Protein 2K10 (pdb70)

Nearest PDB structures (foldseek):
  2k10-assembly1_A  TM=1.014E+00  e=2.700E-03  Rana cascadae
  2k10-assembly1_A  TM=1.017E+00  e=3.756E-03  Rana cascadae
  2k10-assembly1_A  TM=1.018E+00  e=9.183E-04  Rana cascadae
  2k10-assembly1_A  TM=1.008E+00  e=1.165E-03  Rana cascadae
  2k10-assembly1_A  TM=9.808E-01  e=2.700E-03  Rana cascadae

Foldseek 3Di:
DVVCVCCVPVVPCVVVVCCPVVVVPPCVVVVD

GO terms:
  GO:0005576 extracellular region (C, EXP)

Structure (mmCIF, N/CA/C/O backbone):
data_2K10
#
_entry.id   2K10
#
loop_
_atom_site.group_PDB
_atom_site.id
_atom_site.type_symbol
_atom_site.label_atom_id
_atom_site.label_alt_id
_atom_site.label_comp_id
_atom_site.label_asym_id
_atom_site.label_entity_id
_atom_site.label_seq_id
_atom_site.pdbx_PDB_ins_code
_atom_site.Cartn_x
_atom_site.Cartn_y
_atom_site.Cartn_z
_atom_site.occupancy
_atom_site.B_iso_or_equiv
_atom_site.auth_seq_id
_atom_site.auth_comp_id
_atom_site.auth_asym_id
_atom_site.auth_atom_id
_atom_site.pdbx_PDB_model_num
ATOM 1 N N . GLY A 1 1 ? 12.854 -10.527 11.358 1.00 0.00 1 GLY A N 1
ATOM 2 C CA . GLY A 1 1 ? 13.664 -10.574 10.152 1.00 0.00 1 GLY A CA 1
ATOM 3 C C . GLY A 1 1 ? 13.340 -9.395 9.269 1.00 0.00 1 GLY A C 1
ATOM 4 O O . GLY A 1 1 ? 12.291 -8.796 9.448 1.00 0.00 1 GLY A O 1
ATOM 8 N N . ILE A 1 2 ? 14.223 -9.057 8.301 1.00 0.00 2 ILE A N 1
ATOM 9 C CA . ILE A 1 2 ? 13.907 -7.980 7.365 1.00 0.00 2 ILE A CA 1
ATOM 10 C C . ILE A 1 2 ? 12.994 -8.599 6.334 1.00 0.00 2 ILE A C 1
ATOM 11 O O . ILE A 1 2 ? 11.891 -8.107 6.162 1.00 0.00 2 ILE A O 1
ATOM 27 N N . LEU A 1 3 ? 13.426 -9.683 5.648 1.00 0.00 3 LEU A N 1
ATOM 28 C CA . LEU A 1 3 ? 12.548 -10.331 4.676 1.00 0.00 3 LEU A CA 1
ATOM 29 C C . LEU A 1 3 ? 11.157 -10.563 5.224 1.00 0.00 3 LEU A C 1
ATOM 30 O O . LEU A 1 3 ? 10.214 -10.436 4.460 1.00 0.00 3 LEU A O 1
ATOM 46 N N . SER A 1 4 ? 10.992 -10.897 6.526 1.00 0.00 4 SER A N 1
ATOM 47 C CA . SER A 1 4 ? 9.649 -11.116 7.055 1.00 0.00 4 SER A CA 1
ATOM 48 C C . SER A 1 4 ? 8.890 -9.812 6.992 1.00 0.00 4 SER A C 1
ATOM 49 O O . SER A 1 4 ? 7.771 -9.792 6.505 1.00 0.00 4 SER A O 1
ATOM 57 N N . SER A 1 5 ? 9.498 -8.708 7.484 1.00 0.00 5 SER A N 1
ATOM 58 C CA . SER A 1 5 ? 8.820 -7.416 7.433 1.00 0.00 5 SER A C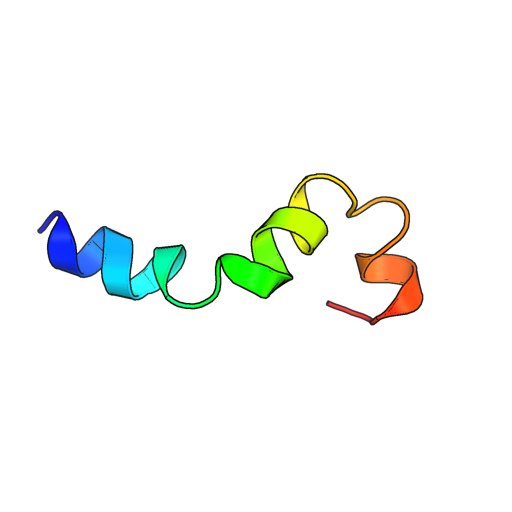A 1
ATOM 59 C C . SER A 1 5 ? 8.485 -7.039 6.008 1.00 0.00 5 SER A C 1
ATOM 60 O O . SER A 1 5 ? 7.384 -6.570 5.768 1.00 0.00 5 SER A O 1
ATOM 68 N N . PHE A 1 6 ? 9.423 -7.230 5.050 1.00 0.00 6 PHE A N 1
ATOM 69 C CA . PHE A 1 6 ? 9.152 -6.822 3.674 1.00 0.00 6 PHE A CA 1
ATOM 70 C C . PHE A 1 6 ? 8.061 -7.703 3.115 1.00 0.00 6 PHE A C 1
ATOM 71 O O . PHE A 1 6 ? 7.009 -7.181 2.785 1.00 0.00 6 PHE A O 1
ATOM 88 N N . LYS A 1 7 ? 8.261 -9.033 2.986 1.00 0.00 7 LYS A N 1
ATOM 89 C CA . LYS A 1 7 ? 7.208 -9.848 2.379 1.00 0.00 7 LYS A CA 1
ATOM 90 C C . LYS A 1 7 ? 5.896 -9.598 3.087 1.00 0.00 7 LYS A C 1
ATOM 91 O O . LYS A 1 7 ? 4.869 -9.622 2.431 1.00 0.00 7 LYS A O 1
ATOM 110 N N . GLY A 1 8 ? 5.882 -9.339 4.414 1.00 0.00 8 GLY A N 1
ATOM 111 C CA . GLY A 1 8 ? 4.613 -9.067 5.081 1.00 0.00 8 GLY A CA 1
ATOM 112 C C . GLY A 1 8 ? 3.990 -7.793 4.557 1.00 0.00 8 GLY A C 1
ATOM 113 O O . GLY A 1 8 ? 2.810 -7.799 4.245 1.00 0.00 8 GLY A O 1
ATOM 117 N N . VAL A 1 9 ? 4.771 -6.690 4.478 1.00 0.00 9 VAL A N 1
ATOM 118 C CA . VAL A 1 9 ? 4.214 -5.392 4.087 1.00 0.00 9 VAL A CA 1
ATOM 119 C C . VAL A 1 9 ? 4.443 -5.142 2.611 1.00 0.00 9 VAL A C 1
ATOM 120 O O . VAL A 1 9 ? 3.486 -4.938 1.880 1.00 0.00 9 VAL A O 1
ATOM 133 N N . ALA A 1 10 ? 5.717 -5.136 2.159 1.00 0.00 10 ALA A N 1
ATOM 134 C CA . ALA A 1 10 ? 6.027 -4.780 0.777 1.00 0.00 10 ALA A CA 1
ATOM 135 C C . ALA A 1 10 ? 5.266 -5.592 -0.249 1.00 0.00 10 ALA A C 1
ATOM 136 O O . ALA A 1 10 ? 5.004 -5.052 -1.311 1.00 0.00 10 ALA A O 1
ATOM 143 N N . LYS A 1 11 ? 4.920 -6.875 0.008 1.00 0.00 11 LYS A N 1
ATOM 144 C CA . LYS A 1 11 ? 4.315 -7.692 -1.048 1.00 0.00 11 LYS A CA 1
ATOM 145 C C . LYS A 1 11 ? 3.185 -6.998 -1.781 1.00 0.00 11 LYS A C 1
ATOM 146 O O . LYS A 1 11 ? 3.123 -7.140 -2.993 1.00 0.00 11 LYS A O 1
ATOM 165 N N . GLY A 1 12 ? 2.290 -6.252 -1.087 1.00 0.00 12 GLY A N 1
ATOM 166 C CA . GLY A 1 12 ? 1.162 -5.607 -1.766 1.00 0.00 12 GLY A CA 1
ATOM 167 C C . GLY A 1 12 ? 1.382 -4.120 -1.908 1.00 0.00 12 GLY A C 1
ATOM 168 O O . GLY A 1 12 ? 0.414 -3.376 -1.880 1.00 0.00 12 GLY A O 1
ATOM 172 N N . VAL A 1 13 ? 2.646 -3.666 -2.070 1.00 0.00 13 VAL A N 1
ATOM 173 C CA . VAL A 1 13 ? 2.908 -2.230 -2.153 1.00 0.00 13 VAL A CA 1
ATOM 174 C C . VAL A 1 13 ? 2.433 -1.674 -3.474 1.00 0.00 13 VAL A C 1
ATOM 175 O O . VAL A 1 13 ? 1.965 -0.548 -3.483 1.00 0.00 13 VAL A O 1
ATOM 188 N N . ALA A 1 14 ? 2.541 -2.421 -4.598 1.00 0.00 14 ALA A N 1
ATOM 189 C CA . ALA A 1 14 ? 2.181 -1.854 -5.899 1.00 0.00 14 ALA A CA 1
ATOM 190 C C . ALA A 1 14 ? 0.890 -1.068 -5.829 1.00 0.00 14 ALA A C 1
ATOM 191 O O . ALA A 1 14 ? 0.867 0.072 -6.267 1.00 0.00 14 ALA A O 1
ATOM 198 N N . LYS A 1 15 ? -0.191 -1.665 -5.276 1.00 0.00 15 LYS A N 1
ATOM 199 C CA . LYS A 1 15 ? -1.466 -0.954 -5.186 1.00 0.00 15 LYS A CA 1
ATOM 200 C C . LYS A 1 15 ? -1.527 -0.141 -3.911 1.00 0.00 15 LYS A C 1
ATOM 201 O O . LYS A 1 15 ? -1.935 1.009 -3.956 1.00 0.00 15 LYS A O 1
ATOM 220 N N . ASP A 1 16 ? -1.151 -0.732 -2.753 1.00 0.00 16 ASP A N 1
ATOM 221 C CA . ASP A 1 16 ? -1.403 -0.065 -1.475 1.00 0.00 16 ASP A CA 1
ATOM 222 C C . ASP A 1 16 ? -0.604 1.214 -1.330 1.00 0.00 16 ASP A C 1
ATOM 223 O O . ASP A 1 16 ? -1.071 2.096 -0.627 1.00 0.00 16 ASP A O 1
ATOM 232 N N . LEU A 1 17 ? 0.579 1.358 -1.975 1.00 0.00 17 LEU A N 1
ATOM 233 C CA . LEU A 1 17 ? 1.340 2.609 -1.858 1.00 0.00 17 LEU A CA 1
ATOM 234 C C . LEU A 1 17 ? 0.405 3.749 -2.194 1.00 0.00 17 LEU A C 1
ATOM 235 O O . LEU A 1 17 ? 0.277 4.687 -1.424 1.00 0.00 17 LEU A O 1
ATOM 251 N N . ALA A 1 18 ? -0.263 3.651 -3.367 1.00 0.00 18 ALA A N 1
ATOM 252 C CA . ALA A 1 18 ? -1.202 4.695 -3.761 1.00 0.00 18 ALA A CA 1
ATOM 253 C C . ALA A 1 18 ? -2.280 4.787 -2.708 1.00 0.00 18 ALA A C 1
ATOM 254 O O . ALA A 1 18 ? -2.665 5.887 -2.350 1.00 0.00 18 ALA A O 1
ATOM 261 N N . GLY A 1 19 ? -2.772 3.645 -2.178 1.00 0.00 19 GLY A N 1
ATOM 262 C CA . GLY A 1 19 ? -3.742 3.706 -1.088 1.00 0.00 19 GLY A CA 1
ATOM 263 C C . GLY A 1 19 ? -3.292 4.618 0.032 1.00 0.00 19 GLY A C 1
ATOM 264 O O . GLY A 1 19 ? -4.133 5.329 0.558 1.00 0.00 19 GLY A O 1
ATOM 268 N N . LYS A 1 20 ? -1.996 4.623 0.432 1.00 0.00 20 LYS A N 1
ATOM 269 C CA . LYS A 1 20 ? -1.575 5.498 1.529 1.00 0.00 20 LYS A CA 1
ATOM 270 C C . LYS A 1 20 ? -1.500 6.927 1.038 1.00 0.00 20 LYS A C 1
ATOM 271 O O . LYS A 1 20 ? -2.191 7.778 1.576 1.00 0.00 20 LYS A O 1
ATOM 290 N N . LEU A 1 21 ? -0.641 7.215 0.034 1.00 0.00 21 LEU A N 1
ATOM 291 C CA . LEU A 1 21 ? -0.405 8.609 -0.344 1.00 0.00 21 LEU A CA 1
ATOM 292 C C . LEU A 1 21 ? -1.697 9.226 -0.825 1.00 0.00 21 LEU A C 1
ATOM 293 O O . LEU A 1 21 ? -1.983 10.358 -0.468 1.00 0.00 21 LEU A O 1
ATOM 309 N N . LEU A 1 22 ? -2.480 8.478 -1.633 1.00 0.00 22 LEU A N 1
ATOM 310 C CA . LEU A 1 22 ? -3.742 8.990 -2.155 1.00 0.00 22 LEU A CA 1
ATOM 311 C C . LEU A 1 22 ? -4.891 8.404 -1.365 1.00 0.00 22 LEU A C 1
ATOM 312 O O . LEU A 1 22 ? -5.887 8.027 -1.960 1.00 0.00 22 LEU A O 1
ATOM 328 N N . GLU A 1 23 ? -4.796 8.326 -0.017 1.00 0.00 23 GLU A N 1
ATOM 329 C CA . GLU A 1 23 ? -5.935 7.838 0.762 1.00 0.00 23 GLU A CA 1
ATOM 330 C C . GLU A 1 23 ? -7.097 8.774 0.518 1.00 0.00 23 GLU A C 1
ATOM 331 O O . GLU A 1 23 ? -8.198 8.309 0.270 1.00 0.00 23 GLU A O 1
ATOM 343 N N . THR A 1 24 ? -6.852 10.104 0.570 1.00 0.00 24 THR A N 1
ATOM 344 C CA . THR A 1 24 ? -7.921 11.078 0.345 1.00 0.00 24 THR A CA 1
ATOM 345 C C . THR A 1 24 ? -8.803 10.771 -0.849 1.00 0.00 24 THR A C 1
ATOM 346 O O . THR A 1 24 ? -9.963 11.148 -0.790 1.00 0.00 24 THR A O 1
ATOM 357 N N . LEU A 1 25 ? -8.289 10.119 -1.923 1.00 0.00 25 LEU A N 1
ATOM 358 C CA . LEU A 1 25 ? -9.099 9.875 -3.126 1.00 0.00 25 LEU A CA 1
ATOM 359 C C . LEU A 1 25 ? -9.084 8.426 -3.577 1.00 0.00 25 LEU A C 1
ATOM 360 O O . LEU A 1 25 ? -10.155 7.923 -3.881 1.00 0.00 25 LEU A O 1
ATOM 376 N N . LYS A 1 26 ? -7.943 7.697 -3.643 1.00 0.00 26 LYS A N 1
ATOM 377 C CA . LYS A 1 26 ? -8.010 6.297 -4.064 1.00 0.00 26 LYS A CA 1
ATOM 378 C C . LYS A 1 26 ? -8.876 5.536 -3.090 1.00 0.00 26 LYS A C 1
ATOM 379 O O . LYS A 1 26 ? -9.876 4.984 -3.517 1.00 0.00 26 LYS A O 1
ATOM 398 N N . CYS A 1 27 ? -8.526 5.485 -1.786 1.00 0.00 27 CYS A N 1
ATOM 399 C CA . CYS A 1 27 ? -9.321 4.679 -0.861 1.00 0.00 27 CYS A CA 1
ATOM 400 C C . CYS A 1 27 ? -10.787 5.031 -0.947 1.00 0.00 27 CYS A C 1
ATOM 401 O O . CYS A 1 27 ? -11.606 4.131 -0.863 1.00 0.00 27 CYS A O 1
ATOM 408 N N . LYS A 1 28 ? -11.152 6.319 -1.123 1.00 0.00 28 LYS A N 1
ATOM 409 C CA . LYS A 1 28 ? -12.570 6.645 -1.282 1.00 0.00 28 LYS A CA 1
ATOM 410 C C . LYS A 1 28 ? -13.075 5.997 -2.554 1.00 0.00 28 LYS A C 1
ATOM 411 O O . LYS A 1 28 ? -14.146 5.411 -2.533 1.00 0.00 28 LYS A O 1
ATOM 430 N N . ILE A 1 29 ? -12.321 6.090 -3.672 1.00 0.00 29 ILE A N 1
ATOM 431 C CA . ILE A 1 29 ? -12.791 5.515 -4.932 1.00 0.00 29 ILE A CA 1
ATOM 432 C C . ILE A 1 29 ? -12.762 4.002 -4.837 1.00 0.00 29 ILE A C 1
ATOM 433 O O . ILE A 1 29 ? -13.822 3.396 -4.824 1.00 0.00 29 ILE A O 1
ATOM 449 N N . THR A 1 30 ? -11.571 3.359 -4.787 1.00 0.00 30 THR A N 1
ATOM 450 C CA . THR A 1 30 ? -11.522 1.897 -4.831 1.00 0.00 30 THR A CA 1
ATOM 451 C C . THR A 1 30 ? -12.152 1.253 -3.617 1.00 0.00 30 THR A C 1
ATOM 452 O O . THR A 1 30 ? -12.665 0.153 -3.755 1.00 0.00 30 THR A O 1
ATOM 463 N N . GLY A 1 31 ? -12.112 1.889 -2.424 1.00 0.00 31 GLY A N 1
ATOM 464 C CA . GLY A 1 31 ? -12.559 1.200 -1.215 1.00 0.00 31 GLY A CA 1
ATOM 465 C C . GLY A 1 31 ? -11.405 0.321 -0.798 1.00 0.00 31 GLY A C 1
ATOM 466 O O . GLY A 1 31 ? -11.462 -0.877 -1.029 1.00 0.00 31 GLY A O 1
ATOM 470 N N . CYS A 1 32 ? -10.335 0.913 -0.216 1.00 0.00 32 CYS A N 1
ATOM 471 C CA . CYS A 1 32 ? -9.132 0.138 0.087 1.00 0.00 32 CYS A CA 1
ATOM 472 C C . CYS A 1 32 ? -9.352 -0.619 1.370 1.00 0.00 32 CYS A C 1
ATOM 473 O O . CYS A 1 32 ? -8.452 -0.788 2.178 1.00 0.00 32 CYS A O 1
ATOM 480 N N . GLY A 1 1 ? 12.333 -10.196 11.553 1.00 0.00 1 GLY A N 2
ATOM 481 C CA . GLY A 1 1 ? 13.187 -10.366 10.388 1.00 0.00 1 GLY A CA 2
ATOM 482 C C . GLY A 1 1 ? 12.965 -9.230 9.422 1.00 0.00 1 GLY A C 2
ATOM 483 O O . GLY A 1 1 ? 11.922 -8.598 9.487 1.00 0.00 1 GLY A O 2
ATOM 487 N N . ILE A 1 2 ? 13.929 -8.966 8.510 1.00 0.00 2 ILE A N 2
ATOM 488 C CA . ILE A 1 2 ? 13.731 -7.913 7.515 1.00 0.00 2 ILE A CA 2
ATOM 489 C C . ILE A 1 2 ? 12.874 -8.514 6.427 1.00 0.00 2 ILE A C 2
ATOM 490 O O . ILE A 1 2 ? 11.816 -7.973 6.149 1.00 0.00 2 ILE A O 2
ATOM 506 N N . LEU A 1 3 ? 13.300 -9.636 5.801 1.00 0.00 3 LEU A N 2
ATOM 507 C CA . LEU A 1 3 ? 12.487 -10.226 4.739 1.00 0.00 3 LEU A CA 2
ATOM 508 C C . LEU A 1 3 ? 11.080 -10.469 5.230 1.00 0.00 3 LEU A C 2
ATOM 509 O O . LEU A 1 3 ? 10.160 -10.333 4.439 1.00 0.00 3 LEU A O 2
ATOM 525 N N . SER A 1 4 ? 10.878 -10.817 6.524 1.00 0.00 4 SER A N 2
ATOM 526 C CA . SER A 1 4 ? 9.517 -11.024 7.008 1.00 0.00 4 SER A CA 2
ATOM 527 C C . SER A 1 4 ? 8.766 -9.718 6.925 1.00 0.00 4 SER A C 2
ATOM 528 O O . SER A 1 4 ? 7.679 -9.690 6.370 1.00 0.00 4 SER A O 2
ATOM 536 N N . SER A 1 5 ? 9.342 -8.624 7.471 1.00 0.00 5 SER A N 2
ATOM 537 C CA . SER A 1 5 ? 8.665 -7.332 7.407 1.00 0.00 5 SER A CA 2
ATOM 538 C C . SER A 1 5 ? 8.352 -6.958 5.976 1.00 0.00 5 SER A C 2
ATOM 539 O O . SER A 1 5 ? 7.259 -6.481 5.716 1.00 0.00 5 SER A O 2
ATOM 547 N N . PHE A 1 6 ? 9.303 -7.163 5.035 1.00 0.00 6 PHE A N 2
ATOM 548 C CA . PHE A 1 6 ? 9.057 -6.763 3.652 1.00 0.00 6 PHE A CA 2
ATOM 549 C C . PHE A 1 6 ? 7.973 -7.642 3.077 1.00 0.00 6 PHE A C 2
ATOM 550 O O . PHE A 1 6 ? 6.925 -7.116 2.741 1.00 0.00 6 PHE A O 2
ATOM 567 N N . LYS A 1 7 ? 8.171 -8.972 2.936 1.00 0.00 7 LYS A N 2
ATOM 568 C CA . LYS A 1 7 ? 7.131 -9.772 2.286 1.00 0.00 7 LYS A CA 2
ATOM 569 C C . LYS A 1 7 ? 5.805 -9.562 2.979 1.00 0.00 7 LYS A C 2
ATOM 570 O O . LYS A 1 7 ? 4.784 -9.621 2.315 1.00 0.00 7 LYS A O 2
ATOM 589 N N . GLY A 1 8 ? 5.779 -9.297 4.305 1.00 0.00 8 GLY A N 2
ATOM 590 C CA . GLY A 1 8 ? 4.504 -9.029 4.964 1.00 0.00 8 GLY A CA 2
ATOM 591 C C . GLY A 1 8 ? 3.862 -7.780 4.408 1.00 0.00 8 GLY A C 2
ATOM 592 O O . GLY A 1 8 ? 2.694 -7.827 4.054 1.00 0.00 8 GLY A O 2
ATOM 596 N N . VAL A 1 9 ? 4.609 -6.652 4.345 1.00 0.00 9 VAL A N 2
ATOM 597 C CA . VAL A 1 9 ? 4.021 -5.379 3.917 1.00 0.00 9 VAL A CA 2
ATOM 598 C C . VAL A 1 9 ? 4.315 -5.124 2.453 1.00 0.00 9 VAL A C 2
ATOM 599 O O . VAL A 1 9 ? 3.386 -4.949 1.679 1.00 0.00 9 VAL A O 2
ATOM 612 N N . ALA A 1 10 ? 5.607 -5.084 2.060 1.00 0.00 10 ALA A N 2
ATOM 613 C CA . ALA A 1 10 ? 5.969 -4.726 0.691 1.00 0.00 10 ALA A CA 2
ATOM 614 C C . ALA A 1 10 ? 5.236 -5.529 -0.361 1.00 0.00 10 ALA A C 2
ATOM 615 O O . ALA A 1 10 ? 5.021 -4.987 -1.433 1.00 0.00 10 ALA A O 2
ATOM 622 N N . LYS A 1 11 ? 4.860 -6.806 -0.110 1.00 0.00 11 LYS A N 2
ATOM 623 C CA . LYS A 1 11 ? 4.239 -7.603 -1.171 1.00 0.00 11 LYS A CA 2
ATOM 624 C C . LYS A 1 11 ? 3.133 -6.867 -1.899 1.00 0.00 11 LYS A C 2
ATOM 625 O O . LYS A 1 11 ? 3.052 -7.016 -3.109 1.00 0.00 11 LYS A O 2
ATOM 644 N N . GLY A 1 12 ? 2.280 -6.076 -1.202 1.00 0.00 12 GLY A N 2
ATOM 645 C CA . GLY A 1 12 ? 1.184 -5.374 -1.876 1.00 0.00 12 GLY A CA 2
ATOM 646 C C . GLY A 1 12 ? 1.480 -3.900 -2.024 1.00 0.00 12 GLY A C 2
ATOM 647 O O . GLY A 1 12 ? 0.550 -3.109 -1.977 1.00 0.00 12 GLY A O 2
ATOM 651 N N . VAL A 1 13 ? 2.760 -3.505 -2.213 1.00 0.00 13 VAL A N 2
ATOM 652 C CA . VAL A 1 13 ? 3.084 -2.082 -2.298 1.00 0.00 13 VAL A CA 2
ATOM 653 C C . VAL A 1 13 ? 2.513 -1.475 -3.557 1.00 0.00 13 VAL A C 2
ATOM 654 O O . VAL A 1 13 ? 1.995 -0.374 -3.473 1.00 0.00 13 VAL A O 2
ATOM 667 N N . ALA A 1 14 ? 2.597 -2.144 -4.729 1.00 0.00 14 ALA A N 2
ATOM 668 C CA . ALA A 1 14 ? 2.227 -1.479 -5.979 1.00 0.00 14 ALA A CA 2
ATOM 669 C C . ALA A 1 14 ? 0.907 -0.748 -5.865 1.00 0.00 14 ALA A C 2
ATOM 670 O O . ALA A 1 14 ? 0.864 0.444 -6.129 1.00 0.00 14 ALA A O 2
ATOM 677 N N . LYS A 1 15 ? -0.182 -1.444 -5.468 1.00 0.00 15 LYS A N 2
ATOM 678 C CA . LYS A 1 15 ? -1.482 -0.781 -5.361 1.00 0.00 15 LYS A CA 2
ATOM 679 C C . LYS A 1 15 ? -1.558 0.021 -4.082 1.00 0.00 15 LYS A C 2
ATOM 680 O O . LYS A 1 15 ? -1.952 1.176 -4.124 1.00 0.00 15 LYS A O 2
ATOM 699 N N . ASP A 1 16 ? -1.211 -0.589 -2.925 1.00 0.00 16 ASP A N 2
ATOM 700 C CA . ASP A 1 16 ? -1.483 0.068 -1.647 1.00 0.00 16 ASP A CA 2
ATOM 701 C C . ASP A 1 16 ? -0.667 1.329 -1.454 1.00 0.00 16 ASP A C 2
ATOM 702 O O . ASP A 1 16 ? -1.085 2.152 -0.656 1.00 0.00 16 ASP A O 2
ATOM 711 N N . LEU A 1 17 ? 0.478 1.529 -2.150 1.00 0.00 17 LEU A N 2
ATOM 712 C CA . LEU A 1 17 ? 1.267 2.747 -1.932 1.00 0.00 17 LEU A CA 2
ATOM 713 C C . LEU A 1 17 ? 0.348 3.931 -2.145 1.00 0.00 17 LEU A C 2
ATOM 714 O O . LEU A 1 17 ? 0.235 4.780 -1.275 1.00 0.00 17 LEU A O 2
ATOM 730 N N . ALA A 1 18 ? -0.342 3.983 -3.308 1.00 0.00 18 ALA A N 2
ATOM 731 C CA . ALA A 1 18 ? -1.301 5.060 -3.543 1.00 0.00 18 ALA A CA 2
ATOM 732 C C . ALA A 1 18 ? -2.348 5.036 -2.452 1.00 0.00 18 ALA A C 2
ATOM 733 O O . ALA A 1 18 ? -2.734 6.092 -1.979 1.00 0.00 18 ALA A O 2
ATOM 740 N N . GLY A 1 19 ? -2.810 3.843 -2.017 1.00 0.00 19 GLY A N 2
ATOM 741 C CA . GLY A 1 19 ? -3.736 3.785 -0.889 1.00 0.00 19 GLY A CA 2
ATOM 742 C C . GLY A 1 19 ? -3.274 4.618 0.289 1.00 0.00 19 GLY A C 2
ATOM 743 O O . GLY A 1 19 ? -4.133 5.163 0.964 1.00 0.00 19 GLY A O 2
ATOM 747 N N . LYS A 1 20 ? -1.952 4.732 0.572 1.00 0.00 20 LYS A N 2
ATOM 748 C CA . LYS A 1 20 ? -1.502 5.581 1.678 1.00 0.00 20 LYS A CA 2
ATOM 749 C C . LYS A 1 20 ? -1.413 7.022 1.219 1.00 0.00 20 LYS A C 2
ATOM 750 O O . LYS A 1 20 ? -2.073 7.869 1.801 1.00 0.00 20 LYS A O 2
ATOM 769 N N . LEU A 1 21 ? -0.580 7.337 0.200 1.00 0.00 21 LEU A N 2
ATOM 770 C CA . LEU A 1 21 ? -0.339 8.741 -0.135 1.00 0.00 21 LEU A CA 2
ATOM 771 C C . LEU A 1 21 ? -1.617 9.362 -0.643 1.00 0.00 21 LEU A C 2
ATOM 772 O O . LEU A 1 21 ? -1.983 10.434 -0.188 1.00 0.00 21 LEU A O 2
ATOM 788 N N . LEU A 1 22 ? -2.305 8.682 -1.586 1.00 0.00 22 LEU A N 2
ATOM 789 C CA . LEU A 1 22 ? -3.562 9.193 -2.122 1.00 0.00 22 LEU A CA 2
ATOM 790 C C . LEU A 1 22 ? -4.703 8.519 -1.397 1.00 0.00 22 LEU A C 2
ATOM 791 O O . LEU A 1 22 ? -5.622 8.041 -2.042 1.00 0.00 22 LEU A O 2
ATOM 807 N N . GLU A 1 23 ? -4.679 8.473 -0.045 1.00 0.00 23 GLU A N 2
ATOM 808 C CA . GLU A 1 23 ? -5.798 7.868 0.674 1.00 0.00 23 GLU A CA 2
ATOM 809 C C . GLU A 1 23 ? -7.027 8.703 0.394 1.00 0.00 23 GLU A C 2
ATOM 810 O O . GLU A 1 23 ? -8.064 8.147 0.072 1.00 0.00 23 GLU A O 2
ATOM 822 N N . THR A 1 24 ? -6.902 10.047 0.504 1.00 0.00 24 THR A N 2
ATOM 823 C CA . THR A 1 24 ? -8.035 10.941 0.259 1.00 0.00 24 THR A CA 2
ATOM 824 C C . THR A 1 24 ? -8.864 10.577 -0.954 1.00 0.00 24 THR A C 2
ATOM 825 O O . THR A 1 24 ? -10.061 10.814 -0.903 1.00 0.00 24 THR A O 2
ATOM 836 N N . LEU A 1 25 ? -8.264 10.024 -2.038 1.00 0.00 25 LEU A N 2
ATOM 837 C CA . LEU A 1 25 ? -9.022 9.727 -3.261 1.00 0.00 25 LEU A CA 2
ATOM 838 C C . LEU A 1 25 ? -8.824 8.306 -3.749 1.00 0.00 25 LEU A C 2
ATOM 839 O O . LEU A 1 25 ? -9.819 7.675 -4.069 1.00 0.00 25 LEU A O 2
ATOM 855 N N . LYS A 1 26 ? -7.597 7.740 -3.829 1.00 0.00 26 LYS A N 2
ATOM 856 C CA . LYS A 1 26 ? -7.468 6.377 -4.341 1.00 0.00 26 LYS A CA 2
ATOM 857 C C . LYS A 1 26 ? -8.231 5.452 -3.425 1.00 0.00 26 LYS A C 2
ATOM 858 O O . LYS A 1 26 ? -9.060 4.699 -3.909 1.00 0.00 26 LYS A O 2
ATOM 877 N N . CYS A 1 27 ? -7.958 5.495 -2.100 1.00 0.00 27 CYS A N 2
ATOM 878 C CA . CYS A 1 27 ? -8.593 4.535 -1.204 1.00 0.00 27 CYS A CA 2
ATOM 879 C C . CYS A 1 27 ? -10.095 4.665 -1.274 1.00 0.00 27 CYS A C 2
ATOM 880 O O . CYS A 1 27 ? -10.768 3.647 -1.270 1.00 0.00 27 CYS A O 2
ATOM 887 N N . LYS A 1 28 ? -10.645 5.897 -1.340 1.00 0.00 28 LYS A N 2
ATOM 888 C CA . LYS A 1 28 ? -12.098 6.037 -1.448 1.00 0.00 28 LYS A CA 2
ATOM 889 C C . LYS A 1 28 ? -12.559 5.423 -2.752 1.00 0.00 28 LYS A C 2
ATOM 890 O O . LYS A 1 28 ? -13.538 4.692 -2.748 1.00 0.00 28 LYS A O 2
ATOM 909 N N . ILE A 1 29 ? -11.874 5.716 -3.880 1.00 0.00 29 ILE A N 2
ATOM 910 C CA . ILE A 1 29 ? -12.345 5.227 -5.176 1.00 0.00 29 ILE A CA 2
ATOM 911 C C . ILE A 1 29 ? -12.321 3.714 -5.171 1.00 0.00 29 ILE A C 2
ATOM 912 O O . ILE A 1 29 ? -13.374 3.107 -5.289 1.00 0.00 29 ILE A O 2
ATOM 928 N N . THR A 1 30 ? -11.134 3.078 -5.041 1.00 0.00 30 THR A N 2
ATOM 929 C CA . THR A 1 30 ? -11.081 1.615 -5.085 1.00 0.00 30 THR A CA 2
ATOM 930 C C . THR A 1 30 ? -11.748 0.986 -3.883 1.00 0.00 30 THR A C 2
ATOM 931 O O . THR A 1 30 ? -12.149 -0.164 -3.982 1.00 0.00 30 THR A O 2
ATOM 942 N N . GLY A 1 31 ? -11.864 1.701 -2.740 1.00 0.00 31 GLY A N 2
ATOM 943 C CA . GLY A 1 31 ? -12.396 1.079 -1.530 1.00 0.00 31 GLY A CA 2
ATOM 944 C C . GLY A 1 31 ? -11.303 0.245 -0.907 1.00 0.00 31 GLY A C 2
ATOM 945 O O . GLY A 1 31 ? -11.509 -0.940 -0.695 1.00 0.00 31 GLY A O 2
ATOM 949 N N . CYS A 1 32 ? -10.127 0.850 -0.612 1.00 0.00 32 CYS A N 2
ATOM 950 C CA . CYS A 1 32 ? -9.023 0.075 -0.047 1.00 0.00 32 CYS A CA 2
ATOM 951 C C . CYS A 1 32 ? -9.361 -0.388 1.344 1.00 0.00 32 CYS A C 2
ATOM 952 O O . CYS A 1 32 ? -10.244 0.157 1.984 1.00 0.00 32 CYS A O 2
ATOM 959 N N . GLY A 1 1 ? 12.515 -10.234 11.693 1.00 0.00 1 GLY A N 3
ATOM 960 C CA . GLY A 1 1 ? 13.291 -10.395 10.475 1.00 0.00 1 GLY A CA 3
ATOM 961 C C . GLY A 1 1 ? 13.000 -9.275 9.507 1.00 0.00 1 GLY A C 3
ATOM 962 O O . GLY A 1 1 ? 11.964 -8.642 9.636 1.00 0.00 1 GLY A O 3
ATOM 966 N N . ILE A 1 2 ? 13.899 -9.026 8.526 1.00 0.00 2 ILE A N 3
ATOM 967 C CA . ILE A 1 2 ? 13.641 -7.980 7.537 1.00 0.00 2 ILE A CA 3
ATOM 968 C C . ILE A 1 2 ? 12.749 -8.591 6.483 1.00 0.00 2 ILE A C 3
ATOM 969 O O . ILE A 1 2 ? 11.688 -8.043 6.230 1.00 0.00 2 ILE A O 3
ATOM 985 N N . LEU A 1 3 ? 13.143 -9.726 5.861 1.00 0.00 3 LEU A N 3
ATOM 986 C CA . LEU A 1 3 ? 12.271 -10.346 4.865 1.00 0.00 3 LEU A CA 3
ATOM 987 C C . LEU A 1 3 ? 10.905 -10.573 5.467 1.00 0.00 3 LEU A C 3
ATOM 988 O O . LEU A 1 3 ? 9.926 -10.301 4.791 1.00 0.00 3 LEU A O 3
ATOM 1004 N N . SER A 1 4 ? 10.808 -11.061 6.725 1.00 0.00 4 SER A N 3
ATOM 1005 C CA . SER A 1 4 ? 9.486 -11.279 7.307 1.00 0.00 4 SER A CA 3
ATOM 1006 C C . SER A 1 4 ? 8.687 -9.997 7.231 1.00 0.00 4 SER A C 3
ATOM 1007 O O . SER A 1 4 ? 7.543 -10.029 6.807 1.00 0.00 4 SER A O 3
ATOM 1015 N N . SER A 1 5 ? 9.285 -8.854 7.639 1.00 0.00 5 SER A N 3
ATOM 1016 C CA . SER A 1 5 ? 8.559 -7.588 7.583 1.00 0.00 5 SER A CA 3
ATOM 1017 C C . SER A 1 5 ? 8.223 -7.206 6.159 1.00 0.00 5 SER A C 3
ATOM 1018 O O . SER A 1 5 ? 7.110 -6.763 5.922 1.00 0.00 5 SER A O 3
ATOM 1026 N N . PHE A 1 6 ? 9.164 -7.355 5.198 1.00 0.00 6 PHE A N 3
ATOM 1027 C CA . PHE A 1 6 ? 8.889 -6.918 3.830 1.00 0.00 6 PHE A CA 3
ATOM 1028 C C . PHE A 1 6 ? 7.813 -7.800 3.244 1.00 0.00 6 PHE A C 3
ATOM 1029 O O . PHE A 1 6 ? 6.782 -7.276 2.856 1.00 0.00 6 PHE A O 3
ATOM 1046 N N . LYS A 1 7 ? 8.000 -9.135 3.158 1.00 0.00 7 LYS A N 3
ATOM 1047 C CA . LYS A 1 7 ? 6.938 -9.961 2.585 1.00 0.00 7 LYS A CA 3
ATOM 1048 C C . LYS A 1 7 ? 5.654 -9.703 3.340 1.00 0.00 7 LYS A C 3
ATOM 1049 O O . LYS A 1 7 ? 4.602 -9.689 2.722 1.00 0.00 7 LYS A O 3
ATOM 1068 N N . GLY A 1 8 ? 5.703 -9.473 4.673 1.00 0.00 8 GLY A N 3
ATOM 1069 C CA . GLY A 1 8 ? 4.475 -9.193 5.409 1.00 0.00 8 GLY A CA 3
ATOM 1070 C C . GLY A 1 8 ? 3.792 -7.952 4.882 1.00 0.00 8 GLY A C 3
ATOM 1071 O O . GLY A 1 8 ? 2.592 -7.989 4.659 1.00 0.00 8 GLY A O 3
ATOM 1075 N N . VAL A 1 9 ? 4.553 -6.847 4.703 1.00 0.00 9 VAL A N 3
ATOM 1076 C CA . VAL A 1 9 ? 3.957 -5.561 4.335 1.00 0.00 9 VAL A CA 3
ATOM 1077 C C . VAL A 1 9 ? 4.134 -5.288 2.856 1.00 0.00 9 VAL A C 3
ATOM 1078 O O . VAL A 1 9 ? 3.149 -5.097 2.159 1.00 0.00 9 VAL A O 3
ATOM 1091 N N . ALA A 1 10 ? 5.390 -5.242 2.362 1.00 0.00 10 ALA A N 3
ATOM 1092 C CA . ALA A 1 10 ? 5.639 -4.819 0.987 1.00 0.00 10 ALA A CA 3
ATOM 1093 C C . ALA A 1 10 ? 5.121 -5.764 -0.076 1.00 0.00 10 ALA A C 3
ATOM 1094 O O . ALA A 1 10 ? 5.147 -5.351 -1.225 1.00 0.00 10 ALA A O 3
ATOM 1101 N N . LYS A 1 11 ? 4.666 -7.007 0.220 1.00 0.00 11 LYS A N 3
ATOM 1102 C CA . LYS A 1 11 ? 4.261 -7.896 -0.872 1.00 0.00 11 LYS A CA 3
ATOM 1103 C C . LYS A 1 11 ? 3.305 -7.221 -1.833 1.00 0.00 11 LYS A C 3
ATOM 1104 O O . LYS A 1 11 ? 3.429 -7.457 -3.025 1.00 0.00 11 LYS A O 3
ATOM 1123 N N . GLY A 1 12 ? 2.357 -6.386 -1.340 1.00 0.00 12 GLY A N 3
ATOM 1124 C CA . GLY A 1 12 ? 1.395 -5.728 -2.226 1.00 0.00 12 GLY A CA 3
ATOM 1125 C C . GLY A 1 12 ? 1.641 -4.240 -2.242 1.00 0.00 12 GLY A C 3
ATOM 1126 O O . GLY A 1 12 ? 0.686 -3.479 -2.241 1.00 0.00 12 GLY A O 3
ATOM 1130 N N . VAL A 1 13 ? 2.924 -3.808 -2.268 1.00 0.00 13 VAL A N 3
ATOM 1131 C CA . VAL A 1 13 ? 3.209 -2.376 -2.260 1.00 0.00 13 VAL A CA 3
ATOM 1132 C C . VAL A 1 13 ? 2.692 -1.746 -3.533 1.00 0.00 13 VAL A C 3
ATOM 1133 O O . VAL A 1 13 ? 2.228 -0.621 -3.468 1.00 0.00 13 VAL A O 3
ATOM 1146 N N . ALA A 1 14 ? 2.762 -2.432 -4.698 1.00 0.00 14 ALA A N 3
ATOM 1147 C CA . ALA A 1 14 ? 2.388 -1.788 -5.958 1.00 0.00 14 ALA A CA 3
ATOM 1148 C C . ALA A 1 14 ? 1.088 -1.021 -5.839 1.00 0.00 14 ALA A C 3
ATOM 1149 O O . ALA A 1 14 ? 1.084 0.172 -6.102 1.00 0.00 14 ALA A O 3
ATOM 1156 N N . LYS A 1 15 ? -0.025 -1.678 -5.443 1.00 0.00 15 LYS A N 3
ATOM 1157 C CA . LYS A 1 15 ? -1.297 -0.964 -5.336 1.00 0.00 15 LYS A CA 3
ATOM 1158 C C . LYS A 1 15 ? -1.326 -0.170 -4.049 1.00 0.00 15 LYS A C 3
ATOM 1159 O O . LYS A 1 15 ? -1.677 0.999 -4.069 1.00 0.00 15 LYS A O 3
ATOM 1178 N N . ASP A 1 16 ? -0.977 -0.812 -2.911 1.00 0.00 16 ASP A N 3
ATOM 1179 C CA . ASP A 1 16 ? -1.174 -0.171 -1.612 1.00 0.00 16 ASP A CA 3
ATOM 1180 C C . ASP A 1 16 ? -0.449 1.151 -1.496 1.00 0.00 16 ASP A C 3
ATOM 1181 O O . ASP A 1 16 ? -0.979 2.039 -0.846 1.00 0.00 16 ASP A O 3
ATOM 1190 N N . LEU A 1 17 ? 0.750 1.310 -2.104 1.00 0.00 17 LEU A N 3
ATOM 1191 C CA . LEU A 1 17 ? 1.480 2.575 -1.980 1.00 0.00 17 LEU A CA 3
ATOM 1192 C C . LEU A 1 17 ? 0.545 3.693 -2.384 1.00 0.00 17 LEU A C 3
ATOM 1193 O O . LEU A 1 17 ? 0.393 4.659 -1.653 1.00 0.00 17 LEU A O 3
ATOM 1209 N N . ALA A 1 18 ? -0.094 3.550 -3.569 1.00 0.00 18 ALA A N 3
ATOM 1210 C CA . ALA A 1 18 ? -1.019 4.582 -4.026 1.00 0.00 18 ALA A CA 3
ATOM 1211 C C . ALA A 1 18 ? -2.091 4.768 -2.979 1.00 0.00 18 ALA A C 3
ATOM 1212 O O . ALA A 1 18 ? -2.419 5.902 -2.675 1.00 0.00 18 ALA A O 3
ATOM 1219 N N . GLY A 1 19 ? -2.639 3.676 -2.399 1.00 0.00 19 GLY A N 3
ATOM 1220 C CA . GLY A 1 19 ? -3.625 3.838 -1.333 1.00 0.00 19 GLY A CA 3
ATOM 1221 C C . GLY A 1 19 ? -3.111 4.742 -0.235 1.00 0.00 19 GLY A C 3
ATOM 1222 O O . GLY A 1 19 ? -3.830 5.642 0.167 1.00 0.00 19 GLY A O 3
ATOM 1226 N N . LYS A 1 20 ? -1.877 4.522 0.274 1.00 0.00 20 LYS A N 3
ATOM 1227 C CA . LYS A 1 20 ? -1.376 5.356 1.370 1.00 0.00 20 LYS A CA 3
ATOM 1228 C C . LYS A 1 20 ? -1.296 6.804 0.934 1.00 0.00 20 LYS A C 3
ATOM 1229 O O . LYS A 1 20 ? -1.973 7.639 1.515 1.00 0.00 20 LYS A O 3
ATOM 1248 N N . LEU A 1 21 ? -0.454 7.126 -0.072 1.00 0.00 21 LEU A N 3
ATOM 1249 C CA . LEU A 1 21 ? -0.243 8.532 -0.418 1.00 0.00 21 LEU A CA 3
ATOM 1250 C C . LEU A 1 21 ? -1.541 9.159 -0.872 1.00 0.00 21 LEU A C 3
ATOM 1251 O O . LEU A 1 21 ? -1.796 10.300 -0.520 1.00 0.00 21 LEU A O 3
ATOM 1267 N N . LEU A 1 22 ? -2.363 8.422 -1.652 1.00 0.00 22 LEU A N 3
ATOM 1268 C CA . LEU A 1 22 ? -3.612 8.970 -2.172 1.00 0.00 22 LEU A CA 3
ATOM 1269 C C . LEU A 1 22 ? -4.771 8.397 -1.389 1.00 0.00 22 LEU A C 3
ATOM 1270 O O . LEU A 1 22 ? -5.762 8.013 -1.989 1.00 0.00 22 LEU A O 3
ATOM 1286 N N . GLU A 1 23 ? -4.682 8.336 -0.040 1.00 0.00 23 GLU A N 3
ATOM 1287 C CA . GLU A 1 23 ? -5.817 7.839 0.736 1.00 0.00 23 GLU A CA 3
ATOM 1288 C C . GLU A 1 23 ? -6.995 8.750 0.486 1.00 0.00 23 GLU A C 3
ATOM 1289 O O . GLU A 1 23 ? -8.085 8.257 0.246 1.00 0.00 23 GLU A O 3
ATOM 1301 N N . THR A 1 24 ? -6.778 10.084 0.526 1.00 0.00 24 THR A N 3
ATOM 1302 C CA . THR A 1 24 ? -7.873 11.029 0.303 1.00 0.00 24 THR A CA 3
ATOM 1303 C C . THR A 1 24 ? -8.724 10.720 -0.913 1.00 0.00 24 THR A C 3
ATOM 1304 O O . THR A 1 24 ? -9.874 11.132 -0.890 1.00 0.00 24 THR A O 3
ATOM 1315 N N . LEU A 1 25 ? -8.206 10.035 -1.964 1.00 0.00 25 LEU A N 3
ATOM 1316 C CA . LEU A 1 25 ? -9.004 9.782 -3.172 1.00 0.00 25 LEU A CA 3
ATOM 1317 C C . LEU A 1 25 ? -8.949 8.340 -3.646 1.00 0.00 25 LEU A C 3
ATOM 1318 O O . LEU A 1 25 ? -10.006 7.810 -3.949 1.00 0.00 25 LEU A O 3
ATOM 1334 N N . LYS A 1 26 ? -7.789 7.643 -3.732 1.00 0.00 26 LYS A N 3
ATOM 1335 C CA . LYS A 1 26 ? -7.821 6.249 -4.177 1.00 0.00 26 LYS A CA 3
ATOM 1336 C C . LYS A 1 26 ? -8.651 5.444 -3.204 1.00 0.00 26 LYS A C 3
ATOM 1337 O O . LYS A 1 26 ? -9.642 4.867 -3.623 1.00 0.00 26 LYS A O 3
ATOM 1356 N N . CYS A 1 27 ? -8.269 5.390 -1.908 1.00 0.00 27 CYS A N 3
ATOM 1357 C CA . CYS A 1 27 ? -8.998 4.540 -0.968 1.00 0.00 27 CYS A CA 3
ATOM 1358 C C . CYS A 1 27 ? -10.483 4.812 -1.016 1.00 0.00 27 CYS A C 3
ATOM 1359 O O . CYS A 1 27 ? -11.247 3.875 -0.850 1.00 0.00 27 CYS A O 3
ATOM 1366 N N . LYS A 1 28 ? -10.921 6.070 -1.246 1.00 0.00 28 LYS A N 3
ATOM 1367 C CA . LYS A 1 28 ? -12.357 6.329 -1.352 1.00 0.00 28 LYS A CA 3
ATOM 1368 C C . LYS A 1 28 ? -12.859 5.724 -2.645 1.00 0.00 28 LYS A C 3
ATOM 1369 O O . LYS A 1 28 ? -13.881 5.055 -2.629 1.00 0.00 28 LYS A O 3
ATOM 1388 N N . ILE A 1 29 ? -12.158 5.953 -3.780 1.00 0.00 29 ILE A N 3
ATOM 1389 C CA . ILE A 1 29 ? -12.645 5.448 -5.063 1.00 0.00 29 ILE A CA 3
ATOM 1390 C C . ILE A 1 29 ? -12.636 3.935 -5.029 1.00 0.00 29 ILE A C 3
ATOM 1391 O O . ILE A 1 29 ? -13.703 3.343 -5.088 1.00 0.00 29 ILE A O 3
ATOM 1407 N N . THR A 1 30 ? -11.456 3.278 -4.942 1.00 0.00 30 THR A N 3
ATOM 1408 C CA . THR A 1 30 ? -11.439 1.816 -4.970 1.00 0.00 30 THR A CA 3
ATOM 1409 C C . THR A 1 30 ? -12.193 1.238 -3.794 1.00 0.00 30 THR A C 3
ATOM 1410 O O . THR A 1 30 ? -12.753 0.163 -3.943 1.00 0.00 30 THR A O 3
ATOM 1421 N N . GLY A 1 31 ? -12.214 1.909 -2.619 1.00 0.00 31 GLY A N 3
ATOM 1422 C CA . GLY A 1 31 ? -12.835 1.296 -1.449 1.00 0.00 31 GLY A CA 3
ATOM 1423 C C . GLY A 1 31 ? -11.865 0.254 -0.950 1.00 0.00 31 GLY A C 3
ATOM 1424 O O . GLY A 1 31 ? -12.147 -0.928 -1.070 1.00 0.00 31 GLY A O 3
ATOM 1428 N N . CYS A 1 32 ? -10.700 0.683 -0.410 1.00 0.00 32 CYS A N 3
ATOM 1429 C CA . CYS A 1 32 ? -9.687 -0.288 0.002 1.00 0.00 32 CYS A CA 3
ATOM 1430 C C . CYS A 1 32 ? -10.249 -1.157 1.099 1.00 0.00 32 CYS A C 3
ATOM 1431 O O . CYS A 1 32 ? -9.573 -1.516 2.049 1.00 0.00 32 CYS A O 3
ATOM 1438 N N . GLY A 1 1 ? 12.934 -10.074 11.262 1.00 0.00 1 GLY A N 4
ATOM 1439 C CA . GLY A 1 1 ? 13.797 -10.213 10.101 1.00 0.00 1 GLY A CA 4
ATOM 1440 C C . GLY A 1 1 ? 13.506 -9.116 9.108 1.00 0.00 1 GLY A C 4
ATOM 1441 O O . GLY A 1 1 ? 12.463 -8.488 9.205 1.00 0.00 1 GLY A O 4
ATOM 1445 N N . ILE A 1 2 ? 14.416 -8.882 8.133 1.00 0.00 2 ILE A N 4
ATOM 1446 C CA . ILE A 1 2 ? 14.147 -7.875 7.110 1.00 0.00 2 ILE A CA 4
ATOM 1447 C C . ILE A 1 2 ? 13.158 -8.502 6.159 1.00 0.00 2 ILE A C 4
ATOM 1448 O O . ILE A 1 2 ? 12.106 -7.923 5.941 1.00 0.00 2 ILE A O 4
ATOM 1464 N N . LEU A 1 3 ? 13.463 -9.690 5.586 1.00 0.00 3 LEU A N 4
ATOM 1465 C CA . LEU A 1 3 ? 12.514 -10.304 4.661 1.00 0.00 3 LEU A CA 4
ATOM 1466 C C . LEU A 1 3 ? 11.177 -10.477 5.341 1.00 0.00 3 LEU A C 4
ATOM 1467 O O . LEU A 1 3 ? 10.174 -10.306 4.669 1.00 0.00 3 LEU A O 4
ATOM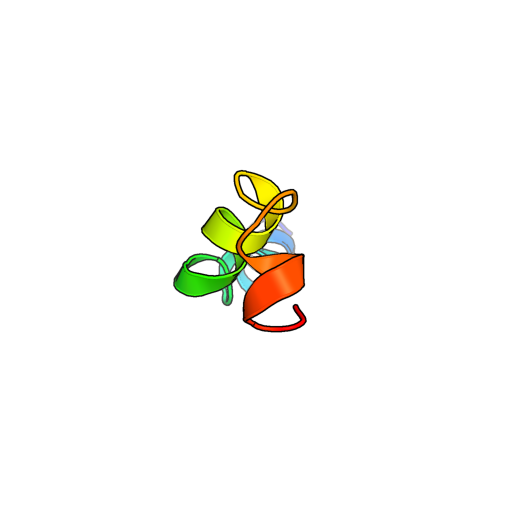 1483 N N . SER A 1 4 ? 11.124 -10.799 6.656 1.00 0.00 4 SER A N 4
ATOM 1484 C CA . SER A 1 4 ? 9.828 -10.948 7.316 1.00 0.00 4 SER A CA 4
ATOM 1485 C C . SER A 1 4 ? 9.078 -9.634 7.283 1.00 0.00 4 SER A C 4
ATOM 1486 O O . SER A 1 4 ? 7.872 -9.644 7.094 1.00 0.00 4 SER A O 4
ATOM 1494 N N . SER A 1 5 ? 9.775 -8.488 7.460 1.00 0.00 5 SER A N 4
ATOM 1495 C CA . SER A 1 5 ? 9.088 -7.198 7.420 1.00 0.00 5 SER A CA 4
ATOM 1496 C C . SER A 1 5 ? 8.653 -6.884 6.006 1.00 0.00 5 SER A C 4
ATOM 1497 O O . SER A 1 5 ? 7.537 -6.424 5.821 1.00 0.00 5 SER A O 4
ATOM 1505 N N . PHE A 1 6 ? 9.524 -7.114 4.996 1.00 0.00 6 PHE A N 4
ATOM 1506 C CA . PHE A 1 6 ? 9.167 -6.749 3.627 1.00 0.00 6 PHE A CA 4
ATOM 1507 C C . PHE A 1 6 ? 8.056 -7.665 3.172 1.00 0.00 6 PHE A C 4
ATOM 1508 O O . PHE A 1 6 ? 6.997 -7.166 2.828 1.00 0.00 6 PHE A O 4
ATOM 1525 N N . LYS A 1 7 ? 8.248 -9.002 3.161 1.00 0.00 7 LYS A N 4
ATOM 1526 C CA . LYS A 1 7 ? 7.166 -9.878 2.710 1.00 0.00 7 LYS A CA 4
ATOM 1527 C C . LYS A 1 7 ? 5.885 -9.549 3.444 1.00 0.00 7 LYS A C 4
ATOM 1528 O O . LYS A 1 7 ? 4.829 -9.687 2.851 1.00 0.00 7 LYS A O 4
ATOM 1547 N N . GLY A 1 8 ? 5.930 -9.105 4.722 1.00 0.00 8 GLY A N 4
ATOM 1548 C CA . GLY A 1 8 ? 4.688 -8.754 5.406 1.00 0.00 8 GLY A CA 4
ATOM 1549 C C . GLY A 1 8 ? 4.057 -7.528 4.789 1.00 0.00 8 GLY A C 4
ATOM 1550 O O . GLY A 1 8 ? 2.853 -7.532 4.584 1.00 0.00 8 GLY A O 4
ATOM 1554 N N . VAL A 1 9 ? 4.853 -6.466 4.512 1.00 0.00 9 VAL A N 4
ATOM 1555 C CA . VAL A 1 9 ? 4.297 -5.202 4.020 1.00 0.00 9 VAL A CA 4
ATOM 1556 C C . VAL A 1 9 ? 4.449 -5.101 2.515 1.00 0.00 9 VAL A C 4
ATOM 1557 O O . VAL A 1 9 ? 3.452 -4.950 1.827 1.00 0.00 9 VAL A O 4
ATOM 1570 N N . ALA A 1 10 ? 5.693 -5.168 1.987 1.00 0.00 10 ALA A N 4
ATOM 1571 C CA . ALA A 1 10 ? 5.921 -4.993 0.554 1.00 0.00 10 ALA A CA 4
ATOM 1572 C C . ALA A 1 10 ? 4.986 -5.823 -0.299 1.00 0.00 10 ALA A C 4
ATOM 1573 O O . ALA A 1 10 ? 4.572 -5.336 -1.339 1.00 0.00 10 ALA A O 4
ATOM 1580 N N . LYS A 1 11 ? 4.661 -7.071 0.116 1.00 0.00 11 LYS A N 4
ATOM 1581 C CA . LYS A 1 11 ? 3.850 -7.964 -0.716 1.00 0.00 11 LYS A CA 4
ATOM 1582 C C . LYS A 1 11 ? 2.753 -7.301 -1.526 1.00 0.00 11 LYS A C 4
ATOM 1583 O O . LYS A 1 11 ? 2.564 -7.719 -2.659 1.00 0.00 11 LYS A O 4
ATOM 1602 N N . GLY A 1 12 ? 2.014 -6.299 -0.990 1.00 0.00 12 GLY A N 4
ATOM 1603 C CA . GLY A 1 12 ? 0.886 -5.721 -1.723 1.00 0.00 12 GLY A CA 4
ATOM 1604 C C . GLY A 1 12 ? 1.023 -4.221 -1.786 1.00 0.00 12 GLY A C 4
ATOM 1605 O O . GLY A 1 12 ? 0.030 -3.521 -1.658 1.00 0.00 12 GLY A O 4
ATOM 1609 N N . VAL A 1 13 ? 2.262 -3.721 -1.992 1.00 0.00 13 VAL A N 4
ATOM 1610 C CA . VAL A 1 13 ? 2.483 -2.277 -2.012 1.00 0.00 13 VAL A CA 4
ATOM 1611 C C . VAL A 1 13 ? 2.002 -1.678 -3.313 1.00 0.00 13 VAL A C 4
ATOM 1612 O O . VAL A 1 13 ? 1.573 -0.538 -3.285 1.00 0.00 13 VAL A O 4
ATOM 1625 N N . ALA A 1 14 ? 2.057 -2.399 -4.458 1.00 0.00 14 ALA A N 4
ATOM 1626 C CA . ALA A 1 14 ? 1.667 -1.793 -5.735 1.00 0.00 14 ALA A CA 4
ATOM 1627 C C . ALA A 1 14 ? 0.402 -0.969 -5.616 1.00 0.00 14 ALA A C 4
ATOM 1628 O O . ALA A 1 14 ? 0.418 0.194 -5.991 1.00 0.00 14 ALA A O 4
ATOM 1635 N N . LYS A 1 15 ? -0.702 -1.549 -5.093 1.00 0.00 15 LYS A N 4
ATOM 1636 C CA . LYS A 1 15 ? -1.942 -0.783 -4.948 1.00 0.00 15 LYS A CA 4
ATOM 1637 C C . LYS A 1 15 ? -1.871 0.035 -3.677 1.00 0.00 15 LYS A C 4
ATOM 1638 O O . LYS A 1 15 ? -2.145 1.225 -3.711 1.00 0.00 15 LYS A O 4
ATOM 1657 N N . ASP A 1 16 ? -1.532 -0.606 -2.536 1.00 0.00 16 ASP A N 4
ATOM 1658 C CA . ASP A 1 16 ? -1.663 0.068 -1.246 1.00 0.00 16 ASP A CA 4
ATOM 1659 C C . ASP A 1 16 ? -0.849 1.341 -1.153 1.00 0.00 16 ASP A C 4
ATOM 1660 O O . ASP A 1 16 ? -1.253 2.220 -0.409 1.00 0.00 16 ASP A O 4
ATOM 1669 N N . LEU A 1 17 ? 0.285 1.477 -1.882 1.00 0.00 17 LEU A N 4
ATOM 1670 C CA . LEU A 1 17 ? 1.085 2.702 -1.782 1.00 0.00 17 LEU A CA 4
ATOM 1671 C C . LEU A 1 17 ? 0.172 3.877 -2.057 1.00 0.00 17 LEU A C 4
ATOM 1672 O O . LEU A 1 17 ? 0.100 4.796 -1.257 1.00 0.00 17 LEU A O 4
ATOM 1688 N N . ALA A 1 18 ? -0.546 3.838 -3.202 1.00 0.00 18 ALA A N 4
ATOM 1689 C CA . ALA A 1 18 ? -1.490 4.908 -3.513 1.00 0.00 18 ALA A CA 4
ATOM 1690 C C . ALA A 1 18 ? -2.558 4.944 -2.443 1.00 0.00 18 ALA A C 4
ATOM 1691 O O . ALA A 1 18 ? -2.931 6.025 -2.017 1.00 0.00 18 ALA A O 4
ATOM 1698 N N . GLY A 1 19 ? -3.057 3.778 -1.974 1.00 0.00 19 GLY A N 4
ATOM 1699 C CA . GLY A 1 19 ? -4.015 3.789 -0.870 1.00 0.00 19 GLY A CA 4
ATOM 1700 C C . GLY A 1 19 ? -3.531 4.622 0.298 1.00 0.00 19 GLY A C 4
ATOM 1701 O O . GLY A 1 19 ? -4.360 5.245 0.941 1.00 0.00 19 GLY A O 4
ATOM 1705 N N . LYS A 1 20 ? -2.211 4.647 0.604 1.00 0.00 20 LYS A N 4
ATOM 1706 C CA . LYS A 1 20 ? -1.710 5.487 1.697 1.00 0.00 20 LYS A CA 4
ATOM 1707 C C . LYS A 1 20 ? -1.541 6.915 1.223 1.00 0.00 20 LYS A C 4
ATOM 1708 O O . LYS A 1 20 ? -2.231 7.789 1.724 1.00 0.00 20 LYS A O 4
ATOM 1727 N N . LEU A 1 21 ? -0.608 7.187 0.281 1.00 0.00 21 LEU A N 4
ATOM 1728 C CA . LEU A 1 21 ? -0.309 8.578 -0.061 1.00 0.00 21 LEU A CA 4
ATOM 1729 C C . LEU A 1 21 ? -1.553 9.257 -0.580 1.00 0.00 21 LEU A C 4
ATOM 1730 O O . LEU A 1 21 ? -1.833 10.373 -0.172 1.00 0.00 21 LEU A O 4
ATOM 1746 N N . LEU A 1 22 ? -2.307 8.585 -1.478 1.00 0.00 22 LEU A N 4
ATOM 1747 C CA . LEU A 1 22 ? -3.523 9.173 -2.033 1.00 0.00 22 LEU A CA 4
ATOM 1748 C C . LEU A 1 22 ? -4.719 8.602 -1.305 1.00 0.00 22 LEU A C 4
ATOM 1749 O O . LEU A 1 22 ? -5.680 8.219 -1.950 1.00 0.00 22 LEU A O 4
ATOM 1765 N N . GLU A 1 23 ? -4.696 8.541 0.048 1.00 0.00 23 GLU A N 4
ATOM 1766 C CA . GLU A 1 23 ? -5.859 8.020 0.764 1.00 0.00 23 GLU A CA 4
ATOM 1767 C C . GLU A 1 23 ? -7.038 8.915 0.464 1.00 0.00 23 GLU A C 4
ATOM 1768 O O . GLU A 1 23 ? -8.095 8.408 0.124 1.00 0.00 23 GLU A O 4
ATOM 1780 N N . THR A 1 24 ? -6.854 10.250 0.578 1.00 0.00 24 THR A N 4
ATOM 1781 C CA . THR A 1 24 ? -7.951 11.188 0.335 1.00 0.00 24 THR A CA 4
ATOM 1782 C C . THR A 1 24 ? -8.764 10.899 -0.910 1.00 0.00 24 THR A C 4
ATOM 1783 O O . THR A 1 24 ? -9.930 11.261 -0.904 1.00 0.00 24 THR A O 4
ATOM 1794 N N . LEU A 1 25 ? -8.188 10.274 -1.969 1.00 0.00 25 LEU A N 4
ATOM 1795 C CA . LEU A 1 25 ? -8.940 10.027 -3.207 1.00 0.00 25 LEU A CA 4
ATOM 1796 C C . LEU A 1 25 ? -8.815 8.598 -3.700 1.00 0.00 25 LEU A C 4
ATOM 1797 O O . LEU A 1 25 ? -9.841 8.023 -4.032 1.00 0.00 25 LEU A O 4
ATOM 1813 N N . LYS A 1 26 ? -7.619 7.966 -3.774 1.00 0.00 26 LYS A N 4
ATOM 1814 C CA . LYS A 1 26 ? -7.562 6.595 -4.277 1.00 0.00 26 LYS A CA 4
ATOM 1815 C C . LYS A 1 26 ? -8.366 5.710 -3.359 1.00 0.00 26 LYS A C 4
ATOM 1816 O O . LYS A 1 26 ? -9.255 5.023 -3.837 1.00 0.00 26 LYS A O 4
ATOM 1835 N N . CYS A 1 27 ? -8.060 5.709 -2.042 1.00 0.00 27 CYS A N 4
ATOM 1836 C CA . CYS A 1 27 ? -8.736 4.776 -1.147 1.00 0.00 27 CYS A CA 4
ATOM 1837 C C . CYS A 1 27 ? -10.233 4.949 -1.231 1.00 0.00 27 CYS A C 4
ATOM 1838 O O . CYS A 1 27 ? -10.938 3.956 -1.161 1.00 0.00 27 CYS A O 4
ATOM 1845 N N . LYS A 1 28 ? -10.744 6.191 -1.382 1.00 0.00 28 LYS A N 4
ATOM 1846 C CA . LYS A 1 28 ? -12.192 6.368 -1.496 1.00 0.00 28 LYS A CA 4
ATOM 1847 C C . LYS A 1 28 ? -12.649 5.743 -2.796 1.00 0.00 28 LYS A C 4
ATOM 1848 O O . LYS A 1 28 ? -13.645 5.036 -2.795 1.00 0.00 28 LYS A O 4
ATOM 1867 N N . ILE A 1 29 ? -11.939 5.999 -3.919 1.00 0.00 29 ILE A N 4
ATOM 1868 C CA . ILE A 1 29 ? -12.395 5.485 -5.210 1.00 0.00 29 ILE A CA 4
ATOM 1869 C C . ILE A 1 29 ? -12.355 3.972 -5.180 1.00 0.00 29 ILE A C 4
ATOM 1870 O O . ILE A 1 29 ? -13.406 3.356 -5.268 1.00 0.00 29 ILE A O 4
ATOM 1886 N N . THR A 1 30 ? -11.163 3.344 -5.062 1.00 0.00 30 THR A N 4
ATOM 1887 C CA . THR A 1 30 ? -11.108 1.881 -5.084 1.00 0.00 30 THR A CA 4
ATOM 1888 C C . THR A 1 30 ? -11.811 1.275 -3.889 1.00 0.00 30 THR A C 4
ATOM 1889 O O . THR A 1 30 ? -12.238 0.135 -3.989 1.00 0.00 30 THR A O 4
ATOM 1900 N N . GLY A 1 31 ? -11.933 1.999 -2.752 1.00 0.00 31 GLY A N 4
ATOM 1901 C CA . GLY A 1 31 ? -12.527 1.402 -1.558 1.00 0.00 31 GLY A CA 4
ATOM 1902 C C . GLY A 1 31 ? -11.480 0.552 -0.880 1.00 0.00 31 GLY A C 4
ATOM 1903 O O . GLY A 1 31 ? -11.717 -0.626 -0.665 1.00 0.00 31 GLY A O 4
ATOM 1907 N N . CYS A 1 32 ? -10.307 1.140 -0.543 1.00 0.00 32 CYS A N 4
ATOM 1908 C CA . CYS A 1 32 ? -9.240 0.353 0.074 1.00 0.00 32 CYS A CA 4
ATOM 1909 C C . CYS A 1 32 ? -9.641 -0.088 1.456 1.00 0.00 32 CYS A C 4
ATOM 1910 O O . CYS A 1 32 ? -10.540 0.479 2.054 1.00 0.00 32 CYS A O 4
ATOM 1917 N N . GLY A 1 1 ? 12.564 -10.412 11.481 1.00 0.00 1 GLY A N 5
ATOM 1918 C CA . GLY A 1 1 ? 13.508 -10.404 10.376 1.00 0.00 1 GLY A CA 5
ATOM 1919 C C . GLY A 1 1 ? 13.170 -9.316 9.387 1.00 0.00 1 GLY A C 5
ATOM 1920 O O . GLY A 1 1 ? 12.136 -8.683 9.533 1.00 0.00 1 GLY A O 5
ATOM 1924 N N . ILE A 1 2 ? 14.035 -9.098 8.370 1.00 0.00 2 ILE A N 5
ATOM 1925 C CA . ILE A 1 2 ? 13.764 -8.057 7.380 1.00 0.00 2 ILE A CA 5
ATOM 1926 C C . ILE A 1 2 ? 12.785 -8.609 6.370 1.00 0.00 2 ILE A C 5
ATOM 1927 O O . ILE A 1 2 ? 11.809 -7.935 6.085 1.00 0.00 2 ILE A O 5
ATOM 1943 N N . LEU A 1 3 ? 13.009 -9.819 5.806 1.00 0.00 3 LEU A N 5
ATOM 1944 C CA . LEU A 1 3 ? 12.086 -10.312 4.785 1.00 0.00 3 LEU A CA 5
ATOM 1945 C C . LEU A 1 3 ? 10.716 -10.434 5.412 1.00 0.00 3 LEU A C 5
ATOM 1946 O O . LEU A 1 3 ? 9.770 -9.929 4.831 1.00 0.00 3 LEU A O 5
ATOM 1962 N N . SER A 1 4 ? 10.586 -11.089 6.589 1.00 0.00 4 SER A N 5
ATOM 1963 C CA . SER A 1 4 ? 9.266 -11.214 7.208 1.00 0.00 4 SER A CA 5
ATOM 1964 C C . SER A 1 4 ? 8.552 -9.880 7.219 1.00 0.00 4 SER A C 5
ATOM 1965 O O . SER A 1 4 ? 7.365 -9.840 6.935 1.00 0.00 4 SER A O 5
ATOM 1973 N N . SER A 1 5 ? 9.269 -8.776 7.537 1.00 0.00 5 SER A N 5
ATOM 1974 C CA . SER A 1 5 ? 8.627 -7.464 7.548 1.00 0.00 5 SER A CA 5
ATOM 1975 C C . SER A 1 5 ? 8.285 -7.049 6.135 1.00 0.00 5 SER A C 5
ATOM 1976 O O . SER A 1 5 ? 7.164 -6.623 5.905 1.00 0.00 5 SER A O 5
ATOM 1984 N N . PHE A 1 6 ? 9.234 -7.156 5.175 1.00 0.00 6 PHE A N 5
ATOM 1985 C CA . PHE A 1 6 ? 8.947 -6.713 3.812 1.00 0.00 6 PHE A CA 5
ATOM 1986 C C . PHE A 1 6 ? 7.852 -7.580 3.240 1.00 0.00 6 PHE A C 5
ATOM 1987 O O . PHE A 1 6 ? 6.793 -7.046 2.959 1.00 0.00 6 PHE A O 5
ATOM 2004 N N . LYS A 1 7 ? 8.047 -8.903 3.046 1.00 0.00 7 LYS A N 5
ATOM 2005 C CA . LYS A 1 7 ? 6.969 -9.691 2.449 1.00 0.00 7 LYS A CA 5
ATOM 2006 C C . LYS A 1 7 ? 5.692 -9.438 3.217 1.00 0.00 7 LYS A C 5
ATOM 2007 O O . LYS A 1 7 ? 4.652 -9.319 2.592 1.00 0.00 7 LYS A O 5
ATOM 2026 N N . GLY A 1 8 ? 5.729 -9.321 4.564 1.00 0.00 8 GLY A N 5
ATOM 2027 C CA . GLY A 1 8 ? 4.493 -9.076 5.303 1.00 0.00 8 GLY A CA 5
ATOM 2028 C C . GLY A 1 8 ? 3.803 -7.826 4.809 1.00 0.00 8 GLY A C 5
ATOM 2029 O O . GLY A 1 8 ? 2.612 -7.872 4.545 1.00 0.00 8 GLY A O 5
ATOM 2033 N N . VAL A 1 9 ? 4.547 -6.701 4.699 1.00 0.00 9 VAL A N 5
ATOM 2034 C CA . VAL A 1 9 ? 3.940 -5.422 4.327 1.00 0.00 9 VAL A CA 5
ATOM 2035 C C . VAL A 1 9 ? 4.073 -5.193 2.836 1.00 0.00 9 VAL A C 5
ATOM 2036 O O . VAL A 1 9 ? 3.070 -5.031 2.159 1.00 0.00 9 VAL A O 5
ATOM 2049 N N . ALA A 1 10 ? 5.317 -5.154 2.311 1.00 0.00 10 ALA A N 5
ATOM 2050 C CA . ALA A 1 10 ? 5.534 -4.791 0.914 1.00 0.00 10 ALA A CA 5
ATOM 2051 C C . ALA A 1 10 ? 4.864 -5.701 -0.094 1.00 0.00 10 ALA A C 5
ATOM 2052 O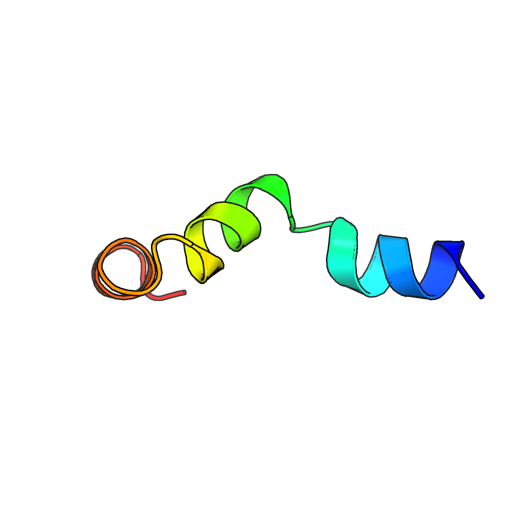 O . ALA A 1 10 ? 4.722 -5.256 -1.222 1.00 0.00 10 ALA A O 5
ATOM 2059 N N . LYS A 1 11 ? 4.465 -6.955 0.233 1.00 0.00 11 LYS A N 5
ATOM 2060 C CA . LYS A 1 11 ? 3.923 -7.836 -0.807 1.00 0.00 11 LYS A CA 5
ATOM 2061 C C . LYS A 1 11 ? 2.885 -7.160 -1.681 1.00 0.00 11 LYS A C 5
ATOM 2062 O O . LYS A 1 11 ? 2.892 -7.421 -2.874 1.00 0.00 11 LYS A O 5
ATOM 2081 N N . GLY A 1 12 ? 1.998 -6.299 -1.124 1.00 0.00 12 GLY A N 5
ATOM 2082 C CA . GLY A 1 12 ? 0.969 -5.645 -1.937 1.00 0.00 12 GLY A CA 5
ATOM 2083 C C . GLY A 1 12 ? 1.231 -4.161 -2.031 1.00 0.00 12 GLY A C 5
ATOM 2084 O O . GLY A 1 12 ? 0.288 -3.386 -1.991 1.00 0.00 12 GLY A O 5
ATOM 2088 N N . VAL A 1 13 ? 2.512 -3.747 -2.166 1.00 0.00 13 VAL A N 5
ATOM 2089 C CA . VAL A 1 13 ? 2.818 -2.318 -2.219 1.00 0.00 13 VAL A CA 5
ATOM 2090 C C . VAL A 1 13 ? 2.295 -1.713 -3.500 1.00 0.00 13 VAL A C 5
ATOM 2091 O O . VAL A 1 13 ? 1.854 -0.577 -3.457 1.00 0.00 13 VAL A O 5
ATOM 2104 N N . ALA A 1 14 ? 2.334 -2.430 -4.647 1.00 0.00 14 ALA A N 5
ATOM 2105 C CA 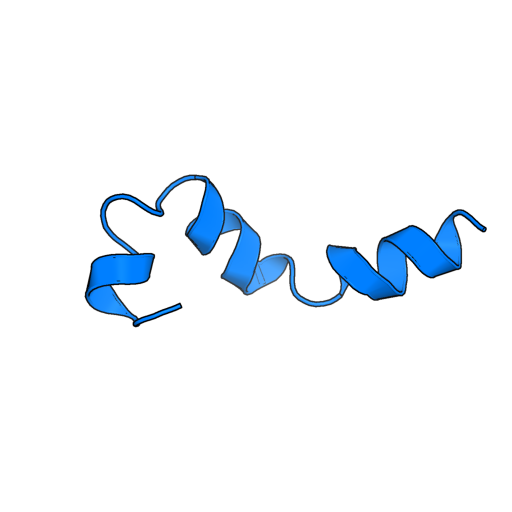. ALA A 1 14 ? 1.937 -1.819 -5.917 1.00 0.00 14 ALA A CA 5
ATOM 2106 C C . ALA A 1 14 ? 0.665 -1.012 -5.775 1.00 0.00 14 ALA A C 5
ATOM 2107 O O . ALA A 1 14 ? 0.654 0.148 -6.159 1.00 0.00 14 ALA A O 5
ATOM 2114 N N . LYS A 1 15 ? -0.414 -1.609 -5.221 1.00 0.00 15 LYS A N 5
ATOM 2115 C CA . LYS A 1 15 ? -1.664 -0.868 -5.055 1.00 0.00 15 LYS A CA 5
ATOM 2116 C C . LYS A 1 15 ? -1.628 -0.053 -3.782 1.00 0.00 15 LYS A C 5
ATOM 2117 O O . LYS A 1 15 ? -2.001 1.109 -3.802 1.00 0.00 15 LYS A O 5
ATOM 2136 N N . ASP A 1 16 ? -1.212 -0.667 -2.651 1.00 0.00 16 ASP A N 5
ATOM 2137 C CA . ASP A 1 16 ? -1.402 -0.020 -1.353 1.00 0.00 16 ASP A CA 5
ATOM 2138 C C . ASP A 1 16 ? -0.585 1.248 -1.223 1.00 0.00 16 ASP A C 5
ATOM 2139 O O . ASP A 1 16 ? -1.015 2.131 -0.498 1.00 0.00 16 ASP A O 5
ATOM 2148 N N . LEU A 1 17 ? 0.576 1.376 -1.910 1.00 0.00 17 LEU A N 5
ATOM 2149 C CA . LEU A 1 17 ? 1.364 2.611 -1.811 1.00 0.00 17 LEU A CA 5
ATOM 2150 C C . LEU A 1 17 ? 0.443 3.774 -2.100 1.00 0.00 17 LEU A C 5
ATOM 2151 O O . LEU A 1 17 ? 0.360 4.701 -1.308 1.00 0.00 17 LEU A O 5
ATOM 2167 N N . ALA A 1 18 ? -0.266 3.715 -3.251 1.00 0.00 18 ALA A N 5
ATOM 2168 C CA . ALA A 1 18 ? -1.197 4.786 -3.590 1.00 0.00 18 ALA A CA 5
ATOM 2169 C C . ALA A 1 18 ? -2.282 4.840 -2.539 1.00 0.00 18 ALA A C 5
ATOM 2170 O O . ALA A 1 18 ? -2.680 5.927 -2.157 1.00 0.00 18 ALA A O 5
ATOM 2177 N N . GLY A 1 19 ? -2.765 3.678 -2.044 1.00 0.00 19 GLY A N 5
ATOM 2178 C CA . GLY A 1 19 ? -3.735 3.701 -0.952 1.00 0.00 19 GLY A CA 5
ATOM 2179 C C . GLY A 1 19 ? -3.299 4.606 0.179 1.00 0.00 19 GLY A C 5
ATOM 2180 O O . GLY A 1 19 ? -4.165 5.234 0.768 1.00 0.00 19 GLY A O 5
ATOM 2184 N N . LYS A 1 20 ? -1.988 4.692 0.514 1.00 0.00 20 LYS A N 5
ATOM 2185 C CA . LYS A 1 20 ? -1.558 5.597 1.584 1.00 0.00 20 LYS A CA 5
ATOM 2186 C C . LYS A 1 20 ? -1.428 7.006 1.045 1.00 0.00 20 LYS A C 5
ATOM 2187 O O . LYS A 1 20 ? -2.089 7.899 1.553 1.00 0.00 20 LYS A O 5
ATOM 2206 N N . LEU A 1 21 ? -0.555 7.240 0.038 1.00 0.00 21 LEU A N 5
ATOM 2207 C CA . LEU A 1 21 ? -0.273 8.616 -0.371 1.00 0.00 21 LEU A CA 5
ATOM 2208 C C . LEU A 1 21 ? -1.542 9.256 -0.880 1.00 0.00 21 LEU A C 5
ATOM 2209 O O . LEU A 1 21 ? -1.836 10.379 -0.502 1.00 0.00 21 LEU A O 5
ATOM 2225 N N . LEU A 1 22 ? -2.304 8.536 -1.732 1.00 0.00 22 LEU A N 5
ATOM 2226 C CA . LEU A 1 22 ? -3.562 9.059 -2.254 1.00 0.00 22 LEU A CA 5
ATOM 2227 C C . LEU A 1 22 ? -4.706 8.471 -1.459 1.00 0.00 22 LEU A C 5
ATOM 2228 O O . LEU A 1 22 ? -5.674 8.020 -2.050 1.00 0.00 22 LEU A O 5
ATOM 2244 N N . GLU A 1 23 ? -4.630 8.474 -0.107 1.00 0.00 23 GLU A N 5
ATOM 2245 C CA . GLU A 1 23 ? -5.750 7.965 0.681 1.00 0.00 23 GLU A CA 5
ATOM 2246 C C . GLU A 1 23 ? -6.941 8.857 0.426 1.00 0.00 23 GLU A C 5
ATOM 2247 O O . GLU A 1 23 ? -8.017 8.351 0.154 1.00 0.00 23 GLU A O 5
ATOM 2259 N N . THR A 1 24 ? -6.745 10.193 0.503 1.00 0.00 24 THR A N 5
ATOM 2260 C CA . THR A 1 24 ? -7.850 11.131 0.300 1.00 0.00 24 THR A CA 5
ATOM 2261 C C . THR A 1 24 ? -8.715 10.833 -0.906 1.00 0.00 24 THR A C 5
ATOM 2262 O O . THR A 1 24 ? -9.874 11.216 -0.859 1.00 0.00 24 THR A O 5
ATOM 2273 N N . LEU A 1 25 ? -8.194 10.184 -1.980 1.00 0.00 25 LEU A N 5
ATOM 2274 C CA . LEU A 1 25 ? -9.001 9.941 -3.184 1.00 0.00 25 LEU A CA 5
ATOM 2275 C C . LEU A 1 25 ? -8.956 8.496 -3.648 1.00 0.00 25 LEU A C 5
ATOM 2276 O O . LEU A 1 25 ? -10.020 7.955 -3.906 1.00 0.00 25 LEU A O 5
ATOM 2292 N N . LYS A 1 26 ? -7.793 7.812 -3.775 1.00 0.00 26 LYS A N 5
ATOM 2293 C CA . LYS A 1 26 ? -7.833 6.423 -4.232 1.00 0.00 26 LYS A CA 5
ATOM 2294 C C . LYS A 1 26 ? -8.551 5.592 -3.198 1.00 0.00 26 LYS A C 5
ATOM 2295 O O . LYS A 1 26 ? -9.504 4.920 -3.557 1.00 0.00 26 LYS A O 5
ATOM 2314 N N . CYS A 1 27 ? -8.114 5.610 -1.919 1.00 0.00 27 CYS A N 5
ATOM 2315 C CA . CYS A 1 27 ? -8.739 4.722 -0.942 1.00 0.00 27 CYS A CA 5
ATOM 2316 C C . CYS A 1 27 ? -10.239 4.906 -0.938 1.00 0.00 27 CYS A C 5
ATOM 2317 O O . CYS A 1 27 ? -10.945 3.925 -0.776 1.00 0.00 27 CYS A O 5
ATOM 2324 N N . LYS A 1 28 ? -10.749 6.144 -1.124 1.00 0.00 28 LYS A N 5
ATOM 2325 C CA . LYS A 1 28 ? -12.198 6.327 -1.194 1.00 0.00 28 LYS A CA 5
ATOM 2326 C C . LYS A 1 28 ? -12.708 5.638 -2.442 1.00 0.00 28 LYS A C 5
ATOM 2327 O O . LYS A 1 28 ? -13.685 4.910 -2.358 1.00 0.00 28 LYS A O 5
ATOM 2346 N N . ILE A 1 29 ? -12.064 5.860 -3.610 1.00 0.00 29 ILE A N 5
ATOM 2347 C CA . ILE A 1 29 ? -12.572 5.280 -4.853 1.00 0.00 29 ILE A CA 5
ATOM 2348 C C . ILE A 1 29 ? -12.490 3.770 -4.768 1.00 0.00 29 ILE A C 5
ATOM 2349 O O . ILE A 1 29 ? -13.528 3.126 -4.765 1.00 0.00 29 ILE A O 5
ATOM 2365 N N . THR A 1 30 ? -11.276 3.174 -4.708 1.00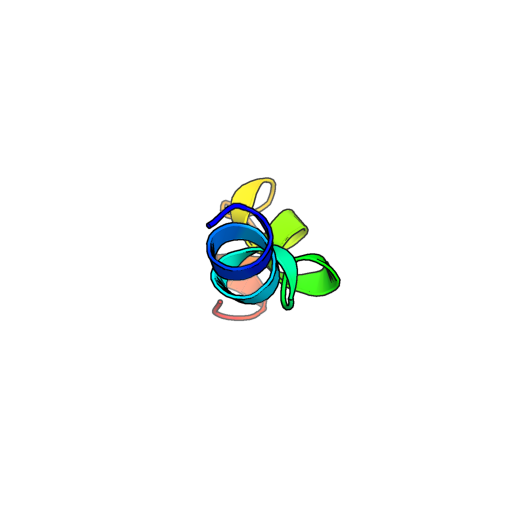 0.00 30 THR A N 5
ATOM 2366 C CA . THR A 1 30 ? -11.182 1.713 -4.689 1.00 0.00 30 THR A CA 5
ATOM 2367 C C . THR A 1 30 ? -11.808 1.124 -3.445 1.00 0.00 30 THR A C 5
ATOM 2368 O O . THR A 1 30 ? -12.204 -0.030 -3.496 1.00 0.00 30 THR A O 5
ATOM 2379 N N . GLY A 1 31 ? -11.901 1.872 -2.321 1.00 0.00 31 GLY A N 5
ATOM 2380 C CA . GLY A 1 31 ? -12.431 1.286 -1.092 1.00 0.00 31 GLY A CA 5
ATOM 2381 C C . GLY A 1 31 ? -11.340 0.463 -0.452 1.00 0.00 31 GLY A C 5
ATOM 2382 O O . GLY A 1 31 ? -11.538 -0.721 -0.227 1.00 0.00 31 GLY A O 5
ATOM 2386 N N . CYS A 1 32 ? -10.172 1.083 -0.159 1.00 0.00 32 CYS A N 5
ATOM 2387 C CA . CYS A 1 32 ? -9.061 0.330 0.420 1.00 0.00 32 CYS A CA 5
ATOM 2388 C C . CYS A 1 32 ? -9.394 -0.114 1.817 1.00 0.00 32 CYS A C 5
ATOM 2389 O O . CYS A 1 32 ? -10.288 0.429 2.447 1.00 0.00 32 CYS A O 5
ATOM 2396 N N . GLY A 1 1 ? 12.348 -10.357 11.694 1.00 0.00 1 GLY A N 6
ATOM 2397 C CA . GLY A 1 1 ? 13.308 -10.358 10.602 1.00 0.00 1 GLY A CA 6
ATOM 2398 C C . GLY A 1 1 ? 12.999 -9.263 9.611 1.00 0.00 1 GLY A C 6
ATOM 2399 O O . GLY A 1 1 ? 11.964 -8.627 9.734 1.00 0.00 1 GLY A O 6
ATOM 2403 N N . ILE A 1 2 ? 13.889 -9.044 8.615 1.00 0.00 2 ILE A N 6
ATOM 2404 C CA . ILE A 1 2 ? 13.639 -8.007 7.614 1.00 0.00 2 ILE A CA 6
ATOM 2405 C C . ILE A 1 2 ? 12.692 -8.577 6.584 1.00 0.00 2 ILE A C 6
ATOM 2406 O O . ILE A 1 2 ? 11.699 -7.934 6.284 1.00 0.00 2 ILE A O 6
ATOM 2422 N N . LEU A 1 3 ? 12.972 -9.776 6.024 1.00 0.00 3 LEU A N 6
ATOM 2423 C CA . LEU A 1 3 ? 12.079 -10.324 5.005 1.00 0.00 3 LEU A CA 6
ATOM 2424 C C . LEU A 1 3 ? 10.692 -10.451 5.589 1.00 0.00 3 LEU A C 6
ATOM 2425 O O . LEU A 1 3 ? 9.758 -10.014 4.937 1.00 0.00 3 LEU A O 6
ATOM 2441 N N . SER A 1 4 ? 10.528 -11.030 6.801 1.00 0.00 4 SER A N 6
ATOM 2442 C CA . SER A 1 4 ? 9.184 -11.157 7.362 1.00 0.00 4 SER A CA 6
ATOM 2443 C C . SER A 1 4 ? 8.452 -9.836 7.269 1.00 0.00 4 SER A C 6
ATOM 2444 O O . SER A 1 4 ? 7.286 -9.829 6.905 1.00 0.00 4 SER A O 6
ATOM 2452 N N . SER A 1 5 ? 9.128 -8.706 7.583 1.00 0.00 5 SER A N 6
ATOM 2453 C CA . SER A 1 5 ? 8.467 -7.407 7.490 1.00 0.00 5 SER A CA 6
ATOM 2454 C C . SER A 1 5 ? 8.172 -7.062 6.048 1.00 0.00 5 SER A C 6
ATOM 2455 O O . SER A 1 5 ? 7.058 -6.652 5.765 1.00 0.00 5 SER A O 6
ATOM 2463 N N . PHE A 1 6 ? 9.150 -7.211 5.123 1.00 0.00 6 PHE A N 6
ATOM 2464 C CA . PHE A 1 6 ? 8.902 -6.833 3.732 1.00 0.00 6 PHE A CA 6
ATOM 2465 C C . PHE A 1 6 ? 7.811 -7.712 3.167 1.00 0.00 6 PHE A C 6
ATOM 2466 O O . PHE A 1 6 ? 6.776 -7.187 2.792 1.00 0.00 6 PHE A O 6
ATOM 2483 N N . LYS A 1 7 ? 8.000 -9.048 3.085 1.00 0.00 7 LYS A N 6
ATOM 2484 C CA . LYS A 1 7 ? 6.945 -9.879 2.507 1.00 0.00 7 LYS A CA 6
ATOM 2485 C C . LYS A 1 7 ? 5.637 -9.609 3.216 1.00 0.00 7 LYS A C 6
ATOM 2486 O O . LYS A 1 7 ? 4.604 -9.647 2.569 1.00 0.00 7 LYS A O 6
ATOM 2505 N N . GLY A 1 8 ? 5.633 -9.318 4.537 1.00 0.00 8 GLY A N 6
ATOM 2506 C CA . GLY A 1 8 ? 4.368 -9.024 5.205 1.00 0.00 8 GLY A CA 6
ATOM 2507 C C . GLY A 1 8 ? 3.745 -7.756 4.668 1.00 0.00 8 GLY A C 6
ATOM 2508 O O . GLY A 1 8 ? 2.543 -7.741 4.452 1.00 0.00 8 GLY A O 6
ATOM 2512 N N . VAL A 1 9 ? 4.547 -6.681 4.477 1.00 0.00 9 VAL A N 6
ATOM 2513 C CA . VAL A 1 9 ? 4.001 -5.377 4.091 1.00 0.00 9 VAL A CA 6
ATOM 2514 C C . VAL A 1 9 ? 4.240 -5.109 2.619 1.00 0.00 9 VAL A C 6
ATOM 2515 O O . VAL A 1 9 ? 3.285 -4.907 1.884 1.00 0.00 9 VAL A O 6
ATOM 2528 N N . ALA A 1 10 ? 5.515 -5.084 2.171 1.00 0.00 10 ALA A N 6
ATOM 2529 C CA . ALA A 1 10 ? 5.821 -4.706 0.793 1.00 0.00 10 ALA A CA 6
ATOM 2530 C C . ALA A 1 10 ? 5.138 -5.570 -0.245 1.00 0.00 10 ALA A C 6
ATOM 2531 O O . ALA A 1 10 ? 4.942 -5.074 -1.343 1.00 0.00 10 ALA A O 6
ATOM 2538 N N . LYS A 1 11 ? 4.787 -6.846 0.045 1.00 0.00 11 LYS A N 6
ATOM 2539 C CA . LYS A 1 11 ? 4.227 -7.709 -1.000 1.00 0.00 11 LYS A CA 6
ATOM 2540 C C . LYS A 1 11 ? 3.176 -7.030 -1.855 1.00 0.00 11 LYS A C 6
ATOM 2541 O O . LYS A 1 11 ? 3.179 -7.268 -3.053 1.00 0.00 11 LYS A O 6
ATOM 2560 N N . GLY A 1 12 ? 2.276 -6.196 -1.275 1.00 0.00 12 GLY A N 6
ATOM 2561 C CA . GLY A 1 12 ? 1.213 -5.568 -2.063 1.00 0.00 12 GLY A CA 6
ATOM 2562 C C . GLY A 1 12 ? 1.427 -4.078 -2.152 1.00 0.00 12 GLY A C 6
ATOM 2563 O O . GLY A 1 12 ? 0.460 -3.333 -2.114 1.00 0.00 12 GLY A O 6
ATOM 2567 N N . VAL A 1 13 ? 2.694 -3.623 -2.278 1.00 0.00 13 VAL A N 6
ATOM 2568 C CA . VAL A 1 13 ? 2.955 -2.186 -2.315 1.00 0.00 13 VAL A CA 6
ATOM 2569 C C . VAL A 1 13 ? 2.388 -1.571 -3.574 1.00 0.00 13 VAL A C 6
ATOM 2570 O O . VAL A 1 13 ? 1.949 -0.437 -3.502 1.00 0.00 13 VAL A O 6
ATOM 2583 N N . ALA A 1 14 ? 2.388 -2.273 -4.732 1.00 0.00 14 ALA A N 6
ATOM 2584 C CA . ALA A 1 14 ? 1.965 -1.639 -5.984 1.00 0.00 14 ALA A CA 6
ATOM 2585 C C . ALA A 1 14 ? 0.725 -0.787 -5.803 1.00 0.00 14 ALA A C 6
ATOM 2586 O O . ALA A 1 14 ? 0.788 0.404 -6.066 1.00 0.00 14 ALA A O 6
ATOM 2593 N N . LYS A 1 15 ? -0.408 -1.368 -5.347 1.00 0.00 15 LYS A N 6
ATOM 2594 C CA . LYS A 1 15 ? -1.610 -0.564 -5.124 1.00 0.00 15 LYS A CA 6
ATOM 2595 C C . LYS A 1 15 ? -1.531 0.138 -3.788 1.00 0.00 15 LYS A C 6
ATOM 2596 O O . LYS A 1 15 ? -1.850 1.314 -3.718 1.00 0.00 15 LYS A O 6
ATOM 2615 N N . ASP A 1 16 ? -1.140 -0.575 -2.708 1.00 0.00 16 ASP A N 6
ATOM 2616 C CA . ASP A 1 16 ? -1.271 0.006 -1.372 1.00 0.00 16 ASP A CA 6
ATOM 2617 C C . ASP A 1 16 ? -0.506 1.309 -1.261 1.00 0.00 16 ASP A C 6
ATOM 2618 O O . ASP A 1 16 ? -0.966 2.181 -0.542 1.00 0.00 16 ASP A O 6
ATOM 2627 N N . LEU A 1 17 ? 0.639 1.479 -1.964 1.00 0.00 17 LEU A N 6
ATOM 2628 C CA . LEU A 1 17 ? 1.374 2.747 -1.894 1.00 0.00 17 LEU A CA 6
ATOM 2629 C C . LEU A 1 17 ? 0.406 3.876 -2.174 1.00 0.00 17 LEU A C 6
ATOM 2630 O O . LEU A 1 17 ? 0.304 4.798 -1.380 1.00 0.00 17 LEU A O 6
ATOM 2646 N N . ALA A 1 18 ? -0.320 3.795 -3.313 1.00 0.00 18 ALA A N 6
ATOM 2647 C CA . ALA A 1 18 ? -1.316 4.819 -3.621 1.00 0.00 18 ALA A CA 6
ATOM 2648 C C . ALA A 1 18 ? -2.336 4.851 -2.507 1.00 0.00 18 ALA A C 6
ATOM 2649 O O . ALA A 1 18 ? -2.730 5.930 -2.096 1.00 0.00 18 ALA A O 6
ATOM 2656 N N . GLY A 1 19 ? -2.765 3.681 -1.986 1.00 0.00 19 GLY A N 6
ATOM 2657 C CA . GLY A 1 19 ? -3.671 3.683 -0.841 1.00 0.00 19 GLY A CA 6
ATOM 2658 C C . GLY A 1 19 ? -3.192 4.591 0.272 1.00 0.00 19 GLY A C 6
ATOM 2659 O O . GLY A 1 19 ? -4.039 5.217 0.888 1.00 0.00 19 GLY A O 6
ATOM 2663 N N . LYS A 1 20 ? -1.869 4.682 0.563 1.00 0.00 20 LYS A N 6
ATOM 2664 C CA . LYS A 1 20 ? -1.409 5.578 1.628 1.00 0.00 20 LYS A CA 6
ATOM 2665 C C . LYS A 1 20 ? -1.338 7.001 1.115 1.00 0.00 20 LYS A C 6
ATOM 2666 O O . LYS A 1 20 ? -2.002 7.865 1.666 1.00 0.00 20 LYS A O 6
ATOM 2685 N N . LEU A 1 21 ? -0.509 7.279 0.083 1.00 0.00 21 LEU A N 6
ATOM 2686 C CA . LEU A 1 21 ? -0.267 8.671 -0.299 1.00 0.00 21 LEU A CA 6
ATOM 2687 C C . LEU A 1 21 ? -1.544 9.277 -0.826 1.00 0.00 21 LEU A C 6
ATOM 2688 O O . LEU A 1 21 ? -1.865 10.398 -0.463 1.00 0.00 21 LEU A O 6
ATOM 2704 N N . LEU A 1 22 ? -2.280 8.534 -1.681 1.00 0.00 22 LEU A N 6
ATOM 2705 C CA . LEU A 1 22 ? -3.535 9.033 -2.233 1.00 0.00 22 LEU A CA 6
ATOM 2706 C C . LEU A 1 22 ? -4.681 8.433 -1.449 1.00 0.00 22 LEU A C 6
ATOM 2707 O O . LEU A 1 22 ? -5.634 7.963 -2.048 1.00 0.00 22 LEU A O 6
ATOM 2723 N N . GLU A 1 23 ? -4.617 8.444 -0.097 1.00 0.00 23 GLU A N 6
ATOM 2724 C CA . GLU A 1 23 ? -5.728 7.910 0.689 1.00 0.00 23 GLU A CA 6
ATOM 2725 C C . GLU A 1 23 ? -6.943 8.788 0.494 1.00 0.00 23 GLU A C 6
ATOM 2726 O O . GLU A 1 23 ? -8.043 8.265 0.415 1.00 0.00 23 GLU A O 6
ATOM 2738 N N . THR A 1 24 ? -6.764 10.126 0.402 1.00 0.00 24 THR A N 6
ATOM 2739 C CA . THR A 1 24 ? -7.907 11.020 0.219 1.00 0.00 24 THR A CA 6
ATOM 2740 C C . THR A 1 24 ? -8.729 10.678 -1.008 1.00 0.00 24 THR A C 6
ATOM 2741 O O . THR A 1 24 ? -9.882 11.081 -1.028 1.00 0.00 24 THR A O 6
ATOM 2752 N N . LEU A 1 25 ? -8.181 9.969 -2.026 1.00 0.00 25 LEU A N 6
ATOM 2753 C CA . LEU A 1 25 ? -8.929 9.732 -3.266 1.00 0.00 25 LEU A CA 6
ATOM 2754 C C . LEU A 1 25 ? -8.785 8.319 -3.800 1.00 0.00 25 LEU A C 6
ATOM 2755 O O . LEU A 1 25 ? -9.804 7.733 -4.132 1.00 0.00 25 LEU A O 6
ATOM 2771 N N . LYS A 1 26 ? -7.580 7.707 -3.900 1.00 0.00 26 LYS A N 6
ATOM 2772 C CA . LYS A 1 26 ? -7.509 6.334 -4.395 1.00 0.00 26 LYS A CA 6
ATOM 2773 C C . LYS A 1 26 ? -8.277 5.455 -3.437 1.00 0.00 26 LYS A C 6
ATOM 2774 O O . LYS A 1 26 ? -9.142 4.716 -3.881 1.00 0.00 26 LYS A O 6
ATOM 2793 N N . CYS A 1 27 ? -7.970 5.522 -2.120 1.00 0.00 27 CYS A N 6
ATOM 2794 C CA . CYS A 1 27 ? -8.613 4.607 -1.181 1.00 0.00 27 CYS A CA 6
ATOM 2795 C C . CYS A 1 27 ? -10.111 4.799 -1.198 1.00 0.00 27 CYS A C 6
ATOM 2796 O O . CYS A 1 27 ? -10.819 3.807 -1.144 1.00 0.00 27 CYS A O 6
ATOM 2803 N N . LYS A 1 28 ? -10.620 6.049 -1.271 1.00 0.00 28 LYS A N 6
ATOM 2804 C CA . LYS A 1 28 ? -12.071 6.232 -1.330 1.00 0.00 28 LYS A CA 6
ATOM 2805 C C . LYS A 1 28 ? -12.601 5.569 -2.583 1.00 0.00 28 LYS A C 6
ATOM 2806 O O . LYS A 1 28 ? -13.605 4.878 -2.504 1.00 0.00 28 LYS A O 6
ATOM 2825 N N . ILE A 1 29 ? -11.949 5.776 -3.749 1.00 0.00 29 ILE A N 6
ATOM 2826 C CA . ILE A 1 29 ? -12.495 5.237 -4.995 1.00 0.00 29 ILE A CA 6
ATOM 2827 C C . ILE A 1 29 ? -12.517 3.725 -4.916 1.00 0.00 29 ILE A C 6
ATOM 2828 O O . ILE A 1 29 ? -13.596 3.153 -4.946 1.00 0.00 29 ILE A O 6
ATOM 2844 N N . THR A 1 30 ? -11.349 3.049 -4.819 1.00 0.00 30 THR A N 6
ATOM 2845 C CA . THR A 1 30 ? -11.361 1.585 -4.789 1.00 0.00 30 THR A CA 6
ATOM 2846 C C . THR A 1 30 ? -11.986 1.046 -3.522 1.00 0.00 30 THR A C 6
ATOM 2847 O O . THR A 1 30 ? -12.408 -0.100 -3.532 1.00 0.00 30 THR A O 6
ATOM 2858 N N . GLY A 1 31 ? -12.045 1.829 -2.420 1.00 0.00 31 GLY A N 6
ATOM 2859 C CA . GLY A 1 31 ? -12.541 1.287 -1.157 1.00 0.00 31 GLY A CA 6
ATOM 2860 C C . GLY A 1 31 ? -11.456 0.431 -0.550 1.00 0.00 31 GLY A C 6
ATOM 2861 O O . GLY A 1 31 ? -11.704 -0.730 -0.265 1.00 0.00 31 GLY A O 6
ATOM 2865 N N . CYS A 1 32 ? -10.239 0.993 -0.356 1.00 0.00 32 CYS A N 6
ATOM 2866 C CA . CYS A 1 32 ? -9.137 0.193 0.176 1.00 0.00 32 CYS A CA 6
ATOM 2867 C C . CYS A 1 32 ? -9.454 -0.214 1.591 1.00 0.00 32 CYS A C 6
ATOM 2868 O O . CYS A 1 32 ? -9.657 -1.381 1.885 1.00 0.00 32 CYS A O 6
ATOM 2875 N N . GLY A 1 1 ? 12.703 -10.332 11.600 1.00 0.00 1 GLY A N 7
ATOM 2876 C CA . GLY A 1 1 ? 13.665 -10.339 10.509 1.00 0.00 1 GLY A CA 7
ATOM 2877 C C . GLY A 1 1 ? 13.298 -9.289 9.493 1.00 0.00 1 GLY A C 7
ATOM 2878 O O . GLY A 1 1 ? 12.208 -8.744 9.564 1.00 0.00 1 GLY A O 7
ATOM 2882 N N . ILE A 1 2 ? 14.202 -9.003 8.526 1.00 0.00 2 ILE A N 7
ATOM 2883 C CA . ILE A 1 2 ? 13.893 -8.001 7.505 1.00 0.00 2 ILE A CA 7
ATOM 2884 C C . ILE A 1 2 ? 12.910 -8.626 6.546 1.00 0.00 2 ILE A C 7
ATOM 2885 O O . ILE A 1 2 ? 11.864 -8.040 6.318 1.00 0.00 2 ILE A O 7
ATOM 2901 N N . LEU A 1 3 ? 13.225 -9.807 5.966 1.00 0.00 3 LEU A N 7
ATOM 2902 C CA . LEU A 1 3 ? 12.322 -10.391 4.978 1.00 0.00 3 LEU A CA 7
ATOM 2903 C C . LEU A 1 3 ? 10.973 -10.636 5.612 1.00 0.00 3 LEU A C 7
ATOM 2904 O O . LEU A 1 3 ? 9.988 -10.228 5.021 1.00 0.00 3 LEU A O 7
ATOM 2920 N N . SER A 1 4 ? 10.889 -11.289 6.794 1.00 0.00 4 SER A N 7
ATOM 2921 C CA . SER A 1 4 ? 9.573 -11.569 7.375 1.00 0.00 4 SER A CA 7
ATOM 2922 C C . SER A 1 4 ? 8.696 -10.336 7.348 1.00 0.00 4 SER A C 7
ATOM 2923 O O . SER A 1 4 ? 7.528 -10.441 7.009 1.00 0.00 4 SER A O 7
ATOM 2931 N N . SER A 1 5 ? 9.255 -9.153 7.691 1.00 0.00 5 SER A N 7
ATOM 2932 C CA . SER A 1 5 ? 8.461 -7.929 7.649 1.00 0.00 5 SER A CA 7
ATOM 2933 C C . SER A 1 5 ? 8.225 -7.524 6.212 1.00 0.00 5 SER A C 7
ATOM 2934 O O . SER A 1 5 ? 7.104 -7.186 5.870 1.00 0.00 5 SER A O 7
ATOM 2942 N N . PHE A 1 6 ? 9.268 -7.538 5.352 1.00 0.00 6 PHE A N 7
ATOM 2943 C CA . PHE A 1 6 ? 9.110 -7.012 3.996 1.00 0.00 6 PHE A CA 7
ATOM 2944 C C . PHE A 1 6 ? 8.080 -7.836 3.253 1.00 0.00 6 PHE A C 7
ATOM 2945 O O . PHE A 1 6 ? 7.135 -7.274 2.722 1.00 0.00 6 PHE A O 7
ATOM 2962 N N . LYS A 1 7 ? 8.231 -9.180 3.222 1.00 0.00 7 LYS A N 7
ATOM 2963 C CA . LYS A 1 7 ? 7.218 -10.028 2.592 1.00 0.00 7 LYS A CA 7
ATOM 2964 C C . LYS A 1 7 ? 5.899 -9.938 3.325 1.00 0.00 7 LYS A C 7
ATOM 2965 O O . LYS A 1 7 ? 4.886 -10.191 2.696 1.00 0.00 7 LYS A O 7
ATOM 2984 N N . GLY A 1 8 ? 5.868 -9.598 4.636 1.00 0.00 8 GLY A N 7
ATOM 2985 C CA . GLY A 1 8 ? 4.592 -9.424 5.332 1.00 0.00 8 GLY A CA 7
ATOM 2986 C C . GLY A 1 8 ? 4.027 -8.023 5.219 1.00 0.00 8 GLY A C 7
ATOM 2987 O O . GLY A 1 8 ? 2.993 -7.792 5.827 1.00 0.00 8 GLY A O 7
ATOM 2991 N N . VAL A 1 9 ? 4.662 -7.079 4.479 1.00 0.00 9 VAL A N 7
ATOM 2992 C CA . VAL A 1 9 ? 4.170 -5.697 4.407 1.00 0.00 9 VAL A CA 7
ATOM 2993 C C . VAL A 1 9 ? 4.321 -5.148 3.000 1.00 0.00 9 VAL A C 7
ATOM 2994 O O . VAL A 1 9 ? 3.332 -4.727 2.419 1.00 0.00 9 VAL A O 7
ATOM 3007 N N . ALA A 1 10 ? 5.546 -5.124 2.425 1.00 0.00 10 ALA A N 7
ATOM 3008 C CA . ALA A 1 10 ? 5.709 -4.618 1.064 1.00 0.00 10 ALA A CA 7
ATOM 3009 C C . ALA A 1 10 ? 5.004 -5.472 0.031 1.00 0.00 10 ALA A C 7
ATOM 3010 O O . ALA A 1 10 ? 4.753 -4.954 -1.045 1.00 0.00 10 ALA A O 7
ATOM 3017 N N . LYS A 1 11 ? 4.696 -6.764 0.299 1.00 0.00 11 LYS A N 7
ATOM 3018 C CA . LYS A 1 11 ? 4.123 -7.630 -0.737 1.00 0.00 11 LYS A CA 7
ATOM 3019 C C . LYS A 1 11 ? 3.121 -6.976 -1.671 1.00 0.00 11 LYS A C 7
ATOM 3020 O O . LYS A 1 11 ? 3.191 -7.260 -2.857 1.00 0.00 11 LYS A O 7
ATOM 3039 N N . GLY A 1 12 ? 2.191 -6.117 -1.184 1.00 0.00 12 GLY A N 7
ATOM 3040 C CA . GLY A 1 12 ? 1.193 -5.500 -2.062 1.00 0.00 12 GLY A CA 7
ATOM 3041 C C . GLY A 1 12 ? 1.420 -4.009 -2.135 1.00 0.00 12 GLY A C 7
ATOM 3042 O O . GLY A 1 12 ? 0.460 -3.255 -2.162 1.00 0.00 12 GLY A O 7
ATOM 3046 N N . VAL A 1 13 ? 2.699 -3.570 -2.173 1.00 0.00 13 VAL A N 7
ATOM 3047 C CA . VAL A 1 13 ? 2.988 -2.138 -2.173 1.00 0.00 13 VAL A CA 7
ATOM 3048 C C . VAL A 1 13 ? 2.485 -1.497 -3.444 1.00 0.00 13 VAL A C 7
ATOM 3049 O O . VAL A 1 13 ? 1.973 -0.395 -3.361 1.00 0.00 13 VAL A O 7
ATOM 3062 N N . ALA A 1 14 ? 2.618 -2.144 -4.625 1.00 0.00 14 ALA A N 7
ATOM 3063 C CA . ALA A 1 14 ? 2.298 -1.466 -5.882 1.00 0.00 14 ALA A CA 7
ATOM 3064 C C . ALA A 1 14 ? 1.034 -0.635 -5.792 1.00 0.00 14 ALA A C 7
ATOM 3065 O O . ALA A 1 14 ? 1.105 0.565 -6.012 1.00 0.00 14 ALA A O 7
ATOM 3072 N N . LYS A 1 15 ? -0.131 -1.242 -5.468 1.00 0.00 15 LYS A N 7
ATOM 3073 C CA . LYS A 1 15 ? -1.374 -0.472 -5.383 1.00 0.00 15 LYS A CA 7
ATOM 3074 C C . LYS A 1 15 ? -1.497 0.172 -4.021 1.00 0.00 15 LYS A C 7
ATOM 3075 O O . LYS A 1 15 ? -1.819 1.348 -3.947 1.00 0.00 15 LYS A O 7
ATOM 3094 N N . ASP A 1 16 ? -1.260 -0.584 -2.925 1.00 0.00 16 ASP A N 7
ATOM 3095 C CA . ASP A 1 16 ? -1.521 -0.044 -1.590 1.00 0.00 16 ASP A CA 7
ATOM 3096 C C . ASP A 1 16 ? -0.727 1.217 -1.318 1.00 0.00 16 ASP A C 7
ATOM 3097 O O . ASP A 1 16 ? -1.176 2.013 -0.509 1.00 0.00 16 ASP A O 7
ATOM 3106 N N . LEU A 1 17 ? 0.437 1.441 -1.973 1.00 0.00 17 LEU A N 7
ATOM 3107 C CA . LEU A 1 17 ? 1.195 2.673 -1.733 1.00 0.00 17 LEU A CA 7
ATOM 3108 C C . LEU A 1 17 ? 0.264 3.838 -1.989 1.00 0.00 17 LEU A C 7
ATOM 3109 O O . LEU A 1 17 ? 0.125 4.702 -1.139 1.00 0.00 17 LEU A O 7
ATOM 3125 N N . ALA A 1 18 ? -0.402 3.856 -3.168 1.00 0.00 18 ALA A N 7
ATOM 3126 C CA . ALA A 1 18 ? -1.368 4.917 -3.446 1.00 0.00 18 ALA A CA 7
ATOM 3127 C C . ALA A 1 18 ? -2.432 4.903 -2.371 1.00 0.00 18 ALA A C 7
ATOM 3128 O O . ALA A 1 18 ? -2.823 5.966 -1.918 1.00 0.00 18 ALA A O 7
ATOM 3135 N N . GLY A 1 19 ? -2.898 3.714 -1.930 1.00 0.00 19 GLY A N 7
ATOM 3136 C CA . GLY A 1 19 ? -3.839 3.668 -0.815 1.00 0.00 19 GLY A CA 7
ATOM 3137 C C . GLY A 1 19 ? -3.399 4.530 0.349 1.00 0.00 19 GLY A C 7
ATOM 3138 O O . GLY A 1 19 ? -4.268 5.095 0.993 1.00 0.00 19 GLY A O 7
ATOM 3142 N N . LYS A 1 20 ? -2.080 4.648 0.650 1.00 0.00 20 LYS A N 7
ATOM 3143 C CA . LYS A 1 20 ? -1.640 5.523 1.741 1.00 0.00 20 LYS A CA 7
ATOM 3144 C C . LYS A 1 20 ? -1.495 6.949 1.248 1.00 0.00 20 LYS A C 7
ATOM 3145 O O . LYS A 1 20 ? -2.201 7.814 1.744 1.00 0.00 20 LYS A O 7
ATOM 3164 N N . LEU A 1 21 ? -0.573 7.235 0.299 1.00 0.00 21 LEU A N 7
ATOM 3165 C CA . LEU A 1 21 ? -0.314 8.632 -0.058 1.00 0.00 21 LEU A CA 7
ATOM 3166 C C . LEU A 1 21 ? -1.575 9.250 -0.611 1.00 0.00 21 LEU A C 7
ATOM 3167 O O . LEU A 1 21 ? -1.926 10.348 -0.209 1.00 0.00 21 LEU A O 7
ATOM 3183 N N . LEU A 1 22 ? -2.262 8.541 -1.534 1.00 0.00 22 LEU A N 7
ATOM 3184 C CA . LEU A 1 22 ? -3.508 9.048 -2.099 1.00 0.00 22 LEU A CA 7
ATOM 3185 C C . LEU A 1 22 ? -4.666 8.414 -1.365 1.00 0.00 22 LEU A C 7
ATOM 3186 O O . LEU A 1 22 ? -5.591 7.943 -2.006 1.00 0.00 22 LEU A O 7
ATOM 3202 N N . GLU A 1 23 ? -4.651 8.398 -0.011 1.00 0.00 23 GLU A N 7
ATOM 3203 C CA . GLU A 1 23 ? -5.800 7.866 0.716 1.00 0.00 23 GLU A CA 7
ATOM 3204 C C . GLU A 1 23 ? -6.983 8.751 0.404 1.00 0.00 23 GLU A C 7
ATOM 3205 O O . GLU A 1 23 ? -8.046 8.236 0.097 1.00 0.00 23 GLU A O 7
ATOM 3217 N N . THR A 1 24 ? -6.793 10.090 0.471 1.00 0.00 24 THR A N 7
ATOM 3218 C CA . THR A 1 24 ? -7.884 11.025 0.205 1.00 0.00 24 THR A CA 7
ATOM 3219 C C . THR A 1 24 ? -8.712 10.688 -1.020 1.00 0.00 24 THR A C 7
ATOM 3220 O O . THR A 1 24 ? -9.876 11.054 -1.017 1.00 0.00 24 THR A O 7
ATOM 3231 N N . LEU A 1 25 ? -8.148 10.019 -2.056 1.00 0.00 25 LEU A N 7
ATOM 3232 C CA . LEU A 1 25 ? -8.918 9.709 -3.270 1.00 0.00 25 LEU A CA 7
ATOM 3233 C C . LEU A 1 25 ? -8.761 8.275 -3.735 1.00 0.00 25 LEU A C 7
ATOM 3234 O O . LEU A 1 25 ? -9.773 7.663 -4.038 1.00 0.00 25 LEU A O 7
ATOM 3250 N N . LYS A 1 26 ? -7.546 7.677 -3.820 1.00 0.00 26 LYS A N 7
ATOM 3251 C CA . LYS A 1 26 ? -7.451 6.308 -4.321 1.00 0.00 26 LYS A CA 7
ATOM 3252 C C . LYS A 1 26 ? -8.218 5.400 -3.391 1.00 0.00 26 LYS A C 7
ATOM 3253 O O . LYS A 1 26 ? -9.068 4.660 -3.860 1.00 0.00 26 LYS A O 7
ATOM 3272 N N . CYS A 1 27 ? -7.926 5.446 -2.071 1.00 0.00 27 CYS A N 7
ATOM 3273 C CA . CYS A 1 27 ? -8.575 4.513 -1.157 1.00 0.00 27 CYS A CA 7
ATOM 3274 C C . CYS A 1 27 ? -10.075 4.657 -1.227 1.00 0.00 27 CYS A C 7
ATOM 3275 O O . CYS A 1 27 ? -10.756 3.649 -1.133 1.00 0.00 27 CYS A O 7
ATOM 3282 N N . LYS A 1 28 ? -10.618 5.884 -1.391 1.00 0.00 28 LYS A N 7
ATOM 3283 C CA . LYS A 1 28 ? -12.071 6.019 -1.489 1.00 0.00 28 LYS A CA 7
ATOM 3284 C C . LYS A 1 28 ? -12.521 5.365 -2.777 1.00 0.00 28 LYS A C 7
ATOM 3285 O O . LYS A 1 28 ? -13.507 4.643 -2.760 1.00 0.00 28 LYS A O 7
ATOM 3304 N N . ILE A 1 29 ? -11.816 5.614 -3.904 1.00 0.00 29 ILE A N 7
ATOM 3305 C CA . ILE A 1 29 ? -12.265 5.076 -5.188 1.00 0.00 29 ILE A CA 7
ATOM 3306 C C . ILE A 1 29 ? -12.255 3.563 -5.117 1.00 0.00 29 ILE A C 7
ATOM 3307 O O . ILE A 1 29 ? -13.319 2.969 -5.200 1.00 0.00 29 ILE A O 7
ATOM 3323 N N . THR A 1 30 ? -11.079 2.910 -4.967 1.00 0.00 30 THR A N 7
ATOM 3324 C CA . THR A 1 30 ? -11.063 1.446 -4.929 1.00 0.00 30 THR A CA 7
ATOM 3325 C C . THR A 1 30 ? -11.758 0.905 -3.700 1.00 0.00 30 THR A C 7
ATOM 3326 O O . THR A 1 30 ? -12.208 -0.229 -3.745 1.00 0.00 30 THR A O 7
ATOM 3337 N N . GLY A 1 31 ? -11.847 1.678 -2.593 1.00 0.00 31 GLY A N 7
ATOM 3338 C CA . GLY A 1 31 ? -12.416 1.138 -1.360 1.00 0.00 31 GLY A CA 7
ATOM 3339 C C . GLY A 1 31 ? -11.358 0.300 -0.684 1.00 0.00 31 GLY A C 7
ATOM 3340 O O . GLY A 1 31 ? -11.598 -0.871 -0.433 1.00 0.00 31 GLY A O 7
ATOM 3344 N N . CYS A 1 32 ? -10.174 0.889 -0.391 1.00 0.00 32 CYS A N 7
ATOM 3345 C CA . CYS A 1 32 ? -9.092 0.110 0.207 1.00 0.00 32 CYS A CA 7
ATOM 3346 C C . CYS A 1 32 ? -9.496 -0.330 1.590 1.00 0.00 32 CYS A C 7
ATOM 3347 O O . CYS A 1 32 ? -8.665 -0.661 2.419 1.00 0.00 32 CYS A O 7
ATOM 3354 N N . GLY A 1 1 ? 12.564 -10.590 11.202 1.00 0.00 1 GLY A N 8
ATOM 3355 C CA . GLY A 1 1 ? 13.477 -10.637 10.071 1.00 0.00 1 GLY A CA 8
ATOM 3356 C C . GLY A 1 1 ? 13.205 -9.482 9.140 1.00 0.00 1 GLY A C 8
ATOM 3357 O O . GLY A 1 1 ? 12.154 -8.869 9.245 1.00 0.00 1 GLY A O 8
ATOM 3361 N N . ILE A 1 2 ? 14.141 -9.183 8.209 1.00 0.00 2 ILE A N 8
ATOM 3362 C CA . ILE A 1 2 ? 13.886 -8.125 7.234 1.00 0.00 2 ILE A CA 8
ATOM 3363 C C . ILE A 1 2 ? 12.930 -8.730 6.234 1.00 0.00 2 ILE A C 8
ATOM 3364 O O . ILE A 1 2 ? 11.840 -8.204 6.068 1.00 0.00 2 ILE A O 8
ATOM 3380 N N . LEU A 1 3 ? 13.309 -9.846 5.569 1.00 0.00 3 LEU A N 8
ATOM 3381 C CA . LEU A 1 3 ? 12.385 -10.486 4.638 1.00 0.00 3 LEU A CA 8
ATOM 3382 C C . LEU A 1 3 ? 11.018 -10.700 5.250 1.00 0.00 3 LEU A C 8
ATOM 3383 O O . LEU A 1 3 ? 10.042 -10.569 4.529 1.00 0.00 3 LEU A O 8
ATOM 3399 N N . SER A 1 4 ? 10.909 -11.027 6.560 1.00 0.00 4 SER A N 8
ATOM 3400 C CA . SER A 1 4 ? 9.590 -11.252 7.146 1.00 0.00 4 SER A CA 8
ATOM 3401 C C . SER A 1 4 ? 8.792 -9.969 7.100 1.00 0.00 4 SER A C 8
ATOM 3402 O O . SER A 1 4 ? 7.603 -10.018 6.827 1.00 0.00 4 SER A O 8
ATOM 3410 N N . SER A 1 5 ? 9.434 -8.805 7.358 1.00 0.00 5 SER A N 8
ATOM 3411 C CA . SER A 1 5 ? 8.704 -7.541 7.308 1.00 0.00 5 SER A CA 8
ATOM 3412 C C . SER A 1 5 ? 8.327 -7.239 5.876 1.00 0.00 5 SER A C 8
ATOM 3413 O O . SER A 1 5 ? 7.177 -6.914 5.628 1.00 0.00 5 SER A O 8
ATOM 3421 N N . PHE A 1 6 ? 9.275 -7.337 4.918 1.00 0.00 6 PHE A N 8
ATOM 3422 C CA . PHE A 1 6 ? 8.959 -6.960 3.541 1.00 0.00 6 PHE A CA 8
ATOM 3423 C C . PHE A 1 6 ? 7.850 -7.844 3.017 1.00 0.00 6 PHE A C 8
ATOM 3424 O O . PHE A 1 6 ? 6.876 -7.316 2.505 1.00 0.00 6 PHE A O 8
ATOM 3441 N N . LYS A 1 7 ? 7.955 -9.188 3.129 1.00 0.00 7 LYS A N 8
ATOM 3442 C CA . LYS A 1 7 ? 6.871 -10.034 2.629 1.00 0.00 7 LYS A CA 8
ATOM 3443 C C . LYS A 1 7 ? 5.596 -9.809 3.408 1.00 0.00 7 LYS A C 8
ATOM 3444 O O . LYS A 1 7 ? 4.547 -10.108 2.862 1.00 0.00 7 LYS A O 8
ATOM 3463 N N . GLY A 1 8 ? 5.637 -9.298 4.663 1.00 0.00 8 GLY A N 8
ATOM 3464 C CA . GLY A 1 8 ? 4.402 -8.973 5.380 1.00 0.00 8 GLY A CA 8
ATOM 3465 C C . GLY A 1 8 ? 3.955 -7.537 5.196 1.00 0.00 8 GLY A C 8
ATOM 3466 O O . GLY A 1 8 ? 2.966 -7.178 5.818 1.00 0.00 8 GLY A O 8
ATOM 3470 N N . VAL A 1 9 ? 4.641 -6.700 4.378 1.00 0.00 9 VAL A N 8
ATOM 3471 C CA . VAL A 1 9 ? 4.281 -5.283 4.239 1.00 0.00 9 VAL A CA 8
ATOM 3472 C C . VAL A 1 9 ? 4.389 -4.852 2.789 1.00 0.00 9 VAL A C 8
ATOM 3473 O O . VAL A 1 9 ? 3.409 -4.376 2.236 1.00 0.00 9 VAL A O 8
ATOM 3486 N N . ALA A 1 10 ? 5.572 -4.993 2.148 1.00 0.00 10 ALA A N 8
ATOM 3487 C CA . ALA A 1 10 ? 5.709 -4.600 0.748 1.00 0.00 10 ALA A CA 8
ATOM 3488 C C . ALA A 1 10 ? 4.935 -5.495 -0.199 1.00 0.00 10 ALA A C 8
ATOM 3489 O O . ALA A 1 10 ? 4.724 -5.066 -1.322 1.00 0.00 10 ALA A O 8
ATOM 3496 N N . LYS A 1 11 ? 4.525 -6.729 0.188 1.00 0.00 11 LYS A N 8
ATOM 3497 C CA . LYS A 1 11 ? 3.949 -7.658 -0.791 1.00 0.00 11 LYS A CA 8
ATOM 3498 C C . LYS A 1 11 ? 2.882 -7.115 -1.721 1.00 0.00 11 LYS A C 8
ATOM 3499 O O . LYS A 1 11 ? 2.711 -7.711 -2.774 1.00 0.00 11 LYS A O 8
ATOM 3518 N N . GLY A 1 12 ? 2.159 -6.019 -1.390 1.00 0.00 12 GLY A N 8
ATOM 3519 C CA . GLY A 1 12 ? 1.143 -5.480 -2.295 1.00 0.00 12 GLY A CA 8
ATOM 3520 C C . GLY A 1 12 ? 1.294 -3.981 -2.363 1.00 0.00 12 GLY A C 8
ATOM 3521 O O . GLY A 1 12 ? 0.300 -3.270 -2.379 1.00 0.00 12 GLY A O 8
ATOM 3525 N N . VAL A 1 13 ? 2.555 -3.494 -2.404 1.00 0.00 13 VAL A N 8
ATOM 3526 C CA . VAL A 1 13 ? 2.793 -2.054 -2.387 1.00 0.00 13 VAL A CA 8
ATOM 3527 C C . VAL A 1 13 ? 2.364 -1.437 -3.696 1.00 0.00 13 VAL A C 8
ATOM 3528 O O . VAL A 1 13 ? 1.876 -0.321 -3.661 1.00 0.00 13 VAL A O 8
ATOM 3541 N N . ALA A 1 14 ? 2.528 -2.119 -4.853 1.00 0.00 14 ALA A N 8
ATOM 3542 C CA . ALA A 1 14 ? 2.190 -1.493 -6.132 1.00 0.00 14 ALA A CA 8
ATOM 3543 C C . ALA A 1 14 ? 0.889 -0.722 -6.050 1.00 0.00 14 ALA A C 8
ATOM 3544 O O . ALA A 1 14 ? 0.872 0.447 -6.406 1.00 0.00 14 ALA A O 8
ATOM 3551 N N . LYS A 1 15 ? -0.206 -1.358 -5.574 1.00 0.00 15 LYS A N 8
ATOM 3552 C CA . LYS A 1 15 ? -1.485 -0.655 -5.457 1.00 0.00 15 LYS A CA 8
ATOM 3553 C C . LYS A 1 15 ? -1.569 0.078 -4.137 1.00 0.00 15 LYS A C 8
ATOM 3554 O O . LYS A 1 15 ? -1.944 1.240 -4.127 1.00 0.00 15 LYS A O 8
ATOM 3573 N N . ASP A 1 16 ? -1.248 -0.590 -3.006 1.00 0.00 16 ASP A N 8
ATOM 3574 C CA . ASP A 1 16 ? -1.516 0.015 -1.701 1.00 0.00 16 ASP A CA 8
ATOM 3575 C C . ASP A 1 16 ? -0.732 1.295 -1.490 1.00 0.00 16 ASP A C 8
ATOM 3576 O O . ASP A 1 16 ? -1.192 2.121 -0.719 1.00 0.00 16 ASP A O 8
ATOM 3585 N N . LEU A 1 17 ? 0.432 1.502 -2.153 1.00 0.00 17 LEU A N 8
ATOM 3586 C CA . LEU A 1 17 ? 1.186 2.746 -1.955 1.00 0.00 17 LEU A CA 8
ATOM 3587 C C . LEU A 1 17 ? 0.245 3.906 -2.188 1.00 0.00 17 LEU A C 8
ATOM 3588 O O . LEU A 1 17 ? 0.132 4.780 -1.342 1.00 0.00 17 LEU A O 8
ATOM 3604 N N . ALA A 1 18 ? -0.452 3.907 -3.348 1.00 0.00 18 ALA A N 8
ATOM 3605 C CA . ALA A 1 18 ? -1.425 4.962 -3.620 1.00 0.00 18 ALA A CA 8
ATOM 3606 C C . ALA A 1 18 ? -2.470 4.955 -2.528 1.00 0.00 18 ALA A C 8
ATOM 3607 O O . ALA A 1 18 ? -2.855 6.018 -2.069 1.00 0.00 18 ALA A O 8
ATOM 3614 N N . GLY A 1 19 ? -2.932 3.768 -2.077 1.00 0.00 19 GLY A N 8
ATOM 3615 C CA . GLY A 1 19 ? -3.857 3.728 -0.947 1.00 0.00 19 GLY A CA 8
ATOM 3616 C C . GLY A 1 19 ? -3.381 4.563 0.223 1.00 0.00 19 GLY A C 8
ATOM 3617 O O . GLY A 1 19 ? -4.226 5.144 0.884 1.00 0.00 19 GLY A O 8
ATOM 3621 N N . LYS A 1 20 ? -2.058 4.640 0.516 1.00 0.00 20 LYS A N 8
ATOM 3622 C CA . LYS A 1 20 ? -1.594 5.479 1.625 1.00 0.00 20 LYS A CA 8
ATOM 3623 C C . LYS A 1 20 ? -1.492 6.923 1.178 1.00 0.00 20 LYS A C 8
ATOM 3624 O O . LYS A 1 20 ? -2.162 7.768 1.749 1.00 0.00 20 LYS A O 8
ATOM 3643 N N . LEU A 1 21 ? -0.635 7.240 0.179 1.00 0.00 21 LEU A N 8
ATOM 3644 C CA . LEU A 1 21 ? -0.376 8.646 -0.135 1.00 0.00 21 LEU A CA 8
ATOM 3645 C C . LEU A 1 21 ? -1.640 9.288 -0.651 1.00 0.00 21 LEU A C 8
ATOM 3646 O O . LEU A 1 21 ? -1.966 10.386 -0.227 1.00 0.00 21 LEU A O 8
ATOM 3662 N N . LEU A 1 22 ? -2.362 8.600 -1.564 1.00 0.00 22 LEU A N 8
ATOM 3663 C CA . LEU A 1 22 ? -3.603 9.141 -2.107 1.00 0.00 22 LEU A CA 8
ATOM 3664 C C . LEU A 1 22 ? -4.765 8.525 -1.363 1.00 0.00 22 LEU A C 8
ATOM 3665 O O . LEU A 1 22 ? -5.724 8.115 -1.996 1.00 0.00 22 LEU A O 8
ATOM 3681 N N . GLU A 1 23 ? -4.719 8.450 -0.012 1.00 0.00 23 GLU A N 8
ATOM 3682 C CA . GLU A 1 23 ? -5.848 7.872 0.716 1.00 0.00 23 GLU A CA 8
ATOM 3683 C C . GLU A 1 23 ? -7.064 8.727 0.440 1.00 0.00 23 GLU A C 8
ATOM 3684 O O . GLU A 1 23 ? -8.109 8.189 0.111 1.00 0.00 23 GLU A O 8
ATOM 3696 N N . THR A 1 24 ? -6.921 10.068 0.559 1.00 0.00 24 THR A N 8
ATOM 3697 C CA . THR A 1 24 ? -8.041 10.978 0.317 1.00 0.00 24 THR A CA 8
ATOM 3698 C C . THR A 1 24 ? -8.863 10.644 -0.911 1.00 0.00 24 THR A C 8
ATOM 3699 O O . THR A 1 24 ? -10.052 10.924 -0.877 1.00 0.00 24 THR A O 8
ATOM 3710 N N . LEU A 1 25 ? -8.269 10.070 -1.988 1.00 0.00 25 LEU A N 8
ATOM 3711 C CA . LEU A 1 25 ? -9.021 9.803 -3.222 1.00 0.00 25 LEU A CA 8
ATOM 3712 C C . LEU A 1 25 ? -8.860 8.377 -3.714 1.00 0.00 25 LEU A C 8
ATOM 3713 O O . LEU A 1 25 ? -9.871 7.773 -4.038 1.00 0.00 25 LEU A O 8
ATOM 3729 N N . LYS A 1 26 ? -7.647 7.778 -3.793 1.00 0.00 26 LYS A N 8
ATOM 3730 C CA . LYS A 1 26 ? -7.556 6.401 -4.279 1.00 0.00 26 LYS A CA 8
ATOM 3731 C C . LYS A 1 26 ? -8.333 5.508 -3.345 1.00 0.00 26 LYS A C 8
ATOM 3732 O O . LYS A 1 26 ? -9.212 4.800 -3.809 1.00 0.00 26 LYS A O 8
ATOM 3751 N N . CYS A 1 27 ? -8.017 5.525 -2.030 1.00 0.00 27 CYS A N 8
ATOM 3752 C CA . CYS A 1 27 ? -8.663 4.581 -1.124 1.00 0.00 27 CYS A CA 8
ATOM 3753 C C . CYS A 1 27 ? -10.163 4.735 -1.185 1.00 0.00 27 CYS A C 8
ATOM 3754 O O . CYS A 1 27 ? -10.855 3.730 -1.163 1.00 0.00 27 CYS A O 8
ATOM 3761 N N . LYS A 1 28 ? -10.688 5.978 -1.269 1.00 0.00 28 LYS A N 8
ATOM 3762 C CA . LYS A 1 28 ? -12.137 6.143 -1.389 1.00 0.00 28 LYS A CA 8
ATOM 3763 C C . LYS A 1 28 ? -12.599 5.487 -2.673 1.00 0.00 28 LYS A C 8
ATOM 3764 O O . LYS A 1 28 ? -13.590 4.773 -2.647 1.00 0.00 28 LYS A O 8
ATOM 3783 N N . ILE A 1 29 ? -11.903 5.721 -3.808 1.00 0.00 29 ILE A N 8
ATOM 3784 C CA . ILE A 1 29 ? -12.374 5.178 -5.083 1.00 0.00 29 ILE A CA 8
ATOM 3785 C C . ILE A 1 29 ? -12.288 3.666 -5.046 1.00 0.00 29 ILE A C 8
ATOM 3786 O O . ILE A 1 29 ? -13.324 3.021 -5.077 1.00 0.00 29 ILE A O 8
ATOM 3802 N N . THR A 1 30 ? -11.075 3.067 -4.987 1.00 0.00 30 THR A N 8
ATOM 3803 C CA . THR A 1 30 ? -10.987 1.605 -5.019 1.00 0.00 30 THR A CA 8
ATOM 3804 C C . THR A 1 30 ? -11.657 0.972 -3.819 1.00 0.00 30 THR A C 8
ATOM 3805 O O . THR A 1 30 ? -12.064 -0.174 -3.923 1.00 0.00 30 THR A O 8
ATOM 3816 N N . GLY A 1 31 ? -11.772 1.683 -2.673 1.00 0.00 31 GLY A N 8
ATOM 3817 C CA . GLY A 1 31 ? -12.323 1.062 -1.471 1.00 0.00 31 GLY A CA 8
ATOM 3818 C C . GLY A 1 31 ? -11.233 0.245 -0.823 1.00 0.00 31 GLY A C 8
ATOM 3819 O O . GLY A 1 31 ? -11.415 -0.947 -0.629 1.00 0.00 31 GLY A O 8
ATOM 3823 N N . CYS A 1 32 ? -10.081 0.877 -0.493 1.00 0.00 32 CYS A N 8
ATOM 3824 C CA . CYS A 1 32 ? -8.968 0.125 0.084 1.00 0.00 32 CYS A CA 8
ATOM 3825 C C . CYS A 1 32 ? -9.352 -0.353 1.460 1.00 0.00 32 CYS A C 8
ATOM 3826 O O . CYS A 1 32 ? -9.522 -1.539 1.693 1.00 0.00 32 CYS A O 8
ATOM 3833 N N . GLY A 1 1 ? 13.020 -10.684 11.460 1.00 0.00 1 GLY A N 9
ATOM 3834 C CA . GLY A 1 1 ? 13.997 -10.585 10.388 1.00 0.00 1 GLY A CA 9
ATOM 3835 C C . GLY A 1 1 ? 13.714 -9.372 9.539 1.00 0.00 1 GLY A C 9
ATOM 3836 O O . GLY A 1 1 ? 12.698 -8.728 9.748 1.00 0.00 1 GLY A O 9
ATOM 3840 N N . ILE A 1 2 ? 14.599 -9.055 8.567 1.00 0.00 2 ILE A N 9
ATOM 3841 C CA . ILE A 1 2 ? 14.333 -7.930 7.673 1.00 0.00 2 ILE A CA 9
ATOM 3842 C C . ILE A 1 2 ? 13.340 -8.412 6.640 1.00 0.00 2 ILE A C 9
ATOM 3843 O O . ILE A 1 2 ? 12.322 -7.762 6.455 1.00 0.00 2 ILE A O 9
ATOM 3859 N N . LEU A 1 3 ? 13.612 -9.546 5.952 1.00 0.00 3 LEU A N 9
ATOM 3860 C CA . LEU A 1 3 ? 12.673 -10.020 4.937 1.00 0.00 3 LEU A CA 9
ATOM 3861 C C . LEU A 1 3 ? 11.295 -10.195 5.528 1.00 0.00 3 LEU A C 9
ATOM 3862 O O . LEU A 1 3 ? 10.340 -9.929 4.816 1.00 0.00 3 LEU A O 9
ATOM 3878 N N . SER A 1 4 ? 11.155 -10.623 6.807 1.00 0.00 4 SER A N 9
ATOM 3879 C CA . SER A 1 4 ? 9.815 -10.781 7.374 1.00 0.00 4 SER A CA 9
ATOM 3880 C C . SER A 1 4 ? 9.046 -9.489 7.230 1.00 0.00 4 SER A C 9
ATOM 3881 O O . SER A 1 4 ? 7.865 -9.531 6.922 1.00 0.00 4 SER A O 9
ATOM 3889 N N . SER A 1 5 ? 9.706 -8.327 7.447 1.00 0.00 5 SER A N 9
ATOM 3890 C CA . SER A 1 5 ? 9.003 -7.056 7.319 1.00 0.00 5 SER A CA 9
ATOM 3891 C C . SER A 1 5 ? 8.586 -6.832 5.884 1.00 0.00 5 SER A C 9
ATOM 3892 O O . SER A 1 5 ? 7.422 -6.538 5.660 1.00 0.00 5 SER A O 9
ATOM 3900 N N . PHE A 1 6 ? 9.507 -6.952 4.899 1.00 0.00 6 PHE A N 9
ATOM 3901 C CA . PHE A 1 6 ? 9.123 -6.648 3.522 1.00 0.00 6 PHE A CA 9
ATOM 3902 C C . PHE A 1 6 ? 8.062 -7.614 3.050 1.00 0.00 6 PHE A C 9
ATOM 3903 O O . PHE A 1 6 ? 7.014 -7.162 2.616 1.00 0.00 6 PHE A O 9
ATOM 3920 N N . LYS A 1 7 ? 8.291 -8.945 3.115 1.00 0.00 7 LYS A N 9
ATOM 3921 C CA . LYS A 1 7 ? 7.261 -9.871 2.642 1.00 0.00 7 LYS A CA 9
ATOM 3922 C C . LYS A 1 7 ? 5.960 -9.604 3.364 1.00 0.00 7 LYS A C 9
ATOM 3923 O O . LYS A 1 7 ? 4.917 -9.756 2.752 1.00 0.00 7 LYS A O 9
ATOM 3942 N N . GLY A 1 8 ? 5.975 -9.203 4.655 1.00 0.00 8 GLY A N 9
ATOM 3943 C CA . GLY A 1 8 ? 4.714 -8.928 5.337 1.00 0.00 8 GLY A CA 9
ATOM 3944 C C . GLY A 1 8 ? 4.058 -7.679 4.796 1.00 0.00 8 GLY A C 9
ATOM 3945 O O . GLY A 1 8 ? 2.846 -7.676 4.645 1.00 0.00 8 GLY A O 9
ATOM 3949 N N . VAL A 1 9 ? 4.842 -6.607 4.529 1.00 0.00 9 VAL A N 9
ATOM 3950 C CA . VAL A 1 9 ? 4.265 -5.313 4.157 1.00 0.00 9 VAL A CA 9
ATOM 3951 C C . VAL A 1 9 ? 4.366 -5.089 2.662 1.00 0.00 9 VAL A C 9
ATOM 3952 O O . VAL A 1 9 ? 3.343 -4.920 2.015 1.00 0.00 9 VAL A O 9
ATOM 3965 N N . ALA A 1 10 ? 5.592 -5.059 2.094 1.00 0.00 10 ALA A N 9
ATOM 3966 C CA . ALA A 1 10 ? 5.748 -4.697 0.687 1.00 0.00 10 ALA A CA 9
ATOM 3967 C C . ALA A 1 10 ? 5.030 -5.633 -0.258 1.00 0.00 10 ALA A C 9
ATOM 3968 O O . ALA A 1 10 ? 4.732 -5.195 -1.358 1.00 0.00 10 ALA A O 9
ATOM 3975 N N . LYS A 1 11 ? 4.755 -6.903 0.123 1.00 0.00 11 LYS A N 9
ATOM 3976 C CA . LYS A 1 11 ? 4.080 -7.833 -0.788 1.00 0.00 11 LYS A CA 9
ATOM 3977 C C . LYS A 1 11 ? 3.028 -7.207 -1.685 1.00 0.00 11 LYS A C 9
ATOM 3978 O O . LYS A 1 11 ? 2.955 -7.620 -2.832 1.00 0.00 11 LYS A O 9
ATOM 3997 N N . GLY A 1 12 ? 2.212 -6.235 -1.209 1.00 0.00 12 GLY A N 9
ATOM 3998 C CA . GLY A 1 12 ? 1.164 -5.651 -2.050 1.00 0.00 12 GLY A CA 9
ATOM 3999 C C . GLY A 1 12 ? 1.353 -4.159 -2.147 1.00 0.00 12 GLY A C 9
ATOM 4000 O O . GLY A 1 12 ? 0.377 -3.427 -2.097 1.00 0.00 12 GLY A O 9
ATOM 4004 N N . VAL A 1 13 ? 2.613 -3.688 -2.292 1.00 0.00 13 VAL A N 9
ATOM 4005 C CA . VAL A 1 13 ? 2.851 -2.248 -2.302 1.00 0.00 13 VAL A CA 9
ATOM 4006 C C . VAL A 1 13 ? 2.232 -1.631 -3.534 1.00 0.00 13 VAL A C 9
ATOM 4007 O O . VAL A 1 13 ? 1.736 -0.523 -3.430 1.00 0.00 13 VAL A O 9
ATOM 4020 N N . ALA A 1 14 ? 2.241 -2.306 -4.706 1.00 0.00 14 ALA A N 9
ATOM 4021 C CA . ALA A 1 14 ? 1.700 -1.679 -5.912 1.00 0.00 14 ALA A CA 9
ATOM 4022 C C . ALA A 1 14 ? 0.337 -1.079 -5.648 1.00 0.00 14 ALA A C 9
ATOM 4023 O O . ALA A 1 14 ? 0.113 0.068 -6.004 1.00 0.00 14 ALA A O 9
ATOM 4030 N N . LYS A 1 15 ? -0.585 -1.843 -5.019 1.00 0.00 15 LYS A N 9
ATOM 4031 C CA . LYS A 1 15 ? -1.927 -1.319 -4.764 1.00 0.00 15 LYS A CA 9
ATOM 4032 C C . LYS A 1 15 ? -1.885 -0.341 -3.608 1.00 0.00 15 LYS A C 9
ATOM 4033 O O . LYS A 1 15 ? -2.434 0.744 -3.718 1.00 0.00 15 LYS A O 9
ATOM 4052 N N . ASP A 1 16 ? -1.250 -0.727 -2.477 1.00 0.00 16 ASP A N 9
ATOM 4053 C CA . ASP A 1 16 ? -1.339 0.081 -1.261 1.00 0.00 16 ASP A CA 9
ATOM 4054 C C . ASP A 1 16 ? -0.588 1.393 -1.321 1.00 0.00 16 ASP A C 9
ATOM 4055 O O . ASP A 1 16 ? -1.010 2.309 -0.633 1.00 0.00 16 ASP A O 9
ATOM 4064 N N . LEU A 1 17 ? 0.513 1.522 -2.095 1.00 0.00 17 LEU A N 9
ATOM 4065 C CA . LEU A 1 17 ? 1.287 2.768 -2.072 1.00 0.00 17 LEU A CA 9
ATOM 4066 C C . LEU A 1 17 ? 0.333 3.912 -2.330 1.00 0.00 17 LEU A C 9
ATOM 4067 O O . LEU A 1 17 ? 0.274 4.847 -1.546 1.00 0.00 17 LEU A O 9
ATOM 4083 N N . ALA A 1 18 ? -0.440 3.821 -3.436 1.00 0.00 18 ALA A N 9
ATOM 4084 C CA . ALA A 1 18 ? -1.453 4.836 -3.708 1.00 0.00 18 ALA A CA 9
ATOM 4085 C C . ALA A 1 18 ? -2.480 4.807 -2.598 1.00 0.00 18 ALA A C 9
ATOM 4086 O O . ALA A 1 18 ? -2.863 5.862 -2.121 1.00 0.00 18 ALA A O 9
ATOM 4093 N N . GLY A 1 19 ? -2.934 3.612 -2.158 1.00 0.00 19 GLY A N 9
ATOM 4094 C CA . GLY A 1 19 ? -3.896 3.557 -1.060 1.00 0.00 19 GLY A CA 9
ATOM 4095 C C . GLY A 1 19 ? -3.505 4.421 0.120 1.00 0.00 19 GLY A C 9
ATOM 4096 O O . GLY A 1 19 ? -4.402 4.982 0.729 1.00 0.00 19 GLY A O 9
ATOM 4100 N N . LYS A 1 20 ? -2.201 4.537 0.474 1.00 0.00 20 LYS A N 9
ATOM 4101 C CA . LYS A 1 20 ? -1.807 5.370 1.613 1.00 0.00 20 LYS A CA 9
ATOM 4102 C C . LYS A 1 20 ? -1.584 6.800 1.165 1.00 0.00 20 LYS A C 9
ATOM 4103 O O . LYS A 1 20 ? -2.273 7.682 1.654 1.00 0.00 20 LYS A O 9
ATOM 4122 N N . LEU A 1 21 ? -0.615 7.069 0.260 1.00 0.00 21 LEU A N 9
ATOM 4123 C CA . LEU A 1 21 ? -0.317 8.462 -0.081 1.00 0.00 21 LEU A CA 9
ATOM 4124 C C . LEU A 1 21 ? -1.557 9.120 -0.638 1.00 0.00 21 LEU A C 9
ATOM 4125 O O . LEU A 1 21 ? -1.855 10.241 -0.255 1.00 0.00 21 LEU A O 9
ATOM 4141 N N . LEU A 1 22 ? -2.284 8.422 -1.537 1.00 0.00 22 LEU A N 9
ATOM 4142 C CA . LEU A 1 22 ? -3.499 8.979 -2.124 1.00 0.00 22 LEU A CA 9
ATOM 4143 C C . LEU A 1 22 ? -4.695 8.385 -1.414 1.00 0.00 22 LEU A C 9
ATOM 4144 O O . LEU A 1 22 ? -5.627 7.952 -2.071 1.00 0.00 22 LEU A O 9
ATOM 4160 N N . GLU A 1 23 ? -4.701 8.361 -0.060 1.00 0.00 23 GLU A N 9
ATOM 4161 C CA . GLU A 1 23 ? -5.864 7.839 0.655 1.00 0.00 23 GLU A CA 9
ATOM 4162 C C . GLU A 1 23 ? -7.043 8.759 0.432 1.00 0.00 23 GLU A C 9
ATOM 4163 O O . GLU A 1 23 ? -8.149 8.271 0.266 1.00 0.00 23 GLU A O 9
ATOM 4175 N N . THR A 1 24 ? -6.824 10.093 0.416 1.00 0.00 24 THR A N 9
ATOM 4176 C CA . THR A 1 24 ? -7.933 11.028 0.216 1.00 0.00 24 THR A CA 9
ATOM 4177 C C . THR A 1 24 ? -8.722 10.733 -1.042 1.00 0.00 24 THR A C 9
ATOM 4178 O O . THR A 1 24 ? -9.886 11.104 -1.064 1.00 0.00 24 THR A O 9
ATOM 4189 N N . LEU A 1 25 ? -8.129 10.097 -2.085 1.00 0.00 25 LEU A N 9
ATOM 4190 C CA . LEU A 1 25 ? -8.842 9.890 -3.351 1.00 0.00 25 LEU A CA 9
ATOM 4191 C C . LEU A 1 25 ? -8.734 8.470 -3.878 1.00 0.00 25 LEU A C 9
ATOM 4192 O O . LEU A 1 25 ? -9.759 7.929 -4.262 1.00 0.00 25 LEU A O 9
ATOM 4208 N N . LYS A 1 26 ? -7.552 7.814 -3.920 1.00 0.00 26 LYS A N 9
ATOM 4209 C CA . LYS A 1 26 ? -7.505 6.447 -4.439 1.00 0.00 26 LYS A CA 9
ATOM 4210 C C . LYS A 1 26 ? -8.345 5.570 -3.544 1.00 0.00 26 LYS A C 9
ATOM 4211 O O . LYS A 1 26 ? -9.213 4.876 -4.050 1.00 0.00 26 LYS A O 9
ATOM 4230 N N . CYS A 1 27 ? -8.097 5.586 -2.213 1.00 0.00 27 CYS A N 9
ATOM 4231 C CA . CYS A 1 27 ? -8.818 4.674 -1.331 1.00 0.00 27 CYS A CA 9
ATOM 4232 C C . CYS A 1 27 ? -10.306 4.899 -1.446 1.00 0.00 27 CYS A C 9
ATOM 4233 O O . CYS A 1 27 ? -11.041 3.926 -1.441 1.00 0.00 27 CYS A O 9
ATOM 4240 N N . LYS A 1 28 ? -10.772 6.163 -1.554 1.00 0.00 28 LYS A N 9
ATOM 4241 C CA . LYS A 1 28 ? -12.209 6.391 -1.713 1.00 0.00 28 LYS A CA 9
ATOM 4242 C C . LYS A 1 28 ? -12.669 5.759 -3.008 1.00 0.00 28 LYS A C 9
ATOM 4243 O O . LYS A 1 28 ? -13.696 5.097 -3.006 1.00 0.00 28 LYS A O 9
ATOM 4262 N N . ILE A 1 29 ? -11.933 5.959 -4.124 1.00 0.00 29 ILE A N 9
ATOM 4263 C CA . ILE A 1 29 ? -12.405 5.449 -5.411 1.00 0.00 29 ILE A CA 9
ATOM 4264 C C . ILE A 1 29 ? -12.439 3.935 -5.367 1.00 0.00 29 ILE A C 9
ATOM 4265 O O . ILE A 1 29 ? -13.518 3.372 -5.465 1.00 0.00 29 ILE A O 9
ATOM 4281 N N . THR A 1 30 ? -11.280 3.250 -5.226 1.00 0.00 30 THR A N 9
ATOM 4282 C CA . THR A 1 30 ? -11.300 1.785 -5.223 1.00 0.00 30 THR A CA 9
ATOM 4283 C C . THR A 1 30 ? -12.057 1.238 -4.033 1.00 0.00 30 THR A C 9
ATOM 4284 O O . THR A 1 30 ? -12.537 0.119 -4.122 1.00 0.00 30 THR A O 9
ATOM 4295 N N . GLY A 1 31 ? -12.163 1.990 -2.912 1.00 0.00 31 GLY A N 9
ATOM 4296 C CA . GLY A 1 31 ? -12.789 1.440 -1.712 1.00 0.00 31 GLY A CA 9
ATOM 4297 C C . GLY A 1 31 ? -11.783 0.550 -1.024 1.00 0.00 31 GLY A C 9
ATOM 4298 O O . GLY A 1 31 ? -12.072 -0.616 -0.807 1.00 0.00 31 GLY A O 9
ATOM 4302 N N . CYS A 1 32 ? -10.586 1.089 -0.685 1.00 0.00 32 CYS A N 9
ATOM 4303 C CA . CYS A 1 32 ? -9.552 0.256 -0.074 1.00 0.00 32 CYS A CA 9
ATOM 4304 C C . CYS A 1 32 ? -10.013 -0.199 1.286 1.00 0.00 32 CYS A C 9
ATOM 4305 O O . CYS A 1 32 ? -9.219 -0.585 2.130 1.00 0.00 32 CYS A O 9
ATOM 4312 N N . GLY A 1 1 ? 12.527 -10.332 11.388 1.00 0.00 1 GLY A N 10
ATOM 4313 C CA . GLY A 1 1 ? 13.331 -10.487 10.187 1.00 0.00 1 GLY A CA 10
ATOM 4314 C C . GLY A 1 1 ? 13.081 -9.329 9.254 1.00 0.00 1 GLY A C 10
ATOM 4315 O O . GLY A 1 1 ? 12.051 -8.684 9.374 1.00 0.00 1 GLY A O 10
ATOM 4319 N N . ILE A 1 2 ? 14.010 -9.061 8.306 1.00 0.00 2 ILE A N 10
ATOM 4320 C CA . ILE A 1 2 ? 13.785 -7.991 7.334 1.00 0.00 2 ILE A CA 10
ATOM 4321 C C . ILE A 1 2 ? 12.899 -8.568 6.255 1.00 0.00 2 ILE A C 10
ATOM 4322 O O . ILE A 1 2 ? 11.862 -7.989 5.974 1.00 0.00 2 ILE A O 10
ATOM 4338 N N . LEU A 1 3 ? 13.284 -9.711 5.640 1.00 0.00 3 LEU A N 10
ATOM 4339 C CA . LEU A 1 3 ? 12.440 -10.298 4.600 1.00 0.00 3 LEU A CA 10
ATOM 4340 C C . LEU A 1 3 ? 11.051 -10.546 5.138 1.00 0.00 3 LEU A C 10
ATOM 4341 O O . LEU A 1 3 ? 10.105 -10.411 4.378 1.00 0.00 3 LEU A O 10
ATOM 4357 N N . SER A 1 4 ? 10.889 -10.900 6.435 1.00 0.00 4 SER A N 10
ATOM 4358 C CA . SER A 1 4 ? 9.543 -11.112 6.962 1.00 0.00 4 SER A CA 10
ATOM 4359 C C . SER A 1 4 ? 8.781 -9.809 6.887 1.00 0.00 4 SER A C 10
ATOM 4360 O O . SER A 1 4 ? 7.649 -9.798 6.431 1.00 0.00 4 SER A O 10
ATOM 4368 N N . SER A 1 5 ? 9.396 -8.692 7.337 1.00 0.00 5 SER A N 10
ATOM 4369 C CA . SER A 1 5 ? 8.707 -7.406 7.277 1.00 0.00 5 SER A CA 10
ATOM 4370 C C . SER A 1 5 ? 8.377 -7.050 5.845 1.00 0.00 5 SER A C 10
ATOM 4371 O O . SER A 1 5 ? 7.250 -6.661 5.580 1.00 0.00 5 SER A O 10
ATOM 4379 N N . PHE A 1 6 ? 9.345 -7.173 4.907 1.00 0.00 6 PHE A N 10
ATOM 4380 C CA . PHE A 1 6 ? 9.072 -6.796 3.521 1.00 0.00 6 PHE A CA 10
ATOM 4381 C C . PHE A 1 6 ? 7.961 -7.661 2.975 1.00 0.00 6 PHE A C 10
ATOM 4382 O O . PHE A 1 6 ? 6.938 -7.121 2.589 1.00 0.00 6 PHE A O 10
ATOM 4399 N N . LYS A 1 7 ? 8.123 -9.001 2.915 1.00 0.00 7 LYS A N 10
ATOM 4400 C CA . LYS A 1 7 ? 7.065 -9.811 2.311 1.00 0.00 7 LYS A CA 10
ATOM 4401 C C . LYS A 1 7 ? 5.750 -9.509 2.991 1.00 0.00 7 LYS A C 10
ATOM 4402 O O . LYS A 1 7 ? 4.734 -9.510 2.317 1.00 0.00 7 LYS A O 10
ATOM 4421 N N . GLY A 1 8 ? 5.722 -9.229 4.315 1.00 0.00 8 GLY A N 10
ATOM 4422 C CA . GLY A 1 8 ? 4.452 -8.905 4.956 1.00 0.00 8 GLY A CA 10
ATOM 4423 C C . GLY A 1 8 ? 3.867 -7.623 4.410 1.00 0.00 8 GLY A C 10
ATOM 4424 O O . GLY A 1 8 ? 2.670 -7.585 4.168 1.00 0.00 8 GLY A O 10
ATOM 4428 N N . VAL A 1 9 ? 4.690 -6.561 4.236 1.00 0.00 9 VAL A N 10
ATOM 4429 C CA . VAL A 1 9 ? 4.168 -5.254 3.821 1.00 0.00 9 VAL A CA 10
ATOM 4430 C C . VAL A 1 9 ? 4.424 -5.018 2.347 1.00 0.00 9 VAL A C 10
ATOM 4431 O O . VAL A 1 9 ? 3.480 -4.815 1.599 1.00 0.00 9 VAL A O 10
ATOM 4444 N N . ALA A 1 10 ? 5.704 -5.026 1.911 1.00 0.00 10 ALA A N 10
ATOM 4445 C CA . ALA A 1 10 ? 6.030 -4.678 0.529 1.00 0.00 10 ALA A CA 10
ATOM 4446 C C . ALA A 1 10 ? 5.317 -5.525 -0.501 1.00 0.00 10 ALA A C 10
ATOM 4447 O O . ALA A 1 10 ? 5.139 -5.034 -1.604 1.00 0.00 10 ALA A O 10
ATOM 4454 N N . LYS A 1 11 ? 4.913 -6.783 -0.199 1.00 0.00 11 LYS A N 10
ATOM 4455 C CA . LYS A 1 11 ? 4.294 -7.617 -1.236 1.00 0.00 11 LYS A CA 10
ATOM 4456 C C . LYS A 1 11 ? 3.238 -6.882 -2.037 1.00 0.00 11 LYS A C 10
ATOM 4457 O O . LYS A 1 11 ? 3.180 -7.100 -3.237 1.00 0.00 11 LYS A O 10
ATOM 4476 N N . GLY A 1 12 ? 2.404 -6.015 -1.411 1.00 0.00 12 GLY A N 10
ATOM 4477 C CA . GLY A 1 12 ? 1.370 -5.291 -2.155 1.00 0.00 12 GLY A CA 10
ATOM 4478 C C . GLY A 1 12 ? 1.698 -3.819 -2.226 1.00 0.00 12 GLY A C 10
ATOM 4479 O O . GLY A 1 12 ? 0.797 -3.004 -2.099 1.00 0.00 12 GLY A O 10
ATOM 4483 N N . VAL A 1 13 ? 2.986 -3.457 -2.432 1.00 0.00 13 VAL A N 10
ATOM 4484 C CA . VAL A 1 13 ? 3.362 -2.044 -2.429 1.00 0.00 13 VAL A CA 10
ATOM 4485 C C . VAL A 1 13 ? 2.693 -1.297 -3.561 1.00 0.00 13 VAL A C 10
ATOM 4486 O O . VAL A 1 13 ? 2.282 -0.165 -3.354 1.00 0.00 13 VAL A O 10
ATOM 4499 N N . ALA A 1 14 ? 2.578 -1.905 -4.765 1.00 0.00 14 ALA A N 10
ATOM 4500 C CA . ALA A 1 14 ? 2.067 -1.164 -5.919 1.00 0.00 14 ALA A CA 10
ATOM 4501 C C . ALA A 1 14 ? 0.752 -0.492 -5.597 1.00 0.00 14 ALA A C 10
ATOM 4502 O O . ALA A 1 14 ? 0.618 0.701 -5.819 1.00 0.00 14 ALA A O 10
ATOM 4509 N N . LYS A 1 15 ? -0.231 -1.254 -5.068 1.00 0.00 15 LYS A N 10
ATOM 4510 C CA . LYS A 1 15 ? -1.536 -0.666 -4.765 1.00 0.00 15 LYS A CA 10
ATOM 4511 C C . LYS A 1 15 ? -1.465 0.092 -3.458 1.00 0.00 15 LYS A C 10
ATOM 4512 O O . LYS A 1 15 ? -2.009 1.183 -3.377 1.00 0.00 15 LYS A O 10
ATOM 4531 N N . ASP A 1 16 ? -0.811 -0.478 -2.419 1.00 0.00 16 ASP A N 10
ATOM 4532 C CA . ASP A 1 16 ? -0.827 0.155 -1.101 1.00 0.00 16 ASP A CA 10
ATOM 4533 C C . ASP A 1 16 ? -0.364 1.594 -1.164 1.00 0.00 16 ASP A C 10
ATOM 4534 O O . ASP A 1 16 ? -1.051 2.442 -0.616 1.00 0.00 16 ASP A O 10
ATOM 4543 N N . LEU A 1 17 ? 0.784 1.900 -1.816 1.00 0.00 17 LEU A N 10
ATOM 4544 C CA . LEU A 1 17 ? 1.257 3.287 -1.853 1.00 0.00 17 LEU A CA 10
ATOM 4545 C C . LEU A 1 17 ? 0.133 4.221 -2.233 1.00 0.00 17 LEU A C 10
ATOM 4546 O O . LEU A 1 17 ? -0.115 5.172 -1.509 1.00 0.00 17 LEU A O 10
ATOM 4562 N N . ALA A 1 18 ? -0.561 3.978 -3.365 1.00 0.00 18 ALA A N 10
ATOM 4563 C CA . ALA A 1 18 ? -1.636 4.890 -3.748 1.00 0.00 18 ALA A CA 10
ATOM 4564 C C . ALA A 1 18 ? -2.689 4.881 -2.661 1.00 0.00 18 ALA A C 10
ATOM 4565 O O . ALA A 1 18 ? -3.129 5.941 -2.248 1.00 0.00 18 ALA A O 10
ATOM 4572 N N . GLY A 1 19 ? -3.098 3.695 -2.157 1.00 0.00 19 GLY A N 10
ATOM 4573 C CA . GLY A 1 19 ? -4.085 3.661 -1.078 1.00 0.00 19 GLY A CA 10
ATOM 4574 C C . GLY A 1 19 ? -3.688 4.486 0.127 1.00 0.00 19 GLY A C 10
ATOM 4575 O O . GLY A 1 19 ? -4.584 4.942 0.820 1.00 0.00 19 GLY A O 10
ATOM 4579 N N . LYS A 1 20 ? -2.378 4.676 0.419 1.00 0.00 20 LYS A N 10
ATOM 4580 C CA . LYS A 1 20 ? -1.961 5.462 1.585 1.00 0.00 20 LYS A CA 10
ATOM 4581 C C . LYS A 1 20 ? -1.609 6.873 1.163 1.00 0.00 20 LYS A C 10
ATOM 4582 O O . LYS A 1 20 ? -2.266 7.799 1.613 1.00 0.00 20 LYS A O 10
ATOM 4601 N N . LEU A 1 21 ? -0.578 7.079 0.311 1.00 0.00 21 LEU A N 10
ATOM 4602 C CA . LEU A 1 21 ? -0.220 8.442 -0.081 1.00 0.00 21 LEU A CA 10
ATOM 4603 C C . LEU A 1 21 ? -1.443 9.154 -0.614 1.00 0.00 21 LEU A C 10
ATOM 4604 O O . LEU A 1 21 ? -1.666 10.294 -0.237 1.00 0.00 21 LEU A O 10
ATOM 4620 N N . LEU A 1 22 ? -2.243 8.491 -1.482 1.00 0.00 22 LEU A N 10
ATOM 4621 C CA . LEU A 1 22 ? -3.452 9.113 -2.019 1.00 0.00 22 LEU A CA 10
ATOM 4622 C C . LEU A 1 22 ? -4.647 8.527 -1.302 1.00 0.00 22 LEU A C 10
ATOM 4623 O O . LEU A 1 22 ? -5.592 8.108 -1.950 1.00 0.00 22 LEU A O 10
ATOM 4639 N N . GLU A 1 23 ? -4.633 8.492 0.052 1.00 0.00 23 GLU A N 10
ATOM 4640 C CA . GLU A 1 23 ? -5.788 7.960 0.772 1.00 0.00 23 GLU A CA 10
ATOM 4641 C C . GLU A 1 23 ? -6.975 8.850 0.496 1.00 0.00 23 GLU A C 10
ATOM 4642 O O . GLU A 1 23 ? -8.033 8.340 0.166 1.00 0.00 23 GLU A O 10
ATOM 4654 N N . THR A 1 24 ? -6.799 10.186 0.621 1.00 0.00 24 THR A N 10
ATOM 4655 C CA . THR A 1 24 ? -7.904 11.118 0.402 1.00 0.00 24 THR A CA 10
ATOM 4656 C C . THR A 1 24 ? -8.736 10.830 -0.831 1.00 0.00 24 THR A C 10
ATOM 4657 O O . THR A 1 24 ? -9.903 11.188 -0.807 1.00 0.00 24 THR A O 10
ATOM 4668 N N . LEU A 1 25 ? -8.175 10.206 -1.897 1.00 0.00 25 LEU A N 10
ATOM 4669 C CA . LEU A 1 25 ? -8.945 9.953 -3.124 1.00 0.00 25 LEU A CA 10
ATOM 4670 C C . LEU A 1 25 ? -8.823 8.526 -3.621 1.00 0.00 25 LEU A C 10
ATOM 4671 O O . LEU A 1 25 ? -9.851 7.946 -3.939 1.00 0.00 25 LEU A O 10
ATOM 4687 N N . LYS A 1 26 ? -7.625 7.899 -3.712 1.00 0.00 26 LYS A N 10
ATOM 4688 C CA . LYS A 1 26 ? -7.566 6.537 -4.239 1.00 0.00 26 LYS A CA 10
ATOM 4689 C C . LYS A 1 26 ? -8.346 5.631 -3.318 1.00 0.00 26 LYS A C 10
ATOM 4690 O O . LYS A 1 26 ? -9.215 4.913 -3.788 1.00 0.00 26 LYS A O 10
ATOM 4709 N N . CYS A 1 27 ? -8.040 5.648 -2.000 1.00 0.00 27 CYS A N 10
ATOM 4710 C CA . CYS A 1 27 ? -8.694 4.707 -1.096 1.00 0.00 27 CYS A CA 10
ATOM 4711 C C . CYS A 1 27 ? -10.192 4.876 -1.142 1.00 0.00 27 CYS A C 10
ATOM 4712 O O . CYS A 1 27 ? -10.891 3.880 -1.058 1.00 0.00 27 CYS A O 10
ATOM 4719 N N . LYS A 1 28 ? -10.708 6.117 -1.274 1.00 0.00 28 LYS A N 10
ATOM 4720 C CA . LYS A 1 28 ? -12.157 6.293 -1.351 1.00 0.00 28 LYS A CA 10
ATOM 4721 C C . LYS A 1 28 ? -12.644 5.656 -2.634 1.00 0.00 28 LYS A C 10
ATOM 4722 O O . LYS A 1 28 ? -13.650 4.964 -2.606 1.00 0.00 28 LYS A O 10
ATOM 4741 N N . ILE A 1 29 ? -11.949 5.885 -3.772 1.00 0.00 29 ILE A N 10
ATOM 4742 C CA . ILE A 1 29 ? -12.432 5.354 -5.047 1.00 0.00 29 ILE A CA 10
ATOM 4743 C C . ILE A 1 29 ? -12.424 3.842 -4.988 1.00 0.00 29 ILE A C 10
ATOM 4744 O O . ILE A 1 29 ? -13.489 3.247 -5.049 1.00 0.00 29 ILE A O 10
ATOM 4760 N N . THR A 1 30 ? -11.245 3.189 -4.872 1.00 0.00 30 THR A N 10
ATOM 4761 C CA . THR A 1 30 ? -11.222 1.724 -4.867 1.00 0.00 30 THR A CA 10
ATOM 4762 C C . THR A 1 30 ? -11.883 1.145 -3.636 1.00 0.00 30 THR A C 10
ATOM 4763 O O . THR A 1 30 ? -12.321 0.007 -3.697 1.00 0.00 30 THR A O 10
ATOM 4774 N N . GLY A 1 31 ? -11.958 1.891 -2.509 1.00 0.00 31 GLY A N 10
ATOM 4775 C CA . GLY A 1 31 ? -12.489 1.312 -1.278 1.00 0.00 31 GLY A CA 10
ATOM 4776 C C . GLY A 1 31 ? -11.407 0.467 -0.649 1.00 0.00 31 GLY A C 10
ATOM 4777 O O . GLY A 1 31 ? -11.632 -0.711 -0.415 1.00 0.00 31 GLY A O 10
ATOM 4781 N N . CYS A 1 32 ? -10.219 1.057 -0.378 1.00 0.00 32 CYS A N 10
ATOM 4782 C CA . CYS A 1 32 ? -9.118 0.274 0.180 1.00 0.00 32 CYS A CA 10
ATOM 4783 C C . CYS A 1 32 ? -9.496 -0.221 1.550 1.00 0.00 32 CYS A C 10
ATOM 4784 O O . CYS A 1 32 ? -8.649 -0.558 2.363 1.00 0.00 32 CYS A O 10
ATOM 4791 N N . GLY A 1 1 ? 12.302 -10.139 11.719 1.00 0.00 1 GLY A N 11
ATOM 4792 C CA . GLY A 1 1 ? 13.128 -10.393 10.551 1.00 0.00 1 GLY A CA 11
ATOM 4793 C C . GLY A 1 1 ? 12.922 -9.317 9.515 1.00 0.00 1 GLY A C 11
ATOM 4794 O O . GLY A 1 1 ? 11.897 -8.653 9.548 1.00 0.00 1 GLY A O 11
ATOM 4798 N N . ILE A 1 2 ? 13.881 -9.142 8.576 1.00 0.00 2 ILE A N 11
ATOM 4799 C CA . ILE A 1 2 ? 13.714 -8.130 7.532 1.00 0.00 2 ILE A CA 11
ATOM 4800 C C . ILE A 1 2 ? 12.787 -8.712 6.492 1.00 0.00 2 ILE A C 11
ATOM 4801 O O . ILE A 1 2 ? 11.789 -8.086 6.177 1.00 0.00 2 ILE A O 11
ATOM 4817 N N . LEU A 1 3 ? 13.092 -9.909 5.943 1.00 0.00 3 LEU A N 11
ATOM 4818 C CA . LEU A 1 3 ? 12.237 -10.462 4.895 1.00 0.00 3 LEU A CA 11
ATOM 4819 C C . LEU A 1 3 ? 10.841 -10.617 5.454 1.00 0.00 3 LEU A C 11
ATOM 4820 O O . LEU A 1 3 ? 9.898 -10.258 4.768 1.00 0.00 3 LEU A O 11
ATOM 4836 N N . SER A 1 4 ? 10.683 -11.139 6.692 1.00 0.00 4 SER A N 11
ATOM 4837 C CA . SER A 1 4 ? 9.341 -11.276 7.256 1.00 0.00 4 SER A CA 11
ATOM 4838 C C . SER A 1 4 ? 8.614 -9.952 7.175 1.00 0.00 4 SER A C 11
ATOM 4839 O O . SER A 1 4 ? 7.469 -9.924 6.753 1.00 0.00 4 SER A O 11
ATOM 4847 N N . SER A 1 5 ? 9.271 -8.839 7.575 1.00 0.00 5 SER A N 11
ATOM 4848 C CA . SER A 1 5 ? 8.611 -7.537 7.520 1.00 0.00 5 SER A CA 11
ATOM 4849 C C . SER A 1 5 ? 8.305 -7.140 6.094 1.00 0.00 5 SER A C 11
ATOM 4850 O O . SER A 1 5 ? 7.197 -6.697 5.831 1.00 0.00 5 SER A O 11
ATOM 4858 N N . PHE A 1 6 ? 9.272 -7.278 5.158 1.00 0.00 6 PHE A N 11
ATOM 4859 C CA . PHE A 1 6 ? 9.032 -6.834 3.786 1.00 0.00 6 PHE A CA 11
ATOM 4860 C C . PHE A 1 6 ? 7.909 -7.655 3.199 1.00 0.00 6 PHE A C 11
ATOM 4861 O O . PHE A 1 6 ? 6.914 -7.069 2.807 1.00 0.00 6 PHE A O 11
ATOM 4878 N N . LYS A 1 7 ? 8.015 -9.000 3.119 1.00 0.00 7 LYS A N 11
ATOM 4879 C CA . LYS A 1 7 ? 6.898 -9.755 2.554 1.00 0.00 7 LYS A CA 11
ATOM 4880 C C . LYS A 1 7 ? 5.646 -9.414 3.328 1.00 0.00 7 LYS A C 11
ATOM 4881 O O . LYS A 1 7 ? 4.593 -9.323 2.722 1.00 0.00 7 LYS A O 11
ATOM 4900 N N . GLY A 1 8 ? 5.721 -9.197 4.660 1.00 0.00 8 GLY A N 11
ATOM 4901 C CA . GLY A 1 8 ? 4.517 -8.836 5.403 1.00 0.00 8 GLY A CA 11
ATOM 4902 C C . GLY A 1 8 ? 3.864 -7.593 4.843 1.00 0.00 8 GLY A C 11
ATOM 4903 O O . GLY A 1 8 ? 2.646 -7.567 4.759 1.00 0.00 8 GLY A O 11
ATOM 4907 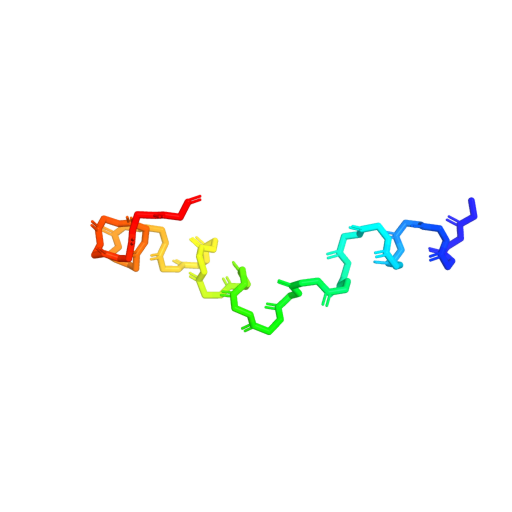N N . VAL A 1 9 ? 4.659 -6.558 4.481 1.00 0.00 9 VAL A N 11
ATOM 4908 C CA . VAL A 1 9 ? 4.097 -5.278 4.038 1.00 0.00 9 VAL A CA 11
ATOM 4909 C C . VAL A 1 9 ? 4.323 -5.068 2.554 1.00 0.00 9 VAL A C 11
ATOM 4910 O O . VAL A 1 9 ? 3.358 -4.916 1.820 1.00 0.00 9 VAL A O 11
ATOM 4923 N N . ALA A 1 10 ? 5.593 -5.036 2.090 1.00 0.00 10 ALA A N 11
ATOM 4924 C CA . ALA A 1 10 ? 5.874 -4.712 0.692 1.00 0.00 10 ALA A CA 11
ATOM 4925 C C . ALA A 1 10 ? 5.182 -5.620 -0.302 1.00 0.00 10 ALA A C 11
ATOM 4926 O O . ALA A 1 10 ? 4.988 -5.175 -1.422 1.00 0.00 10 ALA A O 11
ATOM 4933 N N . LYS A 1 11 ? 4.814 -6.878 0.039 1.00 0.00 11 LYS A N 11
ATOM 4934 C CA . LYS A 1 11 ? 4.204 -7.748 -0.971 1.00 0.00 11 LYS A CA 11
ATOM 4935 C C . LYS A 1 11 ? 3.080 -7.062 -1.719 1.00 0.00 11 LYS A C 11
ATOM 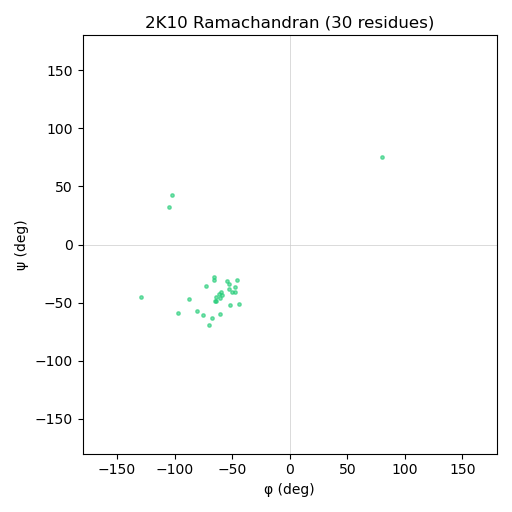4936 O O . LYS A 1 11 ? 2.983 -7.270 -2.919 1.00 0.00 11 LYS A O 11
ATOM 4955 N N . GLY A 1 12 ? 2.235 -6.243 -1.044 1.00 0.00 12 GLY A N 11
ATOM 4956 C CA . GLY A 1 12 ? 1.152 -5.541 -1.737 1.00 0.00 12 GLY A CA 11
ATOM 4957 C C . GLY A 1 12 ? 1.478 -4.073 -1.874 1.00 0.00 12 GLY A C 11
ATOM 4958 O O . GLY A 1 12 ? 0.593 -3.250 -1.698 1.00 0.00 12 GLY A O 11
ATOM 4962 N N . VAL A 1 13 ? 2.745 -3.720 -2.194 1.00 0.00 13 VAL A N 11
ATOM 4963 C CA . VAL A 1 13 ? 3.113 -2.307 -2.268 1.00 0.00 13 VAL A CA 11
ATOM 4964 C C . VAL A 1 13 ? 2.322 -1.595 -3.345 1.00 0.00 13 VAL A C 11
ATOM 4965 O O . VAL A 1 13 ? 1.935 -0.457 -3.127 1.00 0.00 13 VAL A O 11
ATOM 4978 N N . ALA A 1 14 ? 2.087 -2.239 -4.513 1.00 0.00 14 ALA A N 11
ATOM 4979 C CA . ALA A 1 14 ? 1.467 -1.531 -5.633 1.00 0.00 14 ALA A CA 11
ATOM 4980 C C . ALA A 1 14 ? 0.209 -0.816 -5.195 1.00 0.00 14 ALA A C 11
ATOM 4981 O O . ALA A 1 14 ? 0.123 0.390 -5.367 1.00 0.00 14 ALA A O 11
ATOM 4988 N N . LYS A 1 15 ? -0.778 -1.539 -4.619 1.00 0.00 15 LYS A N 11
ATOM 4989 C CA . LYS A 1 15 ? -1.993 -0.867 -4.165 1.00 0.00 15 LYS A CA 11
ATOM 4990 C C . LYS A 1 15 ? -1.671 0.012 -2.980 1.00 0.00 15 LYS A C 11
ATOM 4991 O O . LYS A 1 15 ? -2.143 1.136 -2.956 1.00 0.00 15 LYS A O 11
ATOM 5010 N N . ASP A 1 16 ? -0.902 -0.469 -1.977 1.00 0.00 16 ASP A N 11
ATOM 5011 C CA . ASP A 1 16 ? -0.729 0.326 -0.763 1.00 0.00 16 ASP A CA 11
ATOM 5012 C C . ASP A 1 16 ? -0.279 1.735 -1.090 1.00 0.00 16 ASP A C 11
ATOM 5013 O O . ASP A 1 16 ? -1.003 2.654 -0.745 1.00 0.00 16 ASP A O 11
ATOM 5022 N N . LEU A 1 17 ? 0.881 1.956 -1.752 1.00 0.00 17 LEU A N 11
ATOM 5023 C CA . LEU A 1 17 ? 1.309 3.333 -2.025 1.00 0.00 17 LEU A CA 11
ATOM 5024 C C . LEU A 1 17 ? 0.152 4.156 -2.551 1.00 0.00 17 LEU A C 11
ATOM 5025 O O . LEU A 1 17 ? -0.035 5.272 -2.094 1.00 0.00 17 LEU A O 11
ATOM 5041 N N . ALA A 1 18 ? -0.646 3.626 -3.505 1.00 0.00 18 ALA A N 11
ATOM 5042 C CA . ALA A 1 18 ? -1.790 4.395 -3.990 1.00 0.00 18 ALA A CA 11
ATOM 5043 C C . ALA A 1 18 ? -2.757 4.637 -2.848 1.00 0.00 18 ALA A C 11
ATOM 5044 O O . ALA A 1 18 ? -3.089 5.779 -2.577 1.00 0.00 18 ALA A O 11
ATOM 5051 N N . GLY A 1 19 ? -3.221 3.580 -2.145 1.00 0.00 19 GLY A N 11
ATOM 5052 C CA . GLY A 1 19 ? -4.192 3.777 -1.070 1.00 0.00 19 GLY A CA 11
ATOM 5053 C C . GLY A 1 19 ? -3.649 4.511 0.136 1.00 0.00 19 GLY A C 11
ATOM 5054 O O . GLY A 1 19 ? -4.461 4.894 0.963 1.00 0.00 19 GLY A O 11
ATOM 5058 N N . LYS A 1 20 ? -2.318 4.711 0.291 1.00 0.00 20 LYS A N 11
ATOM 5059 C CA . LYS A 1 20 ? -1.785 5.452 1.438 1.00 0.00 20 LYS A CA 11
ATOM 5060 C C . LYS A 1 20 ? -1.428 6.850 0.979 1.00 0.00 20 LYS A C 11
ATOM 5061 O O . LYS A 1 20 ? -2.002 7.799 1.490 1.00 0.00 20 LYS A O 11
ATOM 5080 N N . LEU A 1 21 ? -0.488 7.015 0.020 1.00 0.00 21 LEU A N 11
ATOM 5081 C CA . LEU A 1 21 ? -0.145 8.364 -0.429 1.00 0.00 21 LEU A CA 11
ATOM 5082 C C . LEU A 1 21 ? -1.391 9.051 -0.940 1.00 0.00 21 LEU A C 11
ATOM 5083 O O . LEU A 1 21 ? -1.605 10.203 -0.591 1.00 0.00 21 LEU A O 11
ATOM 5099 N N . LEU A 1 22 ? -2.219 8.360 -1.758 1.00 0.00 22 LEU A N 11
ATOM 5100 C CA . LEU A 1 22 ? -3.448 8.965 -2.273 1.00 0.00 22 LEU A CA 11
ATOM 5101 C C . LEU A 1 22 ? -4.615 8.375 -1.517 1.00 0.00 22 LEU A C 11
ATOM 5102 O O . LEU A 1 22 ? -5.578 7.941 -2.131 1.00 0.00 22 LEU A O 11
ATOM 5118 N N . GLU A 1 23 ? -4.547 8.357 -0.165 1.00 0.00 23 GLU A N 11
ATOM 5119 C CA . GLU A 1 23 ? -5.672 7.840 0.609 1.00 0.00 23 GLU A CA 11
ATOM 5120 C C . GLU A 1 23 ? -6.862 8.735 0.364 1.00 0.00 23 GLU A C 11
ATOM 5121 O O . GLU A 1 23 ? -7.939 8.231 0.100 1.00 0.00 23 GLU A O 11
ATOM 5133 N N . THR A 1 24 ? -6.660 10.071 0.443 1.00 0.00 24 THR A N 11
ATOM 5134 C CA . THR A 1 24 ? -7.763 11.013 0.257 1.00 0.00 24 THR A CA 11
ATOM 5135 C C . THR A 1 24 ? -8.669 10.693 -0.913 1.00 0.00 24 THR A C 11
ATOM 5136 O O . THR A 1 24 ? -9.832 11.053 -0.822 1.00 0.00 24 THR A O 11
ATOM 5147 N N . LEU A 1 25 ? -8.180 10.045 -2.001 1.00 0.00 25 LEU A N 11
ATOM 5148 C CA . LEU A 1 25 ? -9.034 9.767 -3.161 1.00 0.00 25 LEU A CA 11
ATOM 5149 C C . LEU A 1 25 ? -8.932 8.335 -3.656 1.00 0.00 25 LEU A C 11
ATOM 5150 O O . LEU A 1 25 ? -9.979 7.746 -3.880 1.00 0.00 25 LEU A O 11
ATOM 5166 N N . LYS A 1 26 ? -7.743 7.711 -3.845 1.00 0.00 26 LYS A N 11
ATOM 5167 C CA . LYS A 1 26 ? -7.733 6.339 -4.354 1.00 0.00 26 LYS A CA 11
ATOM 5168 C C . LYS A 1 26 ? -8.373 5.425 -3.338 1.00 0.00 26 LYS A C 11
ATOM 5169 O O . LYS A 1 26 ? -9.276 4.692 -3.709 1.00 0.00 26 LYS A O 11
ATOM 5188 N N . CYS A 1 27 ? -7.938 5.446 -2.058 1.00 0.00 27 CYS A N 11
ATOM 5189 C CA . CYS A 1 27 ? -8.529 4.522 -1.092 1.00 0.00 27 CYS A CA 11
ATOM 5190 C C . CYS A 1 27 ? -10.034 4.647 -1.080 1.00 0.00 27 CYS A C 11
ATOM 5191 O O . CYS A 1 27 ? -10.699 3.634 -0.939 1.00 0.00 27 CYS A O 11
ATOM 5198 N N . LYS A 1 28 ? -10.595 5.867 -1.229 1.00 0.00 28 LYS A N 11
ATOM 5199 C CA . LYS A 1 28 ? -12.051 5.994 -1.253 1.00 0.00 28 LYS A CA 11
ATOM 5200 C C . LYS A 1 28 ? -12.565 5.317 -2.505 1.00 0.00 28 LYS A C 11
ATOM 5201 O O . LYS A 1 28 ? -13.536 4.581 -2.421 1.00 0.00 28 LYS A O 11
ATOM 5220 N N . ILE A 1 29 ? -11.931 5.556 -3.676 1.00 0.00 29 ILE A N 11
ATOM 5221 C CA . ILE A 1 29 ? -12.441 4.977 -4.919 1.00 0.00 29 ILE A CA 11
ATOM 5222 C C . ILE A 1 29 ? -12.332 3.468 -4.842 1.00 0.00 29 ILE A C 11
ATOM 5223 O O . ILE A 1 29 ? -13.361 2.811 -4.829 1.00 0.00 29 ILE A O 11
ATOM 5239 N N . THR A 1 30 ? -11.110 2.887 -4.797 1.00 0.00 30 THR A N 11
ATOM 5240 C CA . THR A 1 30 ? -10.999 1.427 -4.777 1.00 0.00 30 THR A CA 11
ATOM 5241 C C . THR A 1 30 ? -11.605 0.834 -3.525 1.00 0.00 30 THR A C 11
ATOM 5242 O O . THR A 1 30 ? -11.990 -0.325 -3.565 1.00 0.00 30 THR A O 11
ATOM 5253 N N . GLY A 1 31 ? -11.692 1.588 -2.404 1.00 0.00 31 GLY A N 11
ATOM 5254 C CA . GLY A 1 31 ? -12.201 1.008 -1.163 1.00 0.00 31 GLY A CA 11
ATOM 5255 C C . GLY A 1 31 ? -11.089 0.217 -0.517 1.00 0.00 31 GLY A C 11
ATOM 5256 O O . GLY A 1 31 ? -11.270 -0.964 -0.263 1.00 0.00 31 GLY A O 11
ATOM 5260 N N . CYS A 1 32 ? -9.928 0.859 -0.249 1.00 0.00 32 CYS A N 11
ATOM 5261 C CA . CYS A 1 32 ? -8.803 0.131 0.332 1.00 0.00 32 CYS A CA 11
ATOM 5262 C C . CYS A 1 32 ? -9.147 -0.270 1.743 1.00 0.00 32 CYS A C 11
ATOM 5263 O O . CYS A 1 32 ? -9.336 -1.436 2.041 1.00 0.00 32 CYS A O 11
ATOM 5270 N N . GLY A 1 1 ? 12.881 -10.141 11.746 1.00 0.00 1 GLY A N 12
ATOM 5271 C CA . GLY A 1 1 ? 13.307 -10.487 10.400 1.00 0.00 1 GLY A CA 12
ATOM 5272 C C . GLY A 1 1 ? 13.064 -9.329 9.464 1.00 0.00 1 GLY A C 12
ATOM 5273 O O . GLY A 1 1 ? 12.047 -8.671 9.615 1.00 0.00 1 GLY A O 12
ATOM 5277 N N . ILE A 1 2 ? 13.967 -9.070 8.488 1.00 0.00 2 ILE A N 12
ATOM 5278 C CA . ILE A 1 2 ? 13.725 -7.994 7.528 1.00 0.00 2 ILE A CA 12
ATOM 5279 C C . ILE A 1 2 ? 12.821 -8.565 6.461 1.00 0.00 2 ILE A C 12
ATOM 5280 O O . ILE A 1 2 ? 11.771 -7.993 6.216 1.00 0.00 2 ILE A O 12
ATOM 5296 N N . LEU A 1 3 ? 13.201 -9.692 5.814 1.00 0.00 3 LEU A N 12
ATOM 5297 C CA . LEU A 1 3 ? 12.348 -10.243 4.764 1.00 0.00 3 LEU A CA 12
ATOM 5298 C C . LEU A 1 3 ? 10.947 -10.448 5.288 1.00 0.00 3 LEU A C 12
ATOM 5299 O O . LEU A 1 3 ? 10.019 -10.235 4.526 1.00 0.00 3 LEU A O 12
ATOM 5315 N N . SER A 1 4 ? 10.761 -10.840 6.572 1.00 0.00 4 SER A N 12
ATOM 5316 C CA . SER A 1 4 ? 9.405 -11.014 7.091 1.00 0.00 4 SER A CA 12
ATOM 5317 C C . SER A 1 4 ? 8.663 -9.702 6.994 1.00 0.00 4 SER A C 12
ATOM 5318 O O . SER A 1 4 ? 7.536 -9.679 6.524 1.00 0.00 4 SER A O 12
ATOM 5326 N N . SER A 1 5 ? 9.289 -8.591 7.442 1.00 0.00 5 SER A N 12
ATOM 5327 C CA . SER A 1 5 ? 8.622 -7.295 7.364 1.00 0.00 5 SER A CA 12
ATOM 5328 C C . SER A 1 5 ? 8.312 -6.927 5.930 1.00 0.00 5 SER A C 12
ATOM 5329 O O . SER A 1 5 ? 7.230 -6.422 5.674 1.00 0.00 5 SER A O 12
ATOM 5337 N N . PHE A 1 6 ? 9.249 -7.161 4.981 1.00 0.00 6 PHE A N 12
ATOM 5338 C CA . PHE A 1 6 ? 9.010 -6.746 3.600 1.00 0.00 6 PHE A CA 12
ATOM 5339 C C . PHE A 1 6 ? 7.932 -7.627 3.011 1.00 0.00 6 PHE A C 12
ATOM 5340 O O . PHE A 1 6 ? 6.898 -7.103 2.632 1.00 0.00 6 PHE A O 12
ATOM 5357 N N . LYS A 1 7 ? 8.130 -8.960 2.917 1.00 0.00 7 LYS A N 12
ATOM 5358 C CA . LYS A 1 7 ? 7.086 -9.800 2.328 1.00 0.00 7 LYS A CA 12
ATOM 5359 C C . LYS A 1 7 ? 5.754 -9.514 2.985 1.00 0.00 7 LYS A C 12
ATOM 5360 O O . LYS A 1 7 ? 4.746 -9.564 2.301 1.00 0.00 7 LYS A O 12
ATOM 5379 N N . GLY A 1 8 ? 5.704 -9.201 4.300 1.00 0.00 8 GLY A N 12
ATOM 5380 C CA . GLY A 1 8 ? 4.416 -8.912 4.921 1.00 0.00 8 GLY A CA 12
ATOM 5381 C C . GLY A 1 8 ? 3.822 -7.641 4.360 1.00 0.00 8 GLY A C 12
ATOM 5382 O O . GLY A 1 8 ? 2.650 -7.644 4.016 1.00 0.00 8 GLY A O 12
ATOM 5386 N N . VAL A 1 9 ? 4.613 -6.545 4.288 1.00 0.00 9 VAL A N 12
ATOM 5387 C CA . VAL A 1 9 ? 4.071 -5.248 3.872 1.00 0.00 9 VAL A CA 12
ATOM 5388 C C . VAL A 1 9 ? 4.329 -5.007 2.399 1.00 0.00 9 VAL A C 12
ATOM 5389 O O . VAL A 1 9 ? 3.386 -4.798 1.651 1.00 0.00 9 VAL A O 12
ATOM 5402 N N . ALA A 1 10 ? 5.610 -5.013 1.967 1.00 0.00 10 ALA A N 12
ATOM 5403 C CA . ALA A 1 10 ? 5.940 -4.651 0.591 1.00 0.00 10 ALA A CA 12
ATOM 5404 C C . ALA A 1 10 ? 5.232 -5.491 -0.449 1.00 0.00 10 ALA A C 12
ATOM 5405 O O . ALA A 1 10 ? 5.044 -4.984 -1.544 1.00 0.00 10 ALA A O 12
ATOM 5412 N N . LYS A 1 11 ? 4.848 -6.759 -0.167 1.00 0.00 11 LYS A N 12
ATOM 5413 C CA . LYS A 1 11 ? 4.258 -7.595 -1.217 1.00 0.00 11 LYS A CA 12
ATOM 5414 C C . LYS A 1 11 ? 3.193 -6.884 -2.027 1.00 0.00 11 LYS A C 12
ATOM 5415 O O . LYS A 1 11 ? 3.170 -7.084 -3.232 1.00 0.00 11 LYS A O 12
ATOM 5434 N N . GLY A 1 12 ? 2.314 -6.061 -1.405 1.00 0.00 12 GLY A N 12
ATOM 5435 C CA . GLY A 1 12 ? 1.251 -5.389 -2.156 1.00 0.00 12 GLY A CA 12
ATOM 5436 C C . GLY A 1 12 ? 1.522 -3.908 -2.265 1.00 0.00 12 GLY A C 12
ATOM 5437 O O . GLY A 1 12 ? 0.577 -3.135 -2.250 1.00 0.00 12 GLY A O 12
ATOM 5441 N N . VAL A 1 13 ? 2.804 -3.492 -2.386 1.00 0.00 13 VAL A N 12
ATOM 5442 C CA . VAL A 1 13 ? 3.106 -2.063 -2.436 1.00 0.00 13 VAL A CA 12
ATOM 5443 C C . VAL A 1 13 ? 2.463 -1.430 -3.647 1.00 0.00 13 VAL A C 12
ATOM 5444 O O . VAL A 1 13 ? 1.993 -0.313 -3.523 1.00 0.00 13 VAL A O 12
ATOM 5457 N N . ALA A 1 14 ? 2.431 -2.099 -4.822 1.00 0.00 14 ALA A N 12
ATOM 5458 C CA . ALA A 1 14 ? 1.934 -1.430 -6.025 1.00 0.00 14 ALA A CA 12
ATOM 5459 C C . ALA A 1 14 ? 0.597 -0.765 -5.773 1.00 0.00 14 ALA A C 12
ATOM 5460 O O . ALA A 1 14 ? 0.497 0.440 -5.945 1.00 0.00 14 ALA A O 12
ATOM 5467 N N . LYS A 1 15 ? -0.442 -1.528 -5.363 1.00 0.00 15 LYS A N 12
ATOM 5468 C CA . LYS A 1 15 ? -1.752 -0.917 -5.128 1.00 0.00 15 LYS A CA 12
ATOM 5469 C C . LYS A 1 15 ? -1.754 -0.113 -3.848 1.00 0.00 15 LYS A C 12
ATOM 5470 O O . LYS A 1 15 ? -2.372 0.939 -3.806 1.00 0.00 15 LYS A O 12
ATOM 5489 N N . ASP A 1 16 ? -1.087 -0.611 -2.782 1.00 0.00 16 ASP A N 12
ATOM 5490 C CA . ASP A 1 16 ? -1.230 0.016 -1.470 1.00 0.00 16 ASP A CA 12
ATOM 5491 C C . ASP A 1 16 ? -0.542 1.359 -1.389 1.00 0.00 16 ASP A C 12
ATOM 5492 O O . ASP A 1 16 ? -0.993 2.186 -0.613 1.00 0.00 16 ASP A O 12
ATOM 5501 N N . LEU A 1 17 ? 0.544 1.602 -2.160 1.00 0.00 17 LEU A N 12
ATOM 5502 C CA . LEU A 1 17 ? 1.267 2.869 -2.029 1.00 0.00 17 LEU A CA 12
ATOM 5503 C C . LEU A 1 17 ? 0.281 3.990 -2.283 1.00 0.00 17 LEU A C 12
ATOM 5504 O O . LEU A 1 17 ? 0.175 4.899 -1.476 1.00 0.00 17 LEU A O 12
ATOM 5520 N N . ALA A 1 18 ? -0.467 3.915 -3.408 1.00 0.00 18 ALA A N 12
ATOM 5521 C CA . ALA A 1 18 ? -1.492 4.922 -3.674 1.00 0.00 18 ALA A CA 12
ATOM 5522 C C . ALA A 1 18 ? -2.482 4.928 -2.534 1.00 0.00 18 ALA A C 12
ATOM 5523 O O . ALA A 1 18 ? -2.867 5.996 -2.087 1.00 0.00 18 ALA A O 12
ATOM 5530 N N . GLY A 1 19 ? -2.904 3.745 -2.032 1.00 0.00 19 GLY A N 12
ATOM 5531 C CA . GLY A 1 19 ? -3.812 3.728 -0.889 1.00 0.00 19 GLY A CA 12
ATOM 5532 C C . GLY A 1 19 ? -3.308 4.591 0.247 1.00 0.00 19 GLY A C 12
ATOM 5533 O O . GLY A 1 19 ? -4.123 5.237 0.885 1.00 0.00 19 GLY A O 12
ATOM 5537 N N . LYS A 1 20 ? -1.982 4.616 0.523 1.00 0.00 20 LYS A N 12
ATOM 5538 C CA . LYS A 1 20 ? -1.463 5.469 1.596 1.00 0.00 20 LYS A CA 12
ATOM 5539 C C . LYS A 1 20 ? -1.410 6.912 1.138 1.00 0.00 20 LYS A C 12
ATOM 5540 O O . LYS A 1 20 ? -2.132 7.731 1.686 1.00 0.00 20 LYS A O 12
ATOM 5559 N N . LEU A 1 21 ? -0.542 7.259 0.161 1.00 0.00 21 LEU A N 12
ATOM 5560 C CA . LEU A 1 21 ? -0.338 8.672 -0.161 1.00 0.00 21 LEU A CA 12
ATOM 5561 C C . LEU A 1 21 ? -1.632 9.287 -0.640 1.00 0.00 21 LEU A C 12
ATOM 5562 O O . LEU A 1 21 ? -1.959 10.384 -0.214 1.00 0.00 21 LEU A O 12
ATOM 5578 N N . LEU A 1 22 ? -2.371 8.585 -1.526 1.00 0.00 22 LEU A N 12
ATOM 5579 C CA . LEU A 1 22 ? -3.612 9.128 -2.069 1.00 0.00 22 LEU A CA 12
ATOM 5580 C C . LEU A 1 22 ? -4.788 8.533 -1.329 1.00 0.00 22 LEU A C 12
ATOM 5581 O O . LEU A 1 22 ? -5.775 8.204 -1.965 1.00 0.00 22 LEU A O 12
ATOM 5597 N N . GLU A 1 23 ? -4.733 8.393 0.017 1.00 0.00 23 GLU A N 12
ATOM 5598 C CA . GLU A 1 23 ? -5.884 7.837 0.728 1.00 0.00 23 GLU A CA 12
ATOM 5599 C C . GLU A 1 23 ? -7.076 8.733 0.472 1.00 0.00 23 GLU A C 12
ATOM 5600 O O . GLU A 1 23 ? -8.142 8.235 0.147 1.00 0.00 23 GLU A O 12
ATOM 5612 N N . THR A 1 24 ? -6.890 10.068 0.605 1.00 0.00 24 THR A N 12
ATOM 5613 C CA . THR A 1 24 ? -7.988 11.014 0.395 1.00 0.00 24 THR A CA 12
ATOM 5614 C C . THR A 1 24 ? -8.816 10.744 -0.844 1.00 0.00 24 THR A C 12
ATOM 5615 O O . THR A 1 24 ? -9.994 11.066 -0.808 1.00 0.00 24 THR A O 12
ATOM 5626 N N . LEU A 1 25 ? -8.235 10.181 -1.934 1.00 0.00 25 LEU A N 12
ATOM 5627 C CA . LEU A 1 25 ? -8.988 9.960 -3.175 1.00 0.00 25 LEU A CA 12
ATOM 5628 C C . LEU A 1 25 ? -8.888 8.529 -3.673 1.00 0.00 25 LEU A C 12
ATOM 5629 O O . LEU A 1 25 ? -9.921 7.972 -4.011 1.00 0.00 25 LEU A O 12
ATOM 5645 N N . LYS A 1 26 ? -7.700 7.883 -3.738 1.00 0.00 26 LYS A N 12
ATOM 5646 C CA . LYS A 1 26 ? -7.648 6.506 -4.229 1.00 0.00 26 LYS A CA 12
ATOM 5647 C C . LYS A 1 26 ? -8.516 5.641 -3.347 1.00 0.00 26 LYS A C 12
ATOM 5648 O O . LYS A 1 26 ? -9.400 4.980 -3.867 1.00 0.00 26 LYS A O 12
ATOM 5667 N N . CYS A 1 27 ? -8.290 5.618 -2.014 1.00 0.00 27 CYS A N 12
ATOM 5668 C CA . CYS A 1 27 ? -9.086 4.728 -1.172 1.00 0.00 27 CYS A CA 12
ATOM 5669 C C . CYS A 1 27 ? -10.562 5.028 -1.274 1.00 0.00 27 CYS A C 12
ATOM 5670 O O . CYS A 1 27 ? -11.348 4.094 -1.244 1.00 0.00 27 CYS A O 12
ATOM 5677 N N . LYS A 1 28 ? -10.971 6.307 -1.398 1.00 0.00 28 LYS A N 12
ATOM 5678 C CA . LYS A 1 28 ? -12.396 6.591 -1.563 1.00 0.00 28 LYS A CA 12
ATOM 5679 C C . LYS A 1 28 ? -12.864 5.959 -2.857 1.00 0.00 28 LYS A C 12
ATOM 5680 O O . LYS A 1 28 ? -13.959 5.418 -2.884 1.00 0.00 28 LYS A O 12
ATOM 5699 N N . ILE A 1 29 ? -12.054 6.008 -3.940 1.00 0.00 29 ILE A N 12
ATOM 5700 C CA . ILE A 1 29 ? -12.482 5.416 -5.207 1.00 0.00 29 ILE A CA 12
ATOM 5701 C C . ILE A 1 29 ? -12.487 3.905 -5.088 1.00 0.00 29 ILE A C 12
ATOM 5702 O O . ILE A 1 29 ? -13.554 3.319 -5.191 1.00 0.00 29 ILE A O 12
ATOM 5718 N N . THR A 1 30 ? -11.317 3.250 -4.894 1.00 0.00 30 THR A N 12
ATOM 5719 C CA . THR A 1 30 ? -11.259 1.785 -4.944 1.00 0.00 30 THR A CA 12
ATOM 5720 C C . THR A 1 30 ? -11.606 1.101 -3.638 1.00 0.00 30 THR A C 12
ATOM 5721 O O . THR A 1 30 ? -11.501 -0.115 -3.592 1.00 0.00 30 THR A O 12
ATOM 5732 N N . GLY A 1 31 ? -12.022 1.819 -2.567 1.00 0.00 31 GLY A N 12
ATOM 5733 C CA . GLY A 1 31 ? -12.392 1.139 -1.324 1.00 0.00 31 GLY A CA 12
ATOM 5734 C C . GLY A 1 31 ? -11.217 0.723 -0.466 1.00 0.00 31 GLY A C 12
ATOM 5735 O O . GLY A 1 31 ? -11.459 0.078 0.543 1.00 0.00 31 GLY A O 12
ATOM 5739 N N . CYS A 1 32 ? -9.955 1.070 -0.812 1.00 0.00 32 CYS A N 12
ATOM 5740 C CA . CYS A 1 32 ? -8.819 0.739 0.056 1.00 0.00 32 CYS A CA 12
ATOM 5741 C C . CYS A 1 32 ? -8.657 -0.756 0.147 1.00 0.00 32 CYS A C 12
ATOM 5742 O O . CYS A 1 32 ? -9.299 -1.509 -0.570 1.00 0.00 32 CYS A O 12
ATOM 5749 N N . GLY A 1 1 ? 13.399 -10.530 11.675 1.00 0.00 1 GLY A N 13
ATOM 5750 C CA . GLY A 1 1 ? 14.013 -10.608 10.360 1.00 0.00 1 GLY A CA 13
ATOM 5751 C C . GLY A 1 1 ? 13.579 -9.444 9.502 1.00 0.00 1 GLY A C 13
ATOM 5752 O O . GLY A 1 1 ? 12.487 -8.940 9.714 1.00 0.00 1 GLY A O 13
ATOM 5756 N N . ILE A 1 2 ? 14.408 -9.016 8.521 1.00 0.00 2 ILE A N 13
ATOM 5757 C CA . ILE A 1 2 ? 14.000 -7.921 7.642 1.00 0.00 2 ILE A CA 13
ATOM 5758 C C . ILE A 1 2 ? 13.019 -8.495 6.649 1.00 0.00 2 ILE A C 13
ATOM 5759 O O . ILE A 1 2 ? 11.939 -7.945 6.507 1.00 0.00 2 ILE A O 13
ATOM 5775 N N . LEU A 1 3 ? 13.378 -9.595 5.945 1.00 0.00 3 LEU A N 13
ATOM 5776 C CA . LEU A 1 3 ? 12.480 -10.125 4.922 1.00 0.00 3 LEU A CA 13
ATOM 5777 C C . LEU A 1 3 ? 11.113 -10.390 5.501 1.00 0.00 3 LEU A C 13
ATOM 5778 O O . LEU A 1 3 ? 10.148 -10.140 4.799 1.00 0.00 3 LEU A O 13
ATOM 5794 N N . SER A 1 4 ? 10.982 -10.876 6.759 1.00 0.00 4 SER A N 13
ATOM 5795 C CA . SER A 1 4 ? 9.646 -11.130 7.298 1.00 0.00 4 SER A CA 13
ATOM 5796 C C . SER A 1 4 ? 8.830 -9.859 7.248 1.00 0.00 4 SER A C 13
ATOM 5797 O O . SER A 1 4 ? 7.692 -9.896 6.807 1.00 0.00 4 SER A O 13
ATOM 5805 N N . SER A 1 5 ? 9.406 -8.721 7.694 1.00 0.00 5 SER A N 13
ATOM 5806 C CA . SER A 1 5 ? 8.669 -7.463 7.643 1.00 0.00 5 SER A CA 13
ATOM 5807 C C . SER A 1 5 ? 8.434 -7.052 6.209 1.00 0.00 5 SER A C 13
ATOM 5808 O O . SER A 1 5 ? 7.352 -6.576 5.903 1.00 0.00 5 SER A O 13
ATOM 5816 N N . PHE A 1 6 ? 9.443 -7.210 5.320 1.00 0.00 6 PHE A N 13
ATOM 5817 C CA . PHE A 1 6 ? 9.305 -6.683 3.965 1.00 0.00 6 PHE A CA 13
ATOM 5818 C C . PHE A 1 6 ? 8.262 -7.492 3.230 1.00 0.00 6 PHE A C 13
ATOM 5819 O O . PHE A 1 6 ? 7.292 -6.918 2.766 1.00 0.00 6 PHE A O 13
ATOM 5836 N N . LYS A 1 7 ? 8.413 -8.832 3.122 1.00 0.00 7 LYS A N 13
ATOM 5837 C CA . LYS A 1 7 ? 7.375 -9.625 2.464 1.00 0.00 7 LYS A CA 13
ATOM 5838 C C . LYS A 1 7 ? 6.058 -9.431 3.180 1.00 0.00 7 LYS A C 13
ATOM 5839 O O . LYS A 1 7 ? 5.030 -9.449 2.525 1.00 0.00 7 LYS A O 13
ATOM 5858 N N . GLY A 1 8 ? 6.044 -9.235 4.519 1.00 0.00 8 GLY A N 13
ATOM 5859 C CA . GLY A 1 8 ? 4.770 -9.033 5.201 1.00 0.00 8 GLY A CA 13
ATOM 5860 C C . GLY A 1 8 ? 4.081 -7.789 4.692 1.00 0.00 8 GLY A C 13
ATOM 5861 O O . GLY A 1 8 ? 2.889 -7.842 4.429 1.00 0.00 8 GLY A O 13
ATOM 5865 N N . VAL A 1 9 ? 4.821 -6.661 4.572 1.00 0.00 9 VAL A N 13
ATOM 5866 C CA . VAL A 1 9 ? 4.207 -5.384 4.205 1.00 0.00 9 VAL A CA 13
ATOM 5867 C C . VAL A 1 9 ? 4.401 -5.106 2.730 1.00 0.00 9 VAL A C 13
ATOM 5868 O O . VAL A 1 9 ? 3.422 -4.933 2.021 1.00 0.00 9 VAL A O 13
ATOM 5881 N N . ALA A 1 10 ? 5.663 -5.037 2.249 1.00 0.00 10 ALA A N 13
ATOM 5882 C CA . ALA A 1 10 ? 5.912 -4.626 0.870 1.00 0.00 10 ALA A CA 13
ATOM 5883 C C . ALA A 1 10 ? 5.220 -5.490 -0.162 1.00 0.00 10 ALA A C 13
ATOM 5884 O O . ALA A 1 10 ? 4.974 -4.978 -1.242 1.00 0.00 10 ALA A O 13
ATOM 5891 N N . LYS A 1 11 ? 4.916 -6.780 0.115 1.00 0.00 11 LYS A N 13
ATOM 5892 C CA . LYS A 1 11 ? 4.334 -7.640 -0.921 1.00 0.00 11 LYS A CA 13
ATOM 5893 C C . LYS A 1 11 ? 3.261 -6.968 -1.753 1.00 0.00 11 LYS A C 13
ATOM 5894 O O . LYS A 1 11 ? 3.249 -7.198 -2.952 1.00 0.00 11 LYS A O 13
ATOM 5913 N N . GLY A 1 12 ? 2.359 -6.150 -1.156 1.00 0.00 12 GLY A N 13
ATOM 5914 C CA . GLY A 1 12 ? 1.275 -5.536 -1.927 1.00 0.00 12 GLY A CA 13
ATOM 5915 C C . GLY A 1 12 ? 1.470 -4.044 -2.023 1.00 0.00 12 GLY A C 13
ATOM 5916 O O . GLY A 1 12 ? 0.488 -3.318 -2.007 1.00 0.00 12 GLY A O 13
ATOM 5920 N N . VAL A 1 13 ? 2.731 -3.568 -2.133 1.00 0.00 13 VAL A N 13
ATOM 5921 C CA . VAL A 1 13 ? 2.971 -2.128 -2.155 1.00 0.00 13 VAL A CA 13
ATOM 5922 C C . VAL A 1 13 ? 2.425 -1.519 -3.424 1.00 0.00 13 VAL A C 13
ATOM 5923 O O . VAL A 1 13 ? 1.887 -0.429 -3.341 1.00 0.00 13 VAL A O 13
ATOM 5936 N N . ALA A 1 14 ? 2.553 -2.177 -4.599 1.00 0.00 14 ALA A N 13
ATOM 5937 C CA . ALA A 1 14 ? 2.187 -1.522 -5.856 1.00 0.00 14 ALA A CA 13
ATOM 5938 C C . ALA A 1 14 ? 0.879 -0.763 -5.760 1.00 0.00 14 ALA A C 13
ATOM 5939 O O . ALA A 1 14 ? 0.866 0.429 -6.026 1.00 0.00 14 ALA A O 13
ATOM 5946 N N . LYS A 1 15 ? -0.230 -1.437 -5.380 1.00 0.00 15 LYS A N 13
ATOM 5947 C CA . LYS A 1 15 ? -1.526 -0.757 -5.306 1.00 0.00 15 LYS A CA 13
ATOM 5948 C C . LYS A 1 15 ? -1.656 -0.020 -3.991 1.00 0.00 15 LYS A C 13
ATOM 5949 O O . LYS A 1 15 ? -2.083 1.124 -3.987 1.00 0.00 15 LYS A O 13
ATOM 5968 N N . ASP A 1 16 ? -1.298 -0.669 -2.860 1.00 0.00 16 ASP A N 13
ATOM 5969 C CA . ASP A 1 16 ? -1.494 -0.039 -1.555 1.00 0.00 16 ASP A CA 13
ATOM 5970 C C . ASP A 1 16 ? -0.734 1.262 -1.401 1.00 0.00 16 ASP A C 13
ATOM 5971 O O . ASP A 1 16 ? -1.166 2.080 -0.604 1.00 0.00 16 ASP A O 13
ATOM 5980 N N . LEU A 1 17 ? 0.386 1.485 -2.128 1.00 0.00 17 LEU A N 13
ATOM 5981 C CA . LEU A 1 17 ? 1.159 2.715 -1.932 1.00 0.00 17 LEU A CA 13
ATOM 5982 C C . LEU A 1 17 ? 0.223 3.881 -2.160 1.00 0.00 17 LEU A C 13
ATOM 5983 O O . LEU A 1 17 ? 0.112 4.751 -1.311 1.00 0.00 17 LEU A O 13
ATOM 5999 N N . ALA A 1 18 ? -0.475 3.888 -3.319 1.00 0.00 18 ALA A N 13
ATOM 6000 C CA . ALA A 1 18 ? -1.446 4.947 -3.580 1.00 0.00 18 ALA A CA 13
ATOM 6001 C C . ALA A 1 18 ? -2.497 4.920 -2.493 1.00 0.00 18 ALA A C 13
ATOM 6002 O O . ALA A 1 18 ? -2.880 5.976 -2.016 1.00 0.00 18 ALA A O 13
ATOM 6009 N N . GLY A 1 19 ? -2.967 3.727 -2.063 1.00 0.00 19 GLY A N 13
ATOM 6010 C CA . GLY A 1 19 ? -3.906 3.675 -0.945 1.00 0.00 19 GLY A CA 13
ATOM 6011 C C . GLY A 1 19 ? -3.434 4.499 0.235 1.00 0.00 19 GLY A C 13
ATOM 6012 O O . GLY A 1 19 ? -4.271 5.102 0.885 1.00 0.00 19 GLY A O 13
ATOM 6016 N N . LYS A 1 20 ? -2.114 4.536 0.541 1.00 0.00 20 LYS A N 13
ATOM 6017 C CA . LYS A 1 20 ? -1.625 5.362 1.649 1.00 0.00 20 LYS A CA 13
ATOM 6018 C C . LYS A 1 20 ? -1.483 6.805 1.210 1.00 0.00 20 LYS A C 13
ATOM 6019 O O . LYS A 1 20 ? -2.216 7.644 1.709 1.00 0.00 20 LYS A O 13
ATOM 6038 N N . LEU A 1 21 ? -0.531 7.131 0.305 1.00 0.00 21 LEU A N 13
ATOM 6039 C CA . LEU A 1 21 ? -0.274 8.541 0.003 1.00 0.00 21 LEU A CA 13
ATOM 6040 C C . LEU A 1 21 ? -1.529 9.185 -0.537 1.00 0.00 21 LEU A C 13
ATOM 6041 O O . LEU A 1 21 ? -1.865 10.277 -0.106 1.00 0.00 21 LEU A O 13
ATOM 6057 N N . LEU A 1 22 ? -2.226 8.510 -1.477 1.00 0.00 22 LEU A N 13
ATOM 6058 C CA . LEU A 1 22 ? -3.452 9.062 -2.048 1.00 0.00 22 LEU A CA 13
ATOM 6059 C C . LEU A 1 22 ? -4.638 8.431 -1.355 1.00 0.00 22 LEU A C 13
ATOM 6060 O O . LEU A 1 22 ? -5.550 7.979 -2.027 1.00 0.00 22 LEU A O 13
ATOM 6076 N N . GLU A 1 23 ? -4.659 8.396 -0.002 1.00 0.00 23 GLU A N 13
ATOM 6077 C CA . GLU A 1 23 ? -5.828 7.853 0.686 1.00 0.00 23 GLU A CA 13
ATOM 6078 C C . GLU A 1 23 ? -7.003 8.749 0.371 1.00 0.00 23 GLU A C 13
ATOM 6079 O O . GLU A 1 23 ? -8.044 8.248 -0.019 1.00 0.00 23 GLU A O 13
ATOM 6091 N N . THR A 1 24 ? -6.835 10.083 0.527 1.00 0.00 24 THR A N 13
ATOM 6092 C CA . THR A 1 24 ? -7.935 11.018 0.284 1.00 0.00 24 THR A CA 13
ATOM 6093 C C . THR A 1 24 ? -8.728 10.742 -0.977 1.00 0.00 24 THR A C 13
ATOM 6094 O O . THR A 1 24 ? -9.901 11.082 -0.980 1.00 0.00 24 THR A O 13
ATOM 6105 N N . LEU A 1 25 ? -8.125 10.152 -2.040 1.00 0.00 25 LEU A N 13
ATOM 6106 C CA . LEU A 1 25 ? -8.855 9.913 -3.292 1.00 0.00 25 LEU A CA 13
ATOM 6107 C C . LEU A 1 25 ? -8.718 8.489 -3.800 1.00 0.00 25 LEU A C 13
ATOM 6108 O O . LEU A 1 25 ? -9.734 7.915 -4.160 1.00 0.00 25 LEU A O 13
ATOM 6124 N N . LYS A 1 26 ? -7.517 7.864 -3.855 1.00 0.00 26 LYS A N 13
ATOM 6125 C CA . LYS A 1 26 ? -7.440 6.509 -4.397 1.00 0.00 26 LYS A CA 13
ATOM 6126 C C . LYS A 1 26 ? -8.239 5.595 -3.501 1.00 0.00 26 LYS A C 13
ATOM 6127 O O . LYS A 1 26 ? -9.106 4.899 -4.002 1.00 0.00 26 LYS A O 13
ATOM 6146 N N . CYS A 1 27 ? -7.961 5.583 -2.176 1.00 0.00 27 CYS A N 13
ATOM 6147 C CA . CYS A 1 27 ? -8.659 4.643 -1.305 1.00 0.00 27 CYS A CA 13
ATOM 6148 C C . CYS A 1 27 ? -10.151 4.823 -1.442 1.00 0.00 27 CYS A C 13
ATOM 6149 O O . CYS A 1 27 ? -10.855 3.830 -1.522 1.00 0.00 27 CYS A O 13
ATOM 6156 N N . LYS A 1 28 ? -10.659 6.075 -1.466 1.00 0.00 28 LYS A N 13
ATOM 6157 C CA . LYS A 1 28 ? -12.106 6.265 -1.562 1.00 0.00 28 LYS A CA 13
ATOM 6158 C C . LYS A 1 28 ? -12.596 5.628 -2.843 1.00 0.00 28 LYS A C 13
ATOM 6159 O O . LYS A 1 28 ? -13.622 4.967 -2.819 1.00 0.00 28 LYS A O 13
ATOM 6178 N N . ILE A 1 29 ? -11.878 5.817 -3.973 1.00 0.00 29 ILE A N 13
ATOM 6179 C CA . ILE A 1 29 ? -12.344 5.248 -5.237 1.00 0.00 29 ILE A CA 13
ATOM 6180 C C . ILE A 1 29 ? -12.328 3.736 -5.134 1.00 0.00 29 ILE A C 13
ATOM 6181 O O . ILE A 1 29 ? -13.369 3.126 -5.326 1.00 0.00 29 ILE A O 13
ATOM 6197 N N . THR A 1 30 ? -11.163 3.111 -4.843 1.00 0.00 30 THR A N 13
ATOM 6198 C CA . THR A 1 30 ? -11.085 1.647 -4.828 1.00 0.00 30 THR A CA 13
ATOM 6199 C C . THR A 1 30 ? -11.553 1.016 -3.533 1.00 0.00 30 THR A C 13
ATOM 6200 O O . THR A 1 30 ? -11.429 -0.194 -3.424 1.00 0.00 30 THR A O 13
ATOM 6211 N N . GLY A 1 31 ? -12.073 1.764 -2.533 1.00 0.00 31 GLY A N 13
ATOM 6212 C CA . GLY A 1 31 ? -12.405 1.133 -1.256 1.00 0.00 31 GLY A CA 13
ATOM 6213 C C . GLY A 1 31 ? -11.163 0.518 -0.651 1.00 0.00 31 GLY A C 13
ATOM 6214 O O . GLY A 1 31 ? -11.241 -0.584 -0.130 1.00 0.00 31 GLY A O 13
ATOM 6218 N N . CYS A 1 32 ? -10.013 1.230 -0.722 1.00 0.00 32 CYS A N 13
ATOM 6219 C CA . CYS A 1 32 ? -8.743 0.696 -0.227 1.00 0.00 32 CYS A CA 13
ATOM 6220 C C . CYS A 1 32 ? -8.583 -0.724 -0.713 1.00 0.00 32 CYS A C 13
ATOM 6221 O O . CYS A 1 32 ? -7.698 -1.037 -1.493 1.00 0.00 32 CYS A O 13
ATOM 6228 N N . GLY A 1 1 ? 12.906 -10.863 11.388 1.00 0.00 1 GLY A N 14
ATOM 6229 C CA . GLY A 1 1 ? 13.856 -10.741 10.294 1.00 0.00 1 GLY A CA 14
ATOM 6230 C C . GLY A 1 1 ? 13.493 -9.564 9.425 1.00 0.00 1 GLY A C 14
ATOM 6231 O O . GLY A 1 1 ? 12.381 -9.070 9.532 1.00 0.00 1 GLY A O 14
ATOM 6235 N N . ILE A 1 2 ? 14.416 -9.112 8.545 1.00 0.00 2 ILE A N 14
ATOM 6236 C CA . ILE A 1 2 ? 14.089 -8.004 7.650 1.00 0.00 2 ILE A CA 14
ATOM 6237 C C . ILE A 1 2 ? 13.154 -8.557 6.602 1.00 0.00 2 ILE A C 14
ATOM 6238 O O . ILE A 1 2 ? 12.093 -7.986 6.404 1.00 0.00 2 ILE A O 14
ATOM 6254 N N . LEU A 1 3 ? 13.529 -9.662 5.916 1.00 0.00 3 LEU A N 14
ATOM 6255 C CA . LEU A 1 3 ? 12.675 -10.176 4.847 1.00 0.00 3 LEU A CA 14
ATOM 6256 C C . LEU A 1 3 ? 11.283 -10.453 5.360 1.00 0.00 3 LEU A C 14
ATOM 6257 O O . LEU A 1 3 ? 10.348 -10.202 4.618 1.00 0.00 3 LEU A O 14
ATOM 6273 N N . SER A 1 4 ? 11.102 -10.956 6.605 1.00 0.00 4 SER A N 14
ATOM 6274 C CA . SER A 1 4 ? 9.746 -11.228 7.082 1.00 0.00 4 SER A CA 14
ATOM 6275 C C . SER A 1 4 ? 8.948 -9.946 7.086 1.00 0.00 4 SER A C 14
ATOM 6276 O O . SER A 1 4 ? 7.813 -9.946 6.637 1.00 0.00 4 SER A O 14
ATOM 6284 N N . SER A 1 5 ? 9.533 -8.836 7.591 1.00 0.00 5 SER A N 14
ATOM 6285 C CA . SER A 1 5 ? 8.806 -7.570 7.596 1.00 0.00 5 SER A CA 14
ATOM 6286 C C . SER A 1 5 ? 8.594 -7.086 6.182 1.00 0.00 5 SER A C 14
ATOM 6287 O O . SER A 1 5 ? 7.510 -6.615 5.875 1.00 0.00 5 SER A O 14
ATOM 6295 N N . PHE A 1 6 ? 9.626 -7.179 5.311 1.00 0.00 6 PHE A N 14
ATOM 6296 C CA . PHE A 1 6 ? 9.507 -6.593 3.980 1.00 0.00 6 PHE A CA 14
ATOM 6297 C C . PHE A 1 6 ? 8.458 -7.346 3.199 1.00 0.00 6 PHE A C 14
ATOM 6298 O O . PHE A 1 6 ? 7.536 -6.718 2.707 1.00 0.00 6 PHE A O 14
ATOM 6315 N N . LYS A 1 7 ? 8.547 -8.690 3.076 1.00 0.00 7 LYS A N 14
ATOM 6316 C CA . LYS A 1 7 ? 7.487 -9.416 2.375 1.00 0.00 7 LYS A CA 14
ATOM 6317 C C . LYS A 1 7 ? 6.179 -9.176 3.092 1.00 0.00 7 LYS A C 14
ATOM 6318 O O . LYS A 1 7 ? 5.165 -9.048 2.428 1.00 0.00 7 LYS A O 14
ATOM 6337 N N . GLY A 1 8 ? 6.157 -9.100 4.443 1.00 0.00 8 GLY A N 14
ATOM 6338 C CA . GLY A 1 8 ? 4.889 -8.890 5.136 1.00 0.00 8 GLY A CA 14
ATOM 6339 C C . GLY A 1 8 ? 4.212 -7.625 4.665 1.00 0.00 8 GLY A C 14
ATOM 6340 O O . GLY A 1 8 ? 3.008 -7.642 4.463 1.00 0.00 8 GLY A O 14
ATOM 6344 N N . VAL A 1 9 ? 4.976 -6.520 4.506 1.00 0.00 9 VAL A N 14
ATOM 6345 C CA . VAL A 1 9 ? 4.380 -5.235 4.137 1.00 0.00 9 VAL A CA 14
ATOM 6346 C C . VAL A 1 9 ? 4.523 -5.000 2.649 1.00 0.00 9 VAL A C 14
ATOM 6347 O O . VAL A 1 9 ? 3.523 -4.828 1.969 1.00 0.00 9 VAL A O 14
ATOM 6360 N N . ALA A 1 10 ? 5.769 -4.964 2.125 1.00 0.00 10 ALA A N 14
ATOM 6361 C CA . ALA A 1 10 ? 5.980 -4.561 0.738 1.00 0.00 10 ALA A CA 14
ATOM 6362 C C . ALA A 1 10 ? 5.329 -5.465 -0.285 1.00 0.00 10 ALA A C 14
ATOM 6363 O O . ALA A 1 10 ? 5.115 -4.990 -1.388 1.00 0.00 10 ALA A O 14
ATOM 6370 N N . LYS A 1 11 ? 5.026 -6.751 0.012 1.00 0.00 11 LYS A N 14
ATOM 6371 C CA . LYS A 1 11 ? 4.489 -7.630 -1.031 1.00 0.00 11 LYS A CA 14
ATOM 6372 C C . LYS A 1 11 ? 3.369 -6.988 -1.823 1.00 0.00 11 LYS A C 14
ATOM 6373 O O . LYS A 1 11 ? 3.334 -7.191 -3.027 1.00 0.00 11 LYS A O 14
ATOM 6392 N N . GLY A 1 12 ? 2.458 -6.214 -1.184 1.00 0.00 12 GLY A N 14
ATOM 6393 C CA . GLY A 1 12 ? 1.371 -5.565 -1.920 1.00 0.00 12 GLY A CA 14
ATOM 6394 C C . GLY A 1 12 ? 1.608 -4.076 -2.015 1.00 0.00 12 GLY A C 14
ATOM 6395 O O . GLY A 1 12 ? 0.656 -3.320 -1.902 1.00 0.00 12 GLY A O 14
ATOM 6399 N N . VAL A 1 13 ? 2.870 -3.633 -2.228 1.00 0.00 13 VAL A N 14
ATOM 6400 C CA . VAL A 1 13 ? 3.143 -2.197 -2.259 1.00 0.00 13 VAL A CA 14
ATOM 6401 C C . VAL A 1 13 ? 2.529 -1.564 -3.483 1.00 0.00 13 VAL A C 14
ATOM 6402 O O . VAL A 1 13 ? 1.985 -0.479 -3.354 1.00 0.00 13 VAL A O 14
ATOM 6415 N N . ALA A 1 14 ? 2.611 -2.199 -4.674 1.00 0.00 14 ALA A N 14
ATOM 6416 C CA . ALA A 1 14 ? 2.189 -1.524 -5.901 1.00 0.00 14 ALA A CA 14
ATOM 6417 C C . ALA A 1 14 ? 0.873 -0.798 -5.724 1.00 0.00 14 ALA A C 14
ATOM 6418 O O . ALA A 1 14 ? 0.786 0.369 -6.073 1.00 0.00 14 ALA A O 14
ATOM 6425 N N . LYS A 1 15 ? -0.157 -1.485 -5.182 1.00 0.00 15 LYS A N 14
ATOM 6426 C CA . LYS A 1 15 ? -1.477 -0.868 -5.043 1.00 0.00 15 LYS A CA 14
ATOM 6427 C C . LYS A 1 15 ? -1.574 -0.116 -3.733 1.00 0.00 15 LYS A C 14
ATOM 6428 O O . LYS A 1 15 ? -2.062 1.004 -3.729 1.00 0.00 15 LYS A O 14
ATOM 6447 N N . ASP A 1 16 ? -1.116 -0.711 -2.607 1.00 0.00 16 ASP A N 14
ATOM 6448 C CA . ASP A 1 16 ? -1.230 -0.035 -1.313 1.00 0.00 16 ASP A CA 14
ATOM 6449 C C . ASP A 1 16 ? -0.581 1.332 -1.328 1.00 0.00 16 ASP A C 14
ATOM 6450 O O . ASP A 1 16 ? -1.124 2.233 -0.709 1.00 0.00 16 ASP A O 14
ATOM 6459 N N . LEU A 1 17 ? 0.577 1.501 -2.010 1.00 0.00 17 LEU A N 14
ATOM 6460 C CA . LEU A 1 17 ? 1.269 2.794 -1.996 1.00 0.00 17 LEU A CA 14
ATOM 6461 C C . LEU A 1 17 ? 0.269 3.889 -2.294 1.00 0.00 17 LEU A C 14
ATOM 6462 O O . LEU A 1 17 ? 0.165 4.839 -1.533 1.00 0.00 17 LEU A O 14
ATOM 6478 N N . ALA A 1 18 ? -0.483 3.749 -3.411 1.00 0.00 18 ALA A N 14
ATOM 6479 C CA . ALA A 1 18 ? -1.499 4.746 -3.740 1.00 0.00 18 ALA A CA 14
ATOM 6480 C C . ALA A 1 18 ? -2.541 4.764 -2.646 1.00 0.00 18 ALA A C 14
ATOM 6481 O O . ALA A 1 18 ? -2.893 5.835 -2.179 1.00 0.00 18 ALA A O 14
ATOM 6488 N N . GLY A 1 19 ? -3.040 3.587 -2.206 1.00 0.00 19 GLY A N 14
ATOM 6489 C CA . GLY A 1 19 ? -4.029 3.572 -1.131 1.00 0.00 19 GLY A CA 14
ATOM 6490 C C . GLY A 1 19 ? -3.617 4.392 0.073 1.00 0.00 19 GLY A C 14
ATOM 6491 O O . GLY A 1 19 ? -4.502 4.900 0.742 1.00 0.00 19 GLY A O 14
ATOM 6495 N N . LYS A 1 20 ? -2.305 4.525 0.385 1.00 0.00 20 LYS A N 14
ATOM 6496 C CA . LYS A 1 20 ? -1.887 5.271 1.575 1.00 0.00 20 LYS A CA 14
ATOM 6497 C C . LYS A 1 20 ? -1.559 6.709 1.236 1.00 0.00 20 LYS A C 14
ATOM 6498 O O . LYS A 1 20 ? -2.185 7.594 1.800 1.00 0.00 20 LYS A O 14
ATOM 6517 N N . LEU A 1 21 ? -0.591 6.992 0.333 1.00 0.00 21 LEU A N 14
ATOM 6518 C CA . LEU A 1 21 ? -0.270 8.390 0.043 1.00 0.00 21 LEU A CA 14
ATOM 6519 C C . LEU A 1 21 ? -1.501 9.075 -0.501 1.00 0.00 21 LEU A C 14
ATOM 6520 O O . LEU A 1 21 ? -1.767 10.201 -0.112 1.00 0.00 21 LEU A O 14
ATOM 6536 N N . LEU A 1 22 ? -2.258 8.400 -1.397 1.00 0.00 22 LEU A N 14
ATOM 6537 C CA . LEU A 1 22 ? -3.461 9.000 -1.967 1.00 0.00 22 LEU A CA 14
ATOM 6538 C C . LEU A 1 22 ? -4.673 8.444 -1.254 1.00 0.00 22 LEU A C 14
ATOM 6539 O O . LEU A 1 22 ? -5.654 8.140 -1.911 1.00 0.00 22 LEU A O 14
ATOM 6555 N N . GLU A 1 23 ? -4.650 8.309 0.092 1.00 0.00 23 GLU A N 14
ATOM 6556 C CA . GLU A 1 23 ? -5.836 7.810 0.789 1.00 0.00 23 GLU A CA 14
ATOM 6557 C C . GLU A 1 23 ? -6.981 8.760 0.527 1.00 0.00 23 GLU A C 14
ATOM 6558 O O . GLU A 1 23 ? -8.068 8.305 0.209 1.00 0.00 23 GLU A O 14
ATOM 6570 N N . THR A 1 24 ? -6.741 10.086 0.645 1.00 0.00 24 THR A N 14
ATOM 6571 C CA . THR A 1 24 ? -7.804 11.066 0.413 1.00 0.00 24 THR A CA 14
ATOM 6572 C C . THR A 1 24 ? -8.612 10.825 -0.847 1.00 0.00 24 THR A C 14
ATOM 6573 O O . THR A 1 24 ? -9.758 11.246 -0.858 1.00 0.00 24 THR A O 14
ATOM 6584 N N . LEU A 1 25 ? -8.052 10.177 -1.900 1.00 0.00 25 LEU A N 14
ATOM 6585 C CA . LEU A 1 25 ? -8.799 9.958 -3.147 1.00 0.00 25 LEU A CA 14
ATOM 6586 C C . LEU A 1 25 ? -8.736 8.522 -3.638 1.00 0.00 25 LEU A C 14
ATOM 6587 O O . LEU A 1 25 ? -9.780 8.000 -3.998 1.00 0.00 25 LEU A O 14
ATOM 6603 N N . LYS A 1 26 ? -7.572 7.829 -3.676 1.00 0.00 26 LYS A N 14
ATOM 6604 C CA . LYS A 1 26 ? -7.560 6.447 -4.156 1.00 0.00 26 LYS A CA 14
ATOM 6605 C C . LYS A 1 26 ? -8.488 5.614 -3.303 1.00 0.00 26 LYS A C 14
ATOM 6606 O O . LYS A 1 26 ? -9.406 5.023 -3.848 1.00 0.00 26 LYS A O 14
ATOM 6625 N N . CYS A 1 27 ? -8.275 5.554 -1.969 1.00 0.00 27 CYS A N 14
ATOM 6626 C CA . CYS A 1 27 ? -9.137 4.719 -1.133 1.00 0.00 27 CYS A CA 14
ATOM 6627 C C . CYS A 1 27 ? -10.592 5.083 -1.300 1.00 0.00 27 CYS A C 14
ATOM 6628 O O . CYS A 1 27 ? -11.418 4.185 -1.279 1.00 0.00 27 CYS A O 14
ATOM 6635 N N . LYS A 1 28 ? -10.943 6.375 -1.463 1.00 0.00 28 LYS A N 14
ATOM 6636 C CA . LYS A 1 28 ? -12.354 6.713 -1.651 1.00 0.00 28 LYS A CA 14
ATOM 6637 C C . LYS A 1 28 ? -12.813 6.115 -2.964 1.00 0.00 28 LYS A C 14
ATOM 6638 O O . LYS A 1 28 ? -13.913 5.586 -3.017 1.00 0.00 28 LYS A O 14
ATOM 6657 N N . ILE A 1 29 ? -11.989 6.188 -4.033 1.00 0.00 29 ILE A N 14
ATOM 6658 C CA . ILE A 1 29 ? -12.414 5.661 -5.329 1.00 0.00 29 ILE A CA 14
ATOM 6659 C C . ILE A 1 29 ? -12.458 4.148 -5.260 1.00 0.00 29 ILE A C 14
ATOM 6660 O O . ILE A 1 29 ? -13.541 3.591 -5.352 1.00 0.00 29 ILE A O 14
ATOM 6676 N N . THR A 1 30 ? -11.307 3.452 -5.114 1.00 0.00 30 THR A N 14
ATOM 6677 C CA . THR A 1 30 ? -11.327 1.989 -5.161 1.00 0.00 30 THR A CA 14
ATOM 6678 C C . THR A 1 30 ? -12.079 1.386 -3.996 1.00 0.00 30 THR A C 14
ATOM 6679 O O . THR A 1 30 ? -12.644 0.317 -4.165 1.00 0.00 30 THR A O 14
ATOM 6690 N N . GLY A 1 31 ? -12.083 2.031 -2.806 1.00 0.00 31 GLY A N 14
ATOM 6691 C CA . GLY A 1 31 ? -12.650 1.387 -1.623 1.00 0.00 31 GLY A CA 14
ATOM 6692 C C . GLY A 1 31 ? -11.580 0.461 -1.100 1.00 0.00 31 GLY A C 14
ATOM 6693 O O . GLY A 1 31 ? -11.726 -0.745 -1.224 1.00 0.00 31 GLY A O 14
ATOM 6697 N N . CYS A 1 32 ? -10.479 1.017 -0.540 1.00 0.00 32 CYS A N 14
ATOM 6698 C CA . CYS A 1 32 ? -9.354 0.177 -0.127 1.00 0.00 32 CYS A CA 14
ATOM 6699 C C . CYS A 1 32 ? -9.664 -0.498 1.182 1.00 0.00 32 CYS A C 14
ATOM 6700 O O . CYS A 1 32 ? -10.619 -0.146 1.857 1.00 0.00 32 CYS A O 14
ATOM 6707 N N . GLY A 1 1 ? 13.193 -10.539 11.457 1.00 0.00 1 GLY A N 15
ATOM 6708 C CA . GLY A 1 1 ? 14.118 -10.473 10.337 1.00 0.00 1 GLY A CA 15
ATOM 6709 C C . GLY A 1 1 ? 13.798 -9.280 9.472 1.00 0.00 1 GLY A C 15
ATOM 6710 O O . GLY A 1 1 ? 12.766 -8.661 9.677 1.00 0.00 1 GLY A O 15
ATOM 6714 N N . ILE A 1 2 ? 14.671 -8.956 8.492 1.00 0.00 2 ILE A N 15
ATOM 6715 C CA . ILE A 1 2 ? 14.382 -7.841 7.591 1.00 0.00 2 ILE A CA 15
ATOM 6716 C C . ILE A 1 2 ? 13.409 -8.350 6.551 1.00 0.00 2 ILE A C 15
ATOM 6717 O O . ILE A 1 2 ? 12.377 -7.727 6.352 1.00 0.00 2 ILE A O 15
ATOM 6733 N N . LEU A 1 3 ? 13.715 -9.481 5.872 1.00 0.00 3 LEU A N 15
ATOM 6734 C CA . LEU A 1 3 ? 12.798 -9.986 4.851 1.00 0.00 3 LEU A CA 15
ATOM 6735 C C . LEU A 1 3 ? 11.422 -10.207 5.433 1.00 0.00 3 LEU A C 15
ATOM 6736 O O . LEU A 1 3 ? 10.459 -9.974 4.721 1.00 0.00 3 LEU A O 15
ATOM 6752 N N . SER A 1 4 ? 11.291 -10.644 6.710 1.00 0.00 4 SER A N 15
ATOM 6753 C CA . SER A 1 4 ? 9.954 -10.845 7.267 1.00 0.00 4 SER A CA 15
ATOM 6754 C C . SER A 1 4 ? 9.168 -9.559 7.162 1.00 0.00 4 SER A C 15
ATOM 6755 O O . SER A 1 4 ? 7.992 -9.608 6.834 1.00 0.00 4 SER A O 15
ATOM 6763 N N . SER A 1 5 ? 9.808 -8.398 7.434 1.00 0.00 5 SER A N 15
ATOM 6764 C CA . SER A 1 5 ? 9.086 -7.133 7.351 1.00 0.00 5 SER A CA 15
ATOM 6765 C C . SER A 1 5 ? 8.710 -6.872 5.912 1.00 0.00 5 SER A C 15
ATOM 6766 O O . SER A 1 5 ? 7.544 -6.609 5.660 1.00 0.00 5 SER A O 15
ATOM 6774 N N . PHE A 1 6 ? 9.665 -6.929 4.953 1.00 0.00 6 PHE A N 15
ATOM 6775 C CA . PHE A 1 6 ? 9.307 -6.597 3.578 1.00 0.00 6 PHE A CA 15
ATOM 6776 C C . PHE A 1 6 ? 8.253 -7.554 3.070 1.00 0.00 6 PHE A C 15
ATOM 6777 O O . PHE A 1 6 ? 7.203 -7.087 2.663 1.00 0.00 6 PHE A O 15
ATOM 6794 N N . LYS A 1 7 ? 8.468 -8.888 3.068 1.00 0.00 7 LYS A N 15
ATOM 6795 C CA . LYS A 1 7 ? 7.425 -9.764 2.531 1.00 0.00 7 LYS A CA 15
ATOM 6796 C C . LYS A 1 7 ? 6.142 -9.577 3.306 1.00 0.00 7 LYS A C 15
ATOM 6797 O O . LYS A 1 7 ? 5.082 -9.763 2.733 1.00 0.00 7 LYS A O 15
ATOM 6816 N N . GLY A 1 8 ? 6.190 -9.199 4.604 1.00 0.00 8 GLY A N 15
ATOM 6817 C CA . GLY A 1 8 ? 4.947 -8.914 5.317 1.00 0.00 8 GLY A CA 15
ATOM 6818 C C . GLY A 1 8 ? 4.262 -7.682 4.768 1.00 0.00 8 GLY A C 15
ATOM 6819 O O . GLY A 1 8 ? 3.042 -7.669 4.724 1.00 0.00 8 GLY A O 15
ATOM 6823 N N . VAL A 1 9 ? 5.032 -6.638 4.374 1.00 0.00 9 VAL A N 15
ATOM 6824 C CA . VAL A 1 9 ? 4.448 -5.358 3.963 1.00 0.00 9 VAL A CA 15
ATOM 6825 C C . VAL A 1 9 ? 4.616 -5.143 2.470 1.00 0.00 9 VAL A C 15
ATOM 6826 O O . VAL A 1 9 ? 3.620 -5.017 1.774 1.00 0.00 9 VAL A O 15
ATOM 6839 N N . ALA A 1 10 ? 5.867 -5.088 1.958 1.00 0.00 10 ALA A N 15
ATOM 6840 C CA . ALA A 1 10 ? 6.096 -4.831 0.537 1.00 0.00 10 ALA A CA 15
ATOM 6841 C C . ALA A 1 10 ? 5.249 -5.702 -0.364 1.00 0.00 10 ALA A C 15
ATOM 6842 O O . ALA A 1 10 ? 4.829 -5.218 -1.403 1.00 0.00 10 ALA A O 15
ATOM 6849 N N . LYS A 1 11 ? 5.012 -6.983 0.003 1.00 0.00 11 LYS A N 15
ATOM 6850 C CA . LYS A 1 11 ? 4.317 -7.907 -0.896 1.00 0.00 11 LYS A CA 15
ATOM 6851 C C . LYS A 1 11 ? 3.163 -7.311 -1.677 1.00 0.00 11 LYS A C 15
ATOM 6852 O O . LYS A 1 11 ? 3.021 -7.675 -2.835 1.00 0.00 11 LYS A O 15
ATOM 6871 N N . GLY A 1 12 ? 2.332 -6.419 -1.086 1.00 0.00 12 GLY A N 15
ATOM 6872 C CA . GLY A 1 12 ? 1.175 -5.878 -1.803 1.00 0.00 12 GLY A CA 15
ATOM 6873 C C . GLY A 1 12 ? 1.262 -4.374 -1.867 1.00 0.00 12 GLY A C 15
ATOM 6874 O O . GLY A 1 12 ? 0.244 -3.711 -1.738 1.00 0.00 12 GLY A O 15
ATOM 6878 N N . VAL A 1 13 ? 2.481 -3.825 -2.070 1.00 0.00 13 VAL A N 15
ATOM 6879 C CA . VAL A 1 13 ? 2.644 -2.373 -2.083 1.00 0.00 13 VAL A CA 15
ATOM 6880 C C . VAL A 1 13 ? 2.161 -1.792 -3.389 1.00 0.00 13 VAL A C 15
ATOM 6881 O O . VAL A 1 13 ? 1.613 -0.705 -3.350 1.00 0.00 13 VAL A O 15
ATOM 6894 N N . ALA A 1 14 ? 2.350 -2.471 -4.545 1.00 0.00 14 ALA A N 15
ATOM 6895 C CA . ALA A 1 14 ? 1.983 -1.871 -5.829 1.00 0.00 14 ALA A CA 15
ATOM 6896 C C . ALA A 1 14 ? 0.695 -1.078 -5.752 1.00 0.00 14 ALA A C 15
ATOM 6897 O O . ALA A 1 14 ? 0.683 0.070 -6.168 1.00 0.00 14 ALA A O 15
ATOM 6904 N N . LYS A 1 15 ? -0.394 -1.677 -5.216 1.00 0.00 15 LYS A N 15
ATOM 6905 C CA . LYS A 1 15 ? -1.674 -0.967 -5.134 1.00 0.00 15 LYS A CA 15
ATOM 6906 C C . LYS A 1 15 ? -1.775 -0.187 -3.841 1.00 0.00 15 LYS A C 15
ATOM 6907 O O . LYS A 1 15 ? -2.150 0.975 -3.879 1.00 0.00 15 LYS A O 15
ATOM 6926 N N . ASP A 1 16 ? -1.450 -0.806 -2.682 1.00 0.00 16 ASP A N 15
ATOM 6927 C CA . ASP A 1 16 ? -1.609 -0.111 -1.403 1.00 0.00 16 ASP A CA 15
ATOM 6928 C C . ASP A 1 16 ? -0.846 1.196 -1.352 1.00 0.00 16 ASP A C 15
ATOM 6929 O O . ASP A 1 16 ? -1.286 2.088 -0.644 1.00 0.00 16 ASP A O 15
ATOM 6938 N N . LEU A 1 17 ? 0.288 1.332 -2.078 1.00 0.00 17 LEU A N 15
ATOM 6939 C CA . LEU A 1 17 ? 1.057 2.580 -2.037 1.00 0.00 17 LEU A CA 15
ATOM 6940 C C . LEU A 1 17 ? 0.101 3.720 -2.310 1.00 0.00 17 LEU A C 15
ATOM 6941 O O . LEU A 1 17 ? 0.023 4.654 -1.525 1.00 0.00 17 LEU A O 15
ATOM 6957 N N . ALA A 1 18 ? -0.653 3.632 -3.430 1.00 0.00 18 ALA A N 15
ATOM 6958 C CA . ALA A 1 18 ? -1.649 4.660 -3.722 1.00 0.00 18 ALA A CA 15
ATOM 6959 C C . ALA A 1 18 ? -2.680 4.654 -2.617 1.00 0.00 18 ALA A C 15
ATOM 6960 O O . ALA A 1 18 ? -3.014 5.711 -2.108 1.00 0.00 18 ALA A O 15
ATOM 6967 N N . GLY A 1 19 ? -3.188 3.469 -2.210 1.00 0.00 19 GLY A N 15
ATOM 6968 C CA . GLY A 1 19 ? -4.161 3.428 -1.121 1.00 0.00 19 GLY A CA 15
ATOM 6969 C C . GLY A 1 19 ? -3.747 4.224 0.098 1.00 0.00 19 GLY A C 15
ATOM 6970 O O . GLY A 1 19 ? -4.635 4.680 0.799 1.00 0.00 19 GLY A O 15
ATOM 6974 N N . LYS A 1 20 ? -2.432 4.395 0.388 1.00 0.00 20 LYS A N 15
ATOM 6975 C CA . LYS A 1 20 ? -2.008 5.124 1.586 1.00 0.00 20 LYS A CA 15
ATOM 6976 C C . LYS A 1 20 ? -1.613 6.548 1.256 1.00 0.00 20 LYS A C 15
ATOM 6977 O O . LYS A 1 20 ? -2.254 7.454 1.768 1.00 0.00 20 LYS A O 15
ATOM 6996 N N . LEU A 1 21 ? -0.578 6.805 0.422 1.00 0.00 21 LEU A N 15
ATOM 6997 C CA . LEU A 1 21 ? -0.223 8.197 0.138 1.00 0.00 21 LEU A CA 15
ATOM 6998 C C . LEU A 1 21 ? -1.412 8.889 -0.484 1.00 0.00 21 LEU A C 15
ATOM 6999 O O . LEU A 1 21 ? -1.687 10.021 -0.117 1.00 0.00 21 LEU A O 15
ATOM 7015 N N . LEU A 1 22 ? -2.128 8.217 -1.415 1.00 0.00 22 LEU A N 15
ATOM 7016 C CA . LEU A 1 22 ? -3.307 8.816 -2.033 1.00 0.00 22 LEU A CA 15
ATOM 7017 C C . LEU A 1 22 ? -4.541 8.256 -1.362 1.00 0.00 22 LEU A C 15
ATOM 7018 O O . LEU A 1 22 ? -5.474 7.889 -2.056 1.00 0.00 22 LEU A O 15
ATOM 7034 N N . GLU A 1 23 ? -4.586 8.186 -0.011 1.00 0.00 23 GLU A N 15
ATOM 7035 C CA . GLU A 1 23 ? -5.799 7.710 0.652 1.00 0.00 23 GLU A CA 15
ATOM 7036 C C . GLU A 1 23 ? -6.901 8.706 0.374 1.00 0.00 23 GLU A C 15
ATOM 7037 O O . GLU A 1 23 ? -7.985 8.296 -0.010 1.00 0.00 23 GLU A O 15
ATOM 7049 N N . THR A 1 24 ? -6.625 10.019 0.552 1.00 0.00 24 THR A N 15
ATOM 7050 C CA . THR A 1 24 ? -7.644 11.044 0.321 1.00 0.00 24 THR A CA 15
ATOM 7051 C C . THR A 1 24 ? -8.431 10.871 -0.962 1.00 0.00 24 THR A C 15
ATOM 7052 O O . THR A 1 24 ? -9.558 11.343 -0.989 1.00 0.00 24 THR A O 15
ATOM 7063 N N . LEU A 1 25 ? -7.869 10.227 -2.016 1.00 0.00 25 LEU A N 15
ATOM 7064 C CA . LEU A 1 25 ? -8.591 10.067 -3.287 1.00 0.00 25 LEU A CA 15
ATOM 7065 C C . LEU A 1 25 ? -8.608 8.634 -3.788 1.00 0.00 25 LEU A C 15
ATOM 7066 O O . LEU A 1 25 ? -9.668 8.187 -4.197 1.00 0.00 25 LEU A O 15
ATOM 7082 N N . LYS A 1 26 ? -7.493 7.864 -3.785 1.00 0.00 26 LYS A N 15
ATOM 7083 C CA . LYS A 1 26 ? -7.549 6.498 -4.309 1.00 0.00 26 LYS A CA 15
ATOM 7084 C C . LYS A 1 26 ? -8.530 5.693 -3.488 1.00 0.00 26 LYS A C 15
ATOM 7085 O O . LYS A 1 26 ? -9.447 5.126 -4.061 1.00 0.00 26 LYS A O 15
ATOM 7104 N N . CYS A 1 27 ? -8.362 5.634 -2.147 1.00 0.00 27 CYS A N 15
ATOM 7105 C CA . CYS A 1 27 ? -9.277 4.833 -1.334 1.00 0.00 27 CYS A CA 15
ATOM 7106 C C . CYS A 1 27 ? -10.703 5.294 -1.500 1.00 0.00 27 CYS A C 15
ATOM 7107 O O . CYS A 1 27 ? -11.588 4.454 -1.478 1.00 0.00 27 CYS A O 15
ATOM 7114 N N . LYS A 1 28 ? -10.968 6.607 -1.661 1.00 0.00 28 LYS A N 15
ATOM 7115 C CA . LYS A 1 28 ? -12.353 7.034 -1.859 1.00 0.00 28 LYS A CA 15
ATOM 7116 C C . LYS A 1 28 ? -12.841 6.464 -3.174 1.00 0.00 28 LYS A C 15
ATOM 7117 O O . LYS A 1 28 ? -13.977 6.022 -3.238 1.00 0.00 28 LYS A O 15
ATOM 7136 N N . ILE A 1 29 ? -12.000 6.459 -4.234 1.00 0.00 29 ILE A N 15
ATOM 7137 C CA . ILE A 1 29 ? -12.449 5.944 -5.527 1.00 0.00 29 ILE A CA 15
ATOM 7138 C C . ILE A 1 29 ? -12.629 4.442 -5.431 1.00 0.00 29 ILE A C 15
ATOM 7139 O O . ILE A 1 29 ? -13.755 3.981 -5.530 1.00 0.00 29 ILE A O 15
ATOM 7155 N N . THR A 1 30 ? -11.546 3.650 -5.254 1.00 0.00 30 THR A N 15
ATOM 7156 C CA . THR A 1 30 ? -11.694 2.192 -5.277 1.00 0.00 30 THR A CA 15
ATOM 7157 C C . THR A 1 30 ? -12.471 1.670 -4.090 1.00 0.00 30 THR A C 15
ATOM 7158 O O . THR A 1 30 ? -13.120 0.645 -4.232 1.00 0.00 30 THR A O 15
ATOM 7169 N N . GLY A 1 31 ? -12.407 2.330 -2.912 1.00 0.00 31 GLY A N 15
ATOM 7170 C CA . GLY A 1 31 ? -13.002 1.750 -1.711 1.00 0.00 31 GLY A CA 15
ATOM 7171 C C . GLY A 1 31 ? -11.998 0.751 -1.191 1.00 0.00 31 GLY A C 15
ATOM 7172 O O . GLY A 1 31 ? -12.241 -0.442 -1.287 1.00 0.00 31 GLY A O 15
ATOM 7176 N N . CYS A 1 32 ? -10.845 1.230 -0.666 1.00 0.00 32 CYS A N 15
ATOM 7177 C CA . CYS A 1 32 ? -9.782 0.311 -0.262 1.00 0.00 32 CYS A CA 15
ATOM 7178 C C . CYS A 1 32 ? -10.146 -0.298 1.066 1.00 0.00 32 CYS A C 15
ATOM 7179 O O . CYS A 1 32 ? -10.523 -1.457 1.149 1.00 0.00 32 CYS A O 15
ATOM 7186 N N . GLY A 1 1 ? 12.520 -10.095 11.739 1.00 0.00 1 GLY A N 16
ATOM 7187 C CA . GLY A 1 1 ? 13.301 -10.370 10.545 1.00 0.00 1 GLY A CA 16
ATOM 7188 C C . GLY A 1 1 ? 13.134 -9.248 9.551 1.00 0.00 1 GLY A C 16
ATOM 7189 O O . GLY A 1 1 ? 12.195 -8.478 9.679 1.00 0.00 1 GLY A O 16
ATOM 7193 N N . ILE A 1 2 ? 14.045 -9.151 8.555 1.00 0.00 2 ILE A N 16
ATOM 7194 C CA . ILE A 1 2 ? 13.963 -8.076 7.566 1.00 0.00 2 ILE A CA 16
ATOM 7195 C C . ILE A 1 2 ? 13.058 -8.543 6.447 1.00 0.00 2 ILE A C 16
ATOM 7196 O O . ILE A 1 2 ? 12.087 -7.862 6.156 1.00 0.00 2 ILE A O 16
ATOM 7212 N N . LEU A 1 3 ? 13.340 -9.700 5.804 1.00 0.00 3 LEU A N 16
ATOM 7213 C CA . LEU A 1 3 ? 12.419 -10.198 4.782 1.00 0.00 3 LEU A CA 16
ATOM 7214 C C . LEU A 1 3 ? 11.052 -10.373 5.398 1.00 0.00 3 LEU A C 16
ATOM 7215 O O . LEU A 1 3 ? 10.086 -9.961 4.776 1.00 0.00 3 LEU A O 16
ATOM 7231 N N . SER A 1 4 ? 10.941 -10.971 6.608 1.00 0.00 4 SER A N 16
ATOM 7232 C CA . SER A 1 4 ? 9.621 -11.148 7.208 1.00 0.00 4 SER A CA 16
ATOM 7233 C C . SER A 1 4 ? 8.863 -9.840 7.156 1.00 0.00 4 SER A C 16
ATOM 7234 O O . SER A 1 4 ? 7.693 -9.838 6.808 1.00 0.00 4 SER A O 16
ATOM 7242 N N . SER A 1 5 ? 9.534 -8.715 7.496 1.00 0.00 5 SER A N 16
ATOM 7243 C CA . SER A 1 5 ? 8.855 -7.423 7.458 1.00 0.00 5 SER A CA 16
ATOM 7244 C C . SER A 1 5 ? 8.483 -7.083 6.032 1.00 0.00 5 SER A C 16
ATOM 7245 O O . SER A 1 5 ? 7.322 -6.790 5.792 1.00 0.00 5 SER A O 16
ATOM 7253 N N . PHE A 1 6 ? 9.436 -7.103 5.069 1.00 0.00 6 PHE A N 16
ATOM 7254 C CA . PHE A 1 6 ? 9.090 -6.682 3.713 1.00 0.00 6 PHE A CA 16
ATOM 7255 C C . PHE A 1 6 ? 8.026 -7.581 3.130 1.00 0.00 6 PHE A C 16
ATOM 7256 O O . PHE A 1 6 ? 6.995 -7.067 2.729 1.00 0.00 6 PHE A O 16
ATOM 7273 N N . LYS A 1 7 ? 8.221 -8.916 3.053 1.00 0.00 7 LYS A N 16
ATOM 7274 C CA . LYS A 1 7 ? 7.172 -9.748 2.464 1.00 0.00 7 LYS A CA 16
ATOM 7275 C C . LYS A 1 7 ? 5.879 -9.510 3.210 1.00 0.00 7 LYS A C 16
ATOM 7276 O O . LYS A 1 7 ? 4.832 -9.524 2.587 1.00 0.00 7 LYS A O 16
ATOM 7295 N N . GLY A 1 8 ? 5.910 -9.271 4.541 1.00 0.00 8 GLY A N 16
ATOM 7296 C CA . GLY A 1 8 ? 4.666 -8.982 5.246 1.00 0.00 8 GLY A CA 16
ATOM 7297 C C . GLY A 1 8 ? 4.018 -7.720 4.725 1.00 0.00 8 GLY A C 16
ATOM 7298 O O . GLY A 1 8 ? 2.808 -7.709 4.562 1.00 0.00 8 GLY A O 16
ATOM 7302 N N . VAL A 1 9 ? 4.807 -6.645 4.485 1.00 0.00 9 VAL A N 16
ATOM 7303 C CA . VAL A 1 9 ? 4.239 -5.349 4.105 1.00 0.00 9 VAL A CA 16
ATOM 7304 C C . VAL A 1 9 ? 4.380 -5.108 2.616 1.00 0.00 9 VAL A C 16
ATOM 7305 O O . VAL A 1 9 ? 3.375 -4.956 1.938 1.00 0.00 9 VAL A O 16
ATOM 7318 N N . ALA A 1 10 ? 5.623 -5.046 2.08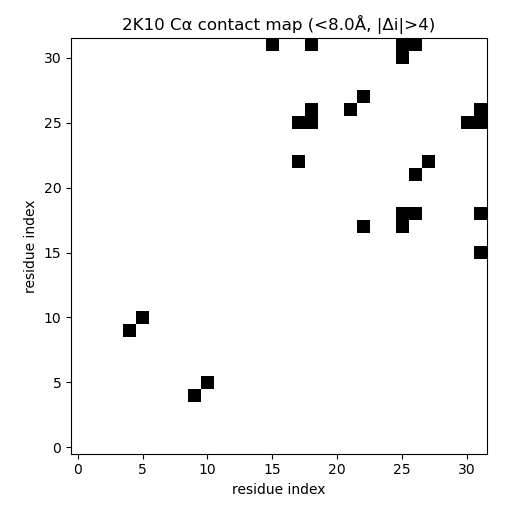8 1.00 0.00 10 ALA A N 16
ATOM 7319 C CA . ALA A 1 10 ? 5.822 -4.661 0.693 1.00 0.00 10 ALA A CA 16
ATOM 7320 C C . ALA A 1 10 ? 5.182 -5.595 -0.308 1.00 0.00 10 ALA A C 16
ATOM 7321 O O . ALA A 1 10 ? 4.994 -5.154 -1.431 1.00 0.00 10 ALA A O 16
ATOM 7328 N N . LYS A 1 11 ? 4.853 -6.865 0.029 1.00 0.00 11 LYS A N 16
ATOM 7329 C CA . LYS A 1 11 ? 4.282 -7.761 -0.981 1.00 0.00 11 LYS A CA 16
ATOM 7330 C C . LYS A 1 11 ? 3.198 -7.102 -1.809 1.00 0.00 11 LYS A C 16
ATOM 7331 O O . LYS A 1 11 ? 3.155 -7.366 -3.001 1.00 0.00 11 LYS A O 16
ATOM 7350 N N . GLY A 1 12 ? 2.327 -6.253 -1.211 1.00 0.00 12 GLY A N 16
ATOM 7351 C CA . GLY A 1 12 ? 1.257 -5.607 -1.975 1.00 0.00 12 GLY A CA 16
ATOM 7352 C C . GLY A 1 12 ? 1.511 -4.124 -2.083 1.00 0.00 12 GLY A C 16
ATOM 7353 O O . GLY A 1 12 ? 0.567 -3.353 -1.994 1.00 0.00 12 GLY A O 16
ATOM 7357 N N . VAL A 1 13 ? 2.781 -3.703 -2.284 1.00 0.00 13 VAL A N 16
ATOM 7358 C CA . VAL A 1 13 ? 3.070 -2.273 -2.358 1.00 0.00 13 VAL A CA 16
ATOM 7359 C C . VAL A 1 13 ? 2.427 -1.678 -3.588 1.00 0.00 13 VAL A C 16
ATOM 7360 O O . VAL A 1 13 ? 1.929 -0.569 -3.493 1.00 0.00 13 VAL A O 16
ATOM 7373 N N . ALA A 1 14 ? 2.431 -2.378 -4.746 1.00 0.00 14 ALA A N 16
ATOM 7374 C CA . ALA A 1 14 ? 1.951 -1.761 -5.983 1.00 0.00 14 ALA A CA 16
ATOM 7375 C C . ALA A 1 14 ? 0.655 -1.010 -5.769 1.00 0.00 14 ALA A C 16
ATOM 7376 O O . ALA A 1 14 ? 0.584 0.158 -6.117 1.00 0.00 14 ALA A O 16
ATOM 7383 N N . LYS A 1 15 ? -0.378 -1.668 -5.196 1.00 0.00 15 LYS A N 16
ATOM 7384 C CA . LYS A 1 15 ? -1.662 -0.995 -4.997 1.00 0.00 15 LYS A CA 16
ATOM 7385 C C . LYS A 1 15 ? -1.623 -0.166 -3.732 1.00 0.00 15 LYS A C 16
ATOM 7386 O O . LYS A 1 15 ? -2.033 0.984 -3.757 1.00 0.00 15 LYS A O 16
ATOM 7405 N N . ASP A 1 16 ? -1.144 -0.747 -2.607 1.00 0.00 16 ASP A N 16
ATOM 7406 C CA . ASP A 1 16 ? -1.213 -0.045 -1.325 1.00 0.00 16 ASP A CA 16
ATOM 7407 C C . ASP A 1 16 ? -0.523 1.300 -1.364 1.00 0.00 16 ASP A C 16
ATOM 7408 O O . ASP A 1 16 ? -1.005 2.211 -0.709 1.00 0.00 16 ASP A O 16
ATOM 7417 N N . LEU A 1 17 ? 0.601 1.444 -2.105 1.00 0.00 17 LEU A N 16
ATOM 7418 C CA . LEU A 1 17 ? 1.326 2.719 -2.116 1.00 0.00 17 LEU A CA 16
ATOM 7419 C C . LEU A 1 17 ? 0.335 3.832 -2.384 1.00 0.00 17 LEU A C 16
ATOM 7420 O O . LEU A 1 17 ? 0.267 4.783 -1.621 1.00 0.00 17 LEU A O 16
ATOM 7436 N N . ALA A 1 18 ? -0.453 3.701 -3.476 1.00 0.00 18 ALA A N 16
ATOM 7437 C CA . ALA A 1 18 ? -1.476 4.704 -3.769 1.00 0.00 18 ALA A CA 16
ATOM 7438 C C . ALA A 1 18 ? -2.499 4.695 -2.657 1.00 0.00 18 ALA A C 16
ATOM 7439 O O . ALA A 1 18 ? -2.861 5.755 -2.173 1.00 0.00 18 ALA A O 16
ATOM 7446 N N . GLY A 1 19 ? -2.972 3.507 -2.220 1.00 0.00 19 GLY A N 16
ATOM 7447 C CA . GLY A 1 19 ? -3.943 3.464 -1.130 1.00 0.00 19 GLY A CA 16
ATOM 7448 C C . GLY A 1 19 ? -3.537 4.292 0.070 1.00 0.00 19 GLY A C 16
ATOM 7449 O O . GLY A 1 19 ? -4.428 4.761 0.759 1.00 0.00 19 GLY A O 16
ATOM 7453 N N . LYS A 1 20 ? -2.224 4.474 0.356 1.00 0.00 20 LYS A N 16
ATOM 7454 C CA . LYS A 1 20 ? -1.806 5.248 1.527 1.00 0.00 20 LYS A CA 16
ATOM 7455 C C . LYS A 1 20 ? -1.479 6.679 1.156 1.00 0.00 20 LYS A C 16
ATOM 7456 O O . LYS A 1 20 ? -2.111 7.576 1.693 1.00 0.00 20 LYS A O 16
ATOM 7475 N N . LEU A 1 21 ? -0.502 6.946 0.257 1.00 0.00 21 LEU A N 16
ATOM 7476 C CA . LEU A 1 21 ? -0.181 8.340 -0.058 1.00 0.00 21 LEU A CA 16
ATOM 7477 C C . LEU A 1 21 ? -1.412 9.006 -0.625 1.00 0.00 21 LEU A C 16
ATOM 7478 O O . LEU A 1 21 ? -1.703 10.129 -0.245 1.00 0.00 21 LEU A O 16
ATOM 7494 N N . LEU A 1 22 ? -2.141 8.315 -1.530 1.00 0.00 22 LEU A N 16
ATOM 7495 C CA . LEU A 1 22 ? -3.348 8.886 -2.120 1.00 0.00 22 LEU A CA 16
ATOM 7496 C C . LEU A 1 22 ? -4.552 8.300 -1.417 1.00 0.00 22 LEU A C 16
ATOM 7497 O O . LEU A 1 22 ? -5.496 7.912 -2.084 1.00 0.00 22 LEU A O 16
ATOM 7513 N N . GLU A 1 23 ? -4.558 8.230 -0.066 1.00 0.00 23 GLU A N 16
ATOM 7514 C CA . GLU A 1 23 ? -5.739 7.716 0.628 1.00 0.00 23 GLU A CA 16
ATOM 7515 C C . GLU A 1 23 ? -6.888 8.663 0.364 1.00 0.00 23 GLU A C 16
ATOM 7516 O O . GLU A 1 23 ? -7.964 8.207 0.014 1.00 0.00 23 GLU A O 16
ATOM 7528 N N . THR A 1 24 ? -6.663 9.988 0.519 1.00 0.00 24 THR A N 16
ATOM 7529 C CA . THR A 1 24 ? -7.735 10.965 0.312 1.00 0.00 24 THR A CA 16
ATOM 7530 C C . THR A 1 24 ? -8.535 10.755 -0.957 1.00 0.00 24 THR A C 16
ATOM 7531 O O . THR A 1 24 ? -9.681 11.177 -0.967 1.00 0.00 24 THR A O 16
ATOM 7542 N N . LEU A 1 25 ? -7.967 10.131 -2.021 1.00 0.00 25 LEU A N 16
ATOM 7543 C CA . LEU A 1 25 ? -8.703 9.936 -3.277 1.00 0.00 25 LEU A CA 16
ATOM 7544 C C . LEU A 1 25 ? -8.672 8.500 -3.773 1.00 0.00 25 LEU A C 16
ATOM 7545 O O . LEU A 1 25 ? -9.721 8.009 -4.160 1.00 0.00 25 LEU A O 16
ATOM 7561 N N . LYS A 1 26 ? -7.527 7.779 -3.786 1.00 0.00 26 LYS A N 16
ATOM 7562 C CA . LYS A 1 26 ? -7.534 6.406 -4.296 1.00 0.00 26 LYS A CA 16
ATOM 7563 C C . LYS A 1 26 ? -8.477 5.576 -3.455 1.00 0.00 26 LYS A C 16
ATOM 7564 O O . LYS A 1 26 ? -9.394 4.990 -4.008 1.00 0.00 26 LYS A O 16
ATOM 7583 N N . CYS A 1 27 ? -8.274 5.518 -2.118 1.00 0.00 27 CYS A N 16
ATOM 7584 C CA . CYS A 1 27 ? -9.142 4.690 -1.282 1.00 0.00 27 CYS A CA 16
ATOM 7585 C C . CYS A 1 27 ? -10.590 5.087 -1.426 1.00 0.00 27 CYS A C 16
ATOM 7586 O O . CYS A 1 27 ? -11.436 4.210 -1.368 1.00 0.00 27 CYS A O 16
ATOM 7593 N N . LYS A 1 28 ? -10.915 6.384 -1.607 1.00 0.00 28 LYS A N 16
ATOM 7594 C CA . LYS A 1 28 ? -12.322 6.750 -1.769 1.00 0.00 28 LYS A CA 16
ATOM 7595 C C . LYS A 1 28 ? -12.817 6.167 -3.074 1.00 0.00 28 LYS A C 16
ATOM 7596 O O . LYS A 1 28 ? -13.936 5.679 -3.112 1.00 0.00 28 LYS A O 16
ATOM 7615 N N . ILE A 1 29 ? -12.006 6.203 -4.156 1.00 0.00 29 ILE A N 16
ATOM 7616 C CA . ILE A 1 29 ? -12.468 5.671 -5.437 1.00 0.00 29 ILE A CA 16
ATOM 7617 C C . ILE A 1 29 ? -12.593 4.165 -5.328 1.00 0.00 29 ILE A C 16
ATOM 7618 O O . ILE A 1 29 ? -13.704 3.662 -5.396 1.00 0.00 29 ILE A O 16
ATOM 7634 N N . THR A 1 30 ? -11.478 3.414 -5.173 1.00 0.00 30 THR A N 16
ATOM 7635 C CA . THR A 1 30 ? -11.572 1.951 -5.176 1.00 0.00 30 THR A CA 16
ATOM 7636 C C . THR A 1 30 ? -12.312 1.409 -3.975 1.00 0.00 30 THR A C 16
ATOM 7637 O O . THR A 1 30 ? -12.927 0.361 -4.101 1.00 0.00 30 THR A O 16
ATOM 7648 N N . GLY A 1 31 ? -12.252 2.079 -2.802 1.00 0.00 31 GLY A N 16
ATOM 7649 C CA . GLY A 1 31 ? -12.798 1.482 -1.586 1.00 0.00 31 GLY A CA 16
ATOM 7650 C C . GLY A 1 31 ? -11.746 0.524 -1.083 1.00 0.00 31 GLY A C 16
ATOM 7651 O O . GLY A 1 31 ? -11.946 -0.677 -1.171 1.00 0.00 31 GLY A O 16
ATOM 7655 N N . CYS A 1 32 ? -10.601 1.046 -0.580 1.00 0.00 32 CYS A N 16
ATOM 7656 C CA . CYS A 1 32 ? -9.498 0.167 -0.196 1.00 0.00 32 CYS A CA 16
ATOM 7657 C C . CYS A 1 32 ? -9.814 -0.457 1.137 1.00 0.00 32 CYS A C 16
ATOM 7658 O O . CYS A 1 32 ? -10.129 -1.633 1.227 1.00 0.00 32 CYS A O 16
ATOM 7665 N N . GLY A 1 1 ? 12.638 -10.369 11.429 1.00 0.00 1 GLY A N 17
ATOM 7666 C CA . GLY A 1 1 ? 13.596 -10.310 10.336 1.00 0.00 1 GLY A CA 17
ATOM 7667 C C . GLY A 1 1 ? 13.241 -9.185 9.397 1.00 0.00 1 GLY A C 17
ATOM 7668 O O . GLY A 1 1 ? 12.136 -8.671 9.479 1.00 0.00 1 GLY A O 17
ATOM 7672 N N . ILE A 1 2 ? 14.164 -8.803 8.484 1.00 0.00 2 ILE A N 17
ATOM 7673 C CA . ILE A 1 2 ? 13.846 -7.753 7.518 1.00 0.00 2 ILE A CA 17
ATOM 7674 C C . ILE A 1 2 ? 12.959 -8.380 6.469 1.00 0.00 2 ILE A C 17
ATOM 7675 O O . ILE A 1 2 ? 11.903 -7.834 6.191 1.00 0.00 2 ILE A O 17
ATOM 7691 N N . LEU A 1 3 ? 13.363 -9.526 5.872 1.00 0.00 3 LEU A N 17
ATOM 7692 C CA . LEU A 1 3 ? 12.533 -10.131 4.832 1.00 0.00 3 LEU A CA 17
ATOM 7693 C C . LEU A 1 3 ? 11.136 -10.376 5.350 1.00 0.00 3 LEU A C 17
ATOM 7694 O O . LEU A 1 3 ? 10.204 -10.191 4.584 1.00 0.00 3 LEU A O 17
ATOM 7710 N N . SER A 1 4 ? 10.949 -10.778 6.631 1.00 0.00 4 SER A N 17
ATOM 7711 C CA . SER A 1 4 ? 9.591 -11.000 7.125 1.00 0.00 4 SER A CA 17
ATOM 7712 C C . SER A 1 4 ? 8.805 -9.711 7.044 1.00 0.00 4 SER A C 17
ATOM 7713 O O . SER A 1 4 ? 7.645 -9.744 6.664 1.00 0.00 4 SER A O 17
ATOM 7721 N N . SER A 1 5 ? 9.428 -8.563 7.399 1.00 0.00 5 SER A N 17
ATOM 7722 C CA . SER A 1 5 ? 8.710 -7.292 7.348 1.00 0.00 5 SER A CA 17
ATOM 7723 C C . SER A 1 5 ? 8.410 -6.930 5.912 1.00 0.00 5 SER A C 17
ATOM 7724 O O . SER A 1 5 ? 7.291 -6.531 5.630 1.00 0.00 5 SER A O 17
ATOM 7732 N N . PHE A 1 6 ? 9.391 -7.054 4.988 1.00 0.00 6 PHE A N 17
ATOM 7733 C CA . PHE A 1 6 ? 9.141 -6.659 3.603 1.00 0.00 6 PHE A CA 17
ATOM 7734 C C . PHE A 1 6 ? 8.105 -7.587 3.014 1.00 0.00 6 PHE A C 17
ATOM 7735 O O . PHE A 1 6 ? 7.053 -7.113 2.619 1.00 0.00 6 PHE A O 17
ATOM 7752 N N . LYS A 1 7 ? 8.359 -8.911 2.935 1.00 0.00 7 LYS A N 17
ATOM 7753 C CA . LYS A 1 7 ? 7.357 -9.789 2.330 1.00 0.00 7 LYS A CA 17
ATOM 7754 C C . LYS A 1 7 ? 6.033 -9.622 3.043 1.00 0.00 7 LYS A C 17
ATOM 7755 O O . LYS A 1 7 ? 5.008 -9.770 2.401 1.00 0.00 7 LYS A O 17
ATOM 7774 N N . GLY A 1 8 ? 6.006 -9.305 4.358 1.00 0.00 8 GLY A N 17
ATOM 7775 C CA . GLY A 1 8 ? 4.724 -9.092 5.023 1.00 0.00 8 GLY A CA 17
ATOM 7776 C C . GLY A 1 8 ? 4.036 -7.849 4.506 1.00 0.00 8 GLY A C 17
ATOM 7777 O O . GLY A 1 8 ? 2.834 -7.888 4.300 1.00 0.00 8 GLY A O 17
ATOM 7781 N N . VAL A 1 9 ? 4.781 -6.733 4.318 1.00 0.00 9 VAL A N 17
ATOM 7782 C CA . VAL A 1 9 ? 4.168 -5.458 3.934 1.00 0.00 9 VAL A CA 17
ATOM 7783 C C . VAL A 1 9 ? 4.398 -5.178 2.463 1.00 0.00 9 VAL A C 17
ATOM 7784 O O . VAL A 1 9 ? 3.437 -5.033 1.723 1.00 0.00 9 VAL A O 17
ATOM 7797 N N . ALA A 1 10 ? 5.672 -5.083 2.020 1.00 0.00 10 ALA A N 17
ATOM 7798 C CA . ALA A 1 10 ? 5.963 -4.703 0.640 1.00 0.00 10 ALA A CA 17
ATOM 7799 C C . ALA A 1 10 ? 5.291 -5.592 -0.385 1.00 0.00 10 ALA A C 17
ATOM 7800 O O . ALA A 1 10 ? 5.038 -5.103 -1.474 1.00 0.00 10 ALA A O 17
ATOM 7807 N N . LYS A 1 11 ? 5.005 -6.883 -0.091 1.00 0.00 11 LYS A N 17
ATOM 7808 C CA . LYS A 1 11 ? 4.426 -7.753 -1.119 1.00 0.00 11 LYS A CA 17
ATOM 7809 C C . LYS A 1 11 ? 3.286 -7.105 -1.877 1.00 0.00 11 LYS A C 17
ATOM 7810 O O . LYS A 1 11 ? 3.209 -7.315 -3.077 1.00 0.00 11 LYS A O 17
ATOM 7829 N N . GLY A 1 12 ? 2.401 -6.323 -1.210 1.00 0.00 12 GLY A N 17
ATOM 7830 C CA . GLY A 1 12 ? 1.265 -5.711 -1.904 1.00 0.00 12 GLY A CA 17
ATOM 7831 C C . GLY A 1 12 ? 1.460 -4.219 -2.016 1.00 0.00 12 GLY A C 17
ATOM 7832 O O . GLY A 1 12 ? 0.500 -3.481 -1.856 1.00 0.00 12 GLY A O 17
ATOM 7836 N N . VAL A 1 13 ? 2.700 -3.756 -2.297 1.00 0.00 13 VAL A N 17
ATOM 7837 C CA . VAL A 1 13 ? 2.942 -2.316 -2.364 1.00 0.00 13 VAL A CA 17
ATOM 7838 C C . VAL A 1 13 ? 2.276 -1.709 -3.578 1.00 0.00 13 VAL A C 17
ATOM 7839 O O . VAL A 1 13 ? 1.828 -0.580 -3.474 1.00 0.00 13 VAL A O 17
ATOM 7852 N N . ALA A 1 14 ? 2.208 -2.414 -4.733 1.00 0.00 14 ALA A N 17
ATOM 7853 C CA . ALA A 1 14 ? 1.734 -1.782 -5.967 1.00 0.00 14 ALA A CA 17
ATOM 7854 C C . ALA A 1 14 ? 0.535 -0.881 -5.746 1.00 0.00 14 ALA A C 17
ATOM 7855 O O . ALA A 1 14 ? 0.662 0.316 -5.956 1.00 0.00 14 ALA A O 17
ATOM 7862 N N . LYS A 1 15 ? -0.634 -1.411 -5.317 1.00 0.00 15 LYS A N 17
ATOM 7863 C CA . LYS A 1 15 ? -1.779 -0.536 -5.057 1.00 0.00 15 LYS A CA 17
ATOM 7864 C C . LYS A 1 15 ? -1.571 0.197 -3.753 1.00 0.00 15 LYS A C 17
ATOM 7865 O O . LYS A 1 15 ? -1.739 1.405 -3.727 1.00 0.00 15 LYS A O 17
ATOM 7884 N N . ASP A 1 16 ? -1.236 -0.523 -2.658 1.00 0.00 16 ASP A N 17
ATOM 7885 C CA . ASP A 1 16 ? -1.226 0.109 -1.339 1.00 0.00 16 ASP A CA 17
ATOM 7886 C C . ASP A 1 16 ? -0.464 1.416 -1.331 1.00 0.00 16 ASP A C 17
ATOM 7887 O O . ASP A 1 16 ? -0.897 2.333 -0.652 1.00 0.00 16 ASP A O 17
ATOM 7896 N N . LEU A 1 17 ? 0.661 1.522 -2.075 1.00 0.00 17 LEU A N 17
ATOM 7897 C CA . LEU A 1 17 ? 1.429 2.771 -2.094 1.00 0.00 17 LEU A CA 17
ATOM 7898 C C . LEU A 1 17 ? 0.470 3.917 -2.342 1.00 0.00 17 LEU A C 17
ATOM 7899 O O . LEU A 1 17 ? 0.430 4.856 -1.563 1.00 0.00 17 LEU A O 17
ATOM 7915 N N . ALA A 1 18 ? -0.320 3.830 -3.437 1.00 0.00 18 ALA A N 17
ATOM 7916 C CA . ALA A 1 18 ? -1.310 4.868 -3.715 1.00 0.00 18 ALA A CA 17
ATOM 7917 C C . ALA A 1 18 ? -2.381 4.838 -2.649 1.00 0.00 18 ALA A C 17
ATOM 7918 O O . ALA A 1 18 ? -2.772 5.892 -2.173 1.00 0.00 18 ALA A O 17
ATOM 7925 N N . GLY A 1 19 ? -2.867 3.644 -2.244 1.00 0.00 19 GLY A N 17
ATOM 7926 C CA . GLY A 1 19 ? -3.873 3.584 -1.186 1.00 0.00 19 GLY A CA 17
ATOM 7927 C C . GLY A 1 19 ? -3.481 4.357 0.055 1.00 0.00 19 GLY A C 17
ATOM 7928 O O . GLY A 1 19 ? -4.383 4.766 0.768 1.00 0.00 19 GLY A O 17
ATOM 7932 N N . LYS A 1 20 ? -2.173 4.558 0.349 1.00 0.00 20 LYS A N 17
ATOM 7933 C CA . LYS A 1 20 ? -1.773 5.325 1.531 1.00 0.00 20 LYS A CA 17
ATOM 7934 C C . LYS A 1 20 ? -1.424 6.753 1.164 1.00 0.00 20 LYS A C 17
ATOM 7935 O O . LYS A 1 20 ? -2.018 7.658 1.730 1.00 0.00 20 LYS A O 17
ATOM 7954 N N . LEU A 1 21 ? -0.473 7.009 0.235 1.00 0.00 21 LEU A N 17
ATOM 7955 C CA . LEU A 1 21 ? -0.138 8.398 -0.083 1.00 0.00 21 LEU A CA 17
ATOM 7956 C C . LEU A 1 21 ? -1.373 9.092 -0.611 1.00 0.00 21 LEU A C 17
ATOM 7957 O O . LEU A 1 21 ? -1.653 10.202 -0.186 1.00 0.00 21 LEU A O 17
ATOM 7973 N N . LEU A 1 22 ? -2.118 8.438 -1.531 1.00 0.00 22 LEU A N 17
ATOM 7974 C CA . LEU A 1 22 ? -3.338 9.030 -2.073 1.00 0.00 22 LEU A CA 17
ATOM 7975 C C . LEU A 1 22 ? -4.525 8.430 -1.355 1.00 0.00 22 LEU A C 17
ATOM 7976 O O . LEU A 1 22 ? -5.492 8.067 -2.004 1.00 0.00 22 LEU A O 17
ATOM 7992 N N . GLU A 1 23 ? -4.487 8.319 -0.006 1.00 0.00 23 GLU A N 17
ATOM 7993 C CA . GLU A 1 23 ? -5.637 7.763 0.704 1.00 0.00 23 GLU A CA 17
ATOM 7994 C C . GLU A 1 23 ? -6.823 8.661 0.451 1.00 0.00 23 GLU A C 17
ATOM 7995 O O . GLU A 1 23 ? -7.883 8.160 0.115 1.00 0.00 23 GLU A O 17
ATOM 8007 N N . THR A 1 24 ? -6.641 9.994 0.595 1.00 0.00 24 THR A N 17
ATOM 8008 C CA . THR A 1 24 ? -7.741 10.936 0.382 1.00 0.00 24 THR A CA 17
ATOM 8009 C C . THR A 1 24 ? -8.569 10.671 -0.858 1.00 0.00 24 THR A C 17
ATOM 8010 O O . THR A 1 24 ? -9.730 11.049 -0.838 1.00 0.00 24 THR A O 17
ATOM 8021 N N . LEU A 1 25 ? -8.013 10.049 -1.931 1.00 0.00 25 LEU A N 17
ATOM 8022 C CA . LEU A 1 25 ? -8.785 9.821 -3.160 1.00 0.00 25 LEU A CA 17
ATOM 8023 C C . LEU A 1 25 ? -8.663 8.402 -3.689 1.00 0.00 25 LEU A C 17
ATOM 8024 O O . LEU A 1 25 ? -9.692 7.821 -3.999 1.00 0.00 25 LEU A O 17
ATOM 8040 N N . LYS A 1 26 ? -7.462 7.789 -3.816 1.00 0.00 26 LYS A N 17
ATOM 8041 C CA . LYS A 1 26 ? -7.395 6.431 -4.358 1.00 0.00 26 LYS A CA 17
ATOM 8042 C C . LYS A 1 26 ? -8.167 5.511 -3.444 1.00 0.00 26 LYS A C 17
ATOM 8043 O O . LYS A 1 26 ? -9.035 4.797 -3.922 1.00 0.00 26 LYS A O 17
ATOM 8062 N N . CYS A 1 27 ? -7.864 5.513 -2.126 1.00 0.00 27 CYS A N 17
ATOM 8063 C CA . CYS A 1 27 ? -8.529 4.568 -1.233 1.00 0.00 27 CYS A CA 17
ATOM 8064 C C . CYS A 1 27 ? -10.025 4.761 -1.262 1.00 0.00 27 CYS A C 17
ATOM 8065 O O . CYS A 1 27 ? -10.736 3.772 -1.205 1.00 0.00 27 CYS A O 17
ATOM 8072 N N . LYS A 1 28 ? -10.532 6.012 -1.345 1.00 0.00 28 LYS A N 17
ATOM 8073 C CA . LYS A 1 28 ? -11.983 6.200 -1.384 1.00 0.00 28 LYS A CA 17
ATOM 8074 C C . LYS A 1 28 ? -12.513 5.600 -2.668 1.00 0.00 28 LYS A C 17
ATOM 8075 O O . LYS A 1 28 ? -13.532 4.929 -2.629 1.00 0.00 28 LYS A O 17
ATOM 8094 N N . ILE A 1 29 ? -11.840 5.836 -3.818 1.00 0.00 29 ILE A N 17
ATOM 8095 C CA . ILE A 1 29 ? -12.366 5.337 -5.089 1.00 0.00 29 ILE A CA 17
ATOM 8096 C C . ILE A 1 29 ? -12.419 3.825 -5.042 1.00 0.00 29 ILE A C 17
ATOM 8097 O O . ILE A 1 29 ? -13.505 3.272 -5.131 1.00 0.00 29 ILE A O 17
ATOM 8113 N N . THR A 1 30 ? -11.267 3.130 -4.909 1.00 0.00 30 THR A N 17
ATOM 8114 C CA . THR A 1 30 ? -11.292 1.665 -4.910 1.00 0.00 30 THR A CA 17
ATOM 8115 C C . THR A 1 30 ? -11.923 1.104 -3.655 1.00 0.00 30 THR A C 17
ATOM 8116 O O . THR A 1 30 ? -12.336 -0.045 -3.682 1.00 0.00 30 THR A O 17
ATOM 8127 N N . GLY A 1 31 ? -12.000 1.872 -2.544 1.00 0.00 31 GLY A N 17
ATOM 8128 C CA . GLY A 1 31 ? -12.513 1.312 -1.296 1.00 0.00 31 GLY A CA 17
ATOM 8129 C C . GLY A 1 31 ? -11.446 0.431 -0.693 1.00 0.00 31 GLY A C 17
ATOM 8130 O O . GLY A 1 31 ? -11.718 -0.726 -0.414 1.00 0.00 31 GLY A O 17
ATOM 8134 N N . CYS A 1 32 ? -10.217 0.965 -0.494 1.00 0.00 32 CYS A N 17
ATOM 8135 C CA . CYS A 1 32 ? -9.136 0.140 0.040 1.00 0.00 32 CYS A CA 17
ATOM 8136 C C . CYS A 1 32 ? -9.477 -0.284 1.445 1.00 0.00 32 CYS A C 17
ATOM 8137 O O . CYS A 1 32 ? -9.707 -1.450 1.717 1.00 0.00 32 CYS A O 17
ATOM 8144 N N . GLY A 1 1 ? 12.584 -10.599 11.350 1.00 0.00 1 GLY A N 18
ATOM 8145 C CA . GLY A 1 1 ? 13.543 -10.527 10.260 1.00 0.00 1 GLY A CA 18
ATOM 8146 C C . GLY A 1 1 ? 13.209 -9.370 9.352 1.00 0.00 1 GLY A C 18
ATOM 8147 O O . GLY A 1 1 ? 12.119 -8.830 9.458 1.00 0.00 1 GLY A O 18
ATOM 8151 N N . ILE A 1 2 ? 14.134 -8.989 8.442 1.00 0.00 2 ILE A N 18
ATOM 8152 C CA . ILE A 1 2 ? 13.840 -7.902 7.509 1.00 0.00 2 ILE A CA 18
ATOM 8153 C C . ILE A 1 2 ? 12.942 -8.473 6.437 1.00 0.00 2 ILE A C 18
ATOM 8154 O O . ILE A 1 2 ? 11.902 -7.893 6.172 1.00 0.00 2 ILE A O 18
ATOM 8170 N N . LEU A 1 3 ? 13.323 -9.609 5.805 1.00 0.00 3 LEU A N 18
ATOM 8171 C CA . LEU A 1 3 ? 12.484 -10.162 4.744 1.00 0.00 3 LEU A CA 18
ATOM 8172 C C . LEU A 1 3 ? 11.087 -10.416 5.258 1.00 0.00 3 LEU A C 18
ATOM 8173 O O . LEU A 1 3 ? 10.153 -10.188 4.506 1.00 0.00 3 LEU A O 18
ATOM 8189 N N . SER A 1 4 ? 10.906 -10.872 6.521 1.00 0.00 4 SER A N 18
ATOM 8190 C CA . SER A 1 4 ? 9.549 -11.106 7.013 1.00 0.00 4 SER A CA 18
ATOM 8191 C C . SER A 1 4 ? 8.770 -9.812 6.977 1.00 0.00 4 SER A C 18
ATOM 8192 O O . SER A 1 4 ? 7.607 -9.831 6.606 1.00 0.00 4 SER A O 18
ATOM 8200 N N . SER A 1 5 ? 9.401 -8.676 7.358 1.00 0.00 5 SER A N 18
ATOM 8201 C CA . SER A 1 5 ? 8.687 -7.403 7.337 1.00 0.00 5 SER A CA 18
ATOM 8202 C C . SER A 1 5 ? 8.386 -7.022 5.906 1.00 0.00 5 SER A C 18
ATOM 8203 O O . SER A 1 5 ? 7.253 -6.664 5.625 1.00 0.00 5 SER A O 18
ATOM 8211 N N . PHE A 1 6 ? 9.379 -7.087 4.989 1.00 0.00 6 PHE A N 18
ATOM 8212 C CA . PHE A 1 6 ? 9.117 -6.687 3.607 1.00 0.00 6 PHE A CA 18
ATOM 8213 C C . PHE A 1 6 ? 8.041 -7.574 3.028 1.00 0.00 6 PHE A C 18
ATOM 8214 O O . PHE A 1 6 ? 6.991 -7.058 2.683 1.00 0.00 6 PHE A O 18
ATOM 8231 N N . LYS A 1 7 ? 8.250 -8.902 2.896 1.00 0.00 7 LYS A N 18
ATOM 8232 C CA . LYS A 1 7 ? 7.200 -9.716 2.284 1.00 0.00 7 LYS A CA 18
ATOM 8233 C C . LYS A 1 7 ? 5.901 -9.495 3.025 1.00 0.00 7 LYS A C 18
ATOM 8234 O O . LYS A 1 7 ? 4.863 -9.487 2.387 1.00 0.00 7 LYS A O 18
ATOM 8253 N N . GLY A 1 8 ? 5.912 -9.295 4.362 1.00 0.00 8 GLY A N 18
ATOM 8254 C CA . GLY A 1 8 ? 4.654 -9.051 5.063 1.00 0.00 8 GLY A CA 18
ATOM 8255 C C . GLY A 1 8 ? 3.970 -7.802 4.556 1.00 0.00 8 GLY A C 18
ATOM 8256 O O . GLY A 1 8 ? 2.764 -7.830 4.369 1.00 0.00 8 GLY A O 18
ATOM 8260 N N . VAL A 1 9 ? 4.728 -6.698 4.353 1.00 0.00 9 VAL A N 18
ATOM 8261 C CA . VAL A 1 9 ? 4.128 -5.415 3.974 1.00 0.00 9 VAL A CA 18
ATOM 8262 C C . VAL A 1 9 ? 4.352 -5.136 2.502 1.00 0.00 9 VAL A C 18
ATOM 8263 O O . VAL A 1 9 ? 3.388 -4.974 1.769 1.00 0.00 9 VAL A O 18
ATOM 8276 N N . ALA A 1 10 ? 5.624 -5.057 2.052 1.00 0.00 10 ALA A N 18
ATOM 8277 C CA . ALA A 1 10 ? 5.915 -4.669 0.675 1.00 0.00 10 ALA A CA 18
ATOM 8278 C C . ALA A 1 10 ? 5.230 -5.531 -0.365 1.00 0.00 10 ALA A C 18
ATOM 8279 O O . ALA A 1 10 ? 4.985 -5.017 -1.445 1.00 0.00 10 ALA A O 18
ATOM 8286 N N . LYS A 1 11 ? 4.929 -6.824 -0.098 1.00 0.00 11 LYS A N 18
ATOM 8287 C CA . LYS A 1 11 ? 4.373 -7.677 -1.153 1.00 0.00 11 LYS A CA 18
ATOM 8288 C C . LYS A 1 11 ? 3.248 -7.019 -1.924 1.00 0.00 11 LYS A C 18
ATOM 8289 O O . LYS A 1 11 ? 3.210 -7.191 -3.133 1.00 0.00 11 LYS A O 18
ATOM 8308 N N . GLY A 1 12 ? 2.333 -6.269 -1.261 1.00 0.00 12 GLY A N 18
ATOM 8309 C CA . GLY A 1 12 ? 1.217 -5.640 -1.971 1.00 0.00 12 GLY A CA 18
ATOM 8310 C C . GLY A 1 12 ? 1.409 -4.144 -2.035 1.00 0.00 12 GLY A C 18
ATOM 8311 O O . GLY A 1 12 ? 0.441 -3.415 -1.881 1.00 0.00 12 GLY A O 18
ATOM 8315 N N . VAL A 1 13 ? 2.654 -3.667 -2.267 1.00 0.00 13 VAL A N 18
ATOM 8316 C CA . VAL A 1 13 ? 2.892 -2.226 -2.279 1.00 0.00 13 VAL A CA 18
ATOM 8317 C C . VAL A 1 13 ? 2.280 -1.591 -3.505 1.00 0.00 13 VAL A C 18
ATOM 8318 O O . VAL A 1 13 ? 1.740 -0.506 -3.376 1.00 0.00 13 VAL A O 18
ATOM 8331 N N . ALA A 1 14 ? 2.356 -2.225 -4.698 1.00 0.00 14 ALA A N 18
ATOM 8332 C CA . ALA A 1 14 ? 1.910 -1.559 -5.923 1.00 0.00 14 ALA A CA 18
ATOM 8333 C C . ALA A 1 14 ? 0.606 -0.816 -5.726 1.00 0.00 14 ALA A C 18
ATOM 8334 O O . ALA A 1 14 ? 0.521 0.346 -6.090 1.00 0.00 14 ALA A O 18
ATOM 8341 N N . LYS A 1 15 ? -0.418 -1.481 -5.145 1.00 0.00 15 LYS A N 18
ATOM 8342 C CA . LYS A 1 15 ? -1.713 -0.829 -4.949 1.00 0.00 15 LYS A CA 18
ATOM 8343 C C . LYS A 1 15 ? -1.702 -0.023 -3.669 1.00 0.00 15 LYS A C 18
ATOM 8344 O O . LYS A 1 15 ? -2.118 1.125 -3.686 1.00 0.00 15 LYS A O 18
ATOM 8363 N N . ASP A 1 16 ? -1.244 -0.613 -2.541 1.00 0.00 16 ASP A N 18
ATOM 8364 C CA . ASP A 1 16 ? -1.339 0.083 -1.258 1.00 0.00 16 ASP A CA 18
ATOM 8365 C C . ASP A 1 16 ? -0.638 1.423 -1.283 1.00 0.00 16 ASP A C 18
ATOM 8366 O O . ASP A 1 16 ? -1.138 2.346 -0.660 1.00 0.00 16 ASP A O 18
ATOM 8375 N N . LEU A 1 17 ? 0.512 1.548 -1.986 1.00 0.00 17 LEU A N 18
ATOM 8376 C CA . LEU A 1 17 ? 1.243 2.819 -2.012 1.00 0.00 17 LEU A CA 18
ATOM 8377 C C . LEU A 1 17 ? 0.265 3.942 -2.287 1.00 0.00 17 LEU A C 18
ATOM 8378 O O . LEU A 1 17 ? 0.212 4.897 -1.528 1.00 0.00 17 LEU A O 18
ATOM 8394 N N . ALA A 1 18 ? -0.525 3.820 -3.379 1.00 0.00 18 ALA A N 18
ATOM 8395 C CA . ALA A 1 18 ? -1.528 4.841 -3.675 1.00 0.00 18 ALA A CA 18
ATOM 8396 C C . ALA A 1 18 ? -2.568 4.845 -2.579 1.00 0.00 18 ALA A C 18
ATOM 8397 O O . ALA A 1 18 ? -2.932 5.912 -2.111 1.00 0.00 18 ALA A O 18
ATOM 8404 N N . GLY A 1 19 ? -3.055 3.663 -2.140 1.00 0.00 19 GLY A N 18
ATOM 8405 C CA . GLY A 1 19 ? -4.033 3.634 -1.056 1.00 0.00 19 GLY A CA 18
ATOM 8406 C C . GLY A 1 19 ? -3.614 4.440 0.155 1.00 0.00 19 GLY A C 18
ATOM 8407 O O . GLY A 1 19 ? -4.500 4.875 0.872 1.00 0.00 19 GLY A O 18
ATOM 8411 N N . LYS A 1 20 ? -2.298 4.642 0.418 1.00 0.00 20 LYS A N 18
ATOM 8412 C CA . LYS A 1 20 ? -1.871 5.434 1.575 1.00 0.00 20 LYS A CA 18
ATOM 8413 C C . LYS A 1 20 ? -1.528 6.855 1.175 1.00 0.00 20 LYS A C 18
ATOM 8414 O O . LYS A 1 20 ? -2.128 7.770 1.719 1.00 0.00 20 LYS A O 18
ATOM 8433 N N . LEU A 1 21 ? -0.574 7.094 0.245 1.00 0.00 21 LEU A N 18
ATOM 8434 C CA . LEU A 1 21 ? -0.240 8.477 -0.099 1.00 0.00 21 LEU A CA 18
ATOM 8435 C C . LEU A 1 21 ? -1.471 9.150 -0.656 1.00 0.00 21 LEU A C 18
ATOM 8436 O O . LEU A 1 21 ? -1.760 10.271 -0.267 1.00 0.00 21 LEU A O 18
ATOM 8452 N N . LEU A 1 22 ? -2.205 8.467 -1.564 1.00 0.00 22 LEU A N 18
ATOM 8453 C CA . LEU A 1 22 ? -3.423 9.036 -2.132 1.00 0.00 22 LEU A CA 18
ATOM 8454 C C . LEU A 1 22 ? -4.607 8.453 -1.397 1.00 0.00 22 LEU A C 18
ATOM 8455 O O . LEU A 1 22 ? -5.558 8.032 -2.036 1.00 0.00 22 LEU A O 18
ATOM 8471 N N . GLU A 1 23 ? -4.584 8.418 -0.043 1.00 0.00 23 GLU A N 18
ATOM 8472 C CA . GLU A 1 23 ? -5.735 7.888 0.683 1.00 0.00 23 GLU A CA 18
ATOM 8473 C C . GLU A 1 23 ? -6.913 8.790 0.406 1.00 0.00 23 GLU A C 18
ATOM 8474 O O . GLU A 1 23 ? -7.971 8.293 0.056 1.00 0.00 23 GLU A O 18
ATOM 8486 N N . THR A 1 24 ? -6.727 10.123 0.549 1.00 0.00 24 THR A N 18
ATOM 8487 C CA . THR A 1 24 ? -7.821 11.069 0.327 1.00 0.00 24 THR A CA 18
ATOM 8488 C C . THR A 1 24 ? -8.635 10.809 -0.924 1.00 0.00 24 THR A C 18
ATOM 8489 O O . THR A 1 24 ? -9.798 11.183 -0.913 1.00 0.00 24 THR A O 18
ATOM 8500 N N . LEU A 1 25 ? -8.063 10.200 -1.993 1.00 0.00 25 LEU A N 18
ATOM 8501 C CA . LEU A 1 25 ? -8.814 9.980 -3.236 1.00 0.00 25 LEU A CA 18
ATOM 8502 C C . LEU A 1 25 ? -8.734 8.549 -3.731 1.00 0.00 25 LEU A C 18
ATOM 8503 O O . LEU A 1 25 ? -9.776 8.002 -4.058 1.00 0.00 25 LEU A O 18
ATOM 8519 N N . LYS A 1 26 ? -7.556 7.884 -3.812 1.00 0.00 26 LYS A N 18
ATOM 8520 C CA . LYS A 1 26 ? -7.538 6.516 -4.327 1.00 0.00 26 LYS A CA 18
ATOM 8521 C C . LYS A 1 26 ? -8.326 5.643 -3.381 1.00 0.00 26 LYS A C 18
ATOM 8522 O O . LYS A 1 26 ? -9.243 4.975 -3.831 1.00 0.00 26 LYS A O 18
ATOM 8541 N N . CYS A 1 27 ? -7.988 5.630 -2.072 1.00 0.00 27 CYS A N 18
ATOM 8542 C CA . CYS A 1 27 ? -8.677 4.720 -1.162 1.00 0.00 27 CYS A CA 18
ATOM 8543 C C . CYS A 1 27 ? -10.170 4.935 -1.223 1.00 0.00 27 CYS A C 18
ATOM 8544 O O . CYS A 1 27 ? -10.902 3.961 -1.160 1.00 0.00 27 CYS A O 18
ATOM 8551 N N . LYS A 1 28 ? -10.648 6.193 -1.348 1.00 0.00 28 LYS A N 18
ATOM 8552 C CA . LYS A 1 28 ? -12.090 6.412 -1.453 1.00 0.00 28 LYS A CA 18
ATOM 8553 C C . LYS A 1 28 ? -12.580 5.773 -2.734 1.00 0.00 28 LYS A C 18
ATOM 8554 O O . LYS A 1 28 ? -13.592 5.090 -2.703 1.00 0.00 28 LYS A O 18
ATOM 8573 N N . ILE A 1 29 ? -11.882 5.990 -3.872 1.00 0.00 29 ILE A N 18
ATOM 8574 C CA . ILE A 1 29 ? -12.371 5.461 -5.145 1.00 0.00 29 ILE A CA 18
ATOM 8575 C C . ILE A 1 29 ? -12.363 3.949 -5.088 1.00 0.00 29 ILE A C 18
ATOM 8576 O O . ILE A 1 29 ? -13.431 3.356 -5.131 1.00 0.00 29 ILE A O 18
ATOM 8592 N N . THR A 1 30 ? -11.182 3.293 -5.000 1.00 0.00 30 THR A N 18
ATOM 8593 C CA . THR A 1 30 ? -11.162 1.829 -5.009 1.00 0.00 30 THR A CA 18
ATOM 8594 C C . THR A 1 30 ? -11.853 1.246 -3.796 1.00 0.00 30 THR A C 18
ATOM 8595 O O . THR A 1 30 ? -12.292 0.109 -3.875 1.00 0.00 30 THR A O 18
ATOM 8606 N N . GLY A 1 31 ? -11.953 1.985 -2.667 1.00 0.00 31 GLY A N 18
ATOM 8607 C CA . GLY A 1 31 ? -12.537 1.408 -1.458 1.00 0.00 31 GLY A CA 18
ATOM 8608 C C . GLY A 1 31 ? -11.494 0.542 -0.795 1.00 0.00 31 GLY A C 18
ATOM 8609 O O . GLY A 1 31 ? -11.750 -0.631 -0.568 1.00 0.00 31 GLY A O 18
ATOM 8613 N N . CYS A 1 32 ? -10.303 1.108 -0.487 1.00 0.00 32 CYS A N 18
ATOM 8614 C CA . CYS A 1 32 ? -9.237 0.303 0.106 1.00 0.00 32 CYS A CA 18
ATOM 8615 C C . CYS A 1 32 ? -9.647 -0.122 1.492 1.00 0.00 32 CYS A C 18
ATOM 8616 O O . CYS A 1 32 ? -9.884 -1.290 1.752 1.00 0.00 32 CYS A O 18
ATOM 8623 N N . GLY A 1 1 ? 12.689 -10.167 11.634 1.00 0.00 1 GLY A N 19
ATOM 8624 C CA . GLY A 1 1 ? 13.488 -10.379 10.438 1.00 0.00 1 GLY A CA 19
ATOM 8625 C C . GLY A 1 1 ? 13.249 -9.273 9.441 1.00 0.00 1 GLY A C 19
ATOM 8626 O O . GLY A 1 1 ? 12.189 -8.667 9.481 1.00 0.00 1 GLY A O 19
ATOM 8630 N N . ILE A 1 2 ? 14.215 -9.003 8.533 1.00 0.00 2 ILE A N 19
ATOM 8631 C CA . ILE A 1 2 ? 14.007 -7.956 7.534 1.00 0.00 2 ILE A CA 19
ATOM 8632 C C . ILE A 1 2 ? 13.053 -8.514 6.507 1.00 0.00 2 ILE A C 19
ATOM 8633 O O . ILE A 1 2 ? 12.059 -7.864 6.228 1.00 0.00 2 ILE A O 19
ATOM 8649 N N . LEU A 1 3 ? 13.331 -9.706 5.931 1.00 0.00 3 LEU A N 19
ATOM 8650 C CA . LEU A 1 3 ? 12.427 -10.248 4.920 1.00 0.00 3 LEU A CA 19
ATOM 8651 C C . LEU A 1 3 ? 11.072 -10.469 5.547 1.00 0.00 3 LEU A C 19
ATOM 8652 O O . LEU A 1 3 ? 10.096 -10.050 4.947 1.00 0.00 3 LEU A O 19
ATOM 8668 N N . SER A 1 4 ? 10.974 -11.111 6.733 1.00 0.00 4 SER A N 19
ATOM 8669 C CA . SER A 1 4 ? 9.655 -11.354 7.317 1.00 0.00 4 SER A CA 19
ATOM 8670 C C . SER A 1 4 ? 8.836 -10.083 7.297 1.00 0.00 4 SER A C 19
ATOM 8671 O O . SER A 1 4 ? 7.699 -10.106 6.851 1.00 0.00 4 SER A O 19
ATOM 8679 N N . SER A 1 5 ? 9.415 -8.958 7.773 1.00 0.00 5 SER A N 19
ATOM 8680 C CA . SER A 1 5 ? 8.682 -7.695 7.751 1.00 0.00 5 SER A CA 19
ATOM 8681 C C . SER A 1 5 ? 8.457 -7.219 6.333 1.00 0.00 5 SER A C 19
ATOM 8682 O O . SER A 1 5 ? 7.368 -6.759 6.032 1.00 0.00 5 SER A O 19
ATOM 8690 N N . PHE A 1 6 ? 9.483 -7.304 5.455 1.00 0.00 6 PHE A N 19
ATOM 8691 C CA . PHE A 1 6 ? 9.362 -6.713 4.126 1.00 0.00 6 PHE A CA 19
ATOM 8692 C C . PHE A 1 6 ? 8.315 -7.467 3.344 1.00 0.00 6 PHE A C 19
ATOM 8693 O O . PHE A 1 6 ? 7.382 -6.841 2.871 1.00 0.00 6 PHE A O 19
ATOM 8710 N N . LYS A 1 7 ? 8.418 -8.808 3.200 1.00 0.00 7 LYS A N 19
ATOM 8711 C CA . LYS A 1 7 ? 7.347 -9.536 2.523 1.00 0.00 7 LYS A CA 19
ATOM 8712 C C . LYS A 1 7 ? 6.060 -9.282 3.272 1.00 0.00 7 LYS A C 19
ATOM 8713 O O . LYS A 1 7 ? 5.040 -9.102 2.630 1.00 0.00 7 LYS A O 19
ATOM 8732 N N . GLY A 1 8 ? 6.065 -9.241 4.624 1.00 0.00 8 GLY A N 19
ATOM 8733 C CA . GLY A 1 8 ? 4.815 -9.024 5.349 1.00 0.00 8 GLY A CA 19
ATOM 8734 C C . GLY A 1 8 ? 4.116 -7.768 4.887 1.00 0.00 8 GLY A C 19
ATOM 8735 O O . GLY A 1 8 ? 2.904 -7.792 4.737 1.00 0.00 8 GLY A O 19
ATOM 8739 N N . VAL A 1 9 ? 4.870 -6.664 4.680 1.00 0.00 9 VAL A N 19
ATOM 8740 C CA . VAL A 1 9 ? 4.259 -5.383 4.322 1.00 0.00 9 VAL A CA 19
ATOM 8741 C C . VAL A 1 9 ? 4.411 -5.122 2.838 1.00 0.00 9 VAL A C 19
ATOM 8742 O O . VAL A 1 9 ? 3.413 -4.964 2.152 1.00 0.00 9 VAL A O 19
ATOM 8755 N N . ALA A 1 10 ? 5.659 -5.047 2.326 1.00 0.00 10 ALA A N 19
ATOM 8756 C CA . ALA A 1 10 ? 5.871 -4.615 0.948 1.00 0.00 10 ALA A CA 19
ATOM 8757 C C . ALA A 1 10 ? 5.285 -5.536 -0.099 1.00 0.00 10 ALA A C 19
ATOM 8758 O O . ALA A 1 10 ? 5.101 -5.064 -1.209 1.00 0.00 10 ALA A O 19
ATOM 8765 N N . LYS A 1 11 ? 5.004 -6.830 0.180 1.00 0.00 11 LYS A N 19
ATOM 8766 C CA . LYS A 1 11 ? 4.523 -7.711 -0.889 1.00 0.00 11 LYS A CA 19
ATOM 8767 C C . LYS A 1 11 ? 3.390 -7.097 -1.685 1.00 0.00 11 LYS A C 19
ATOM 8768 O O . LYS A 1 11 ? 3.380 -7.276 -2.893 1.00 0.00 11 LYS A O 19
ATOM 8787 N N . GLY A 1 12 ? 2.443 -6.368 -1.044 1.00 0.00 12 GLY A N 19
ATOM 8788 C CA . GLY A 1 12 ? 1.350 -5.735 -1.786 1.00 0.00 12 GLY A CA 19
ATOM 8789 C C . GLY A 1 12 ? 1.565 -4.243 -1.888 1.00 0.00 12 GLY A C 19
ATOM 8790 O O . GLY A 1 12 ? 0.598 -3.502 -1.804 1.00 0.00 12 GLY A O 19
ATOM 8794 N N . VAL A 1 13 ? 2.822 -3.777 -2.076 1.00 0.00 13 VAL A N 19
ATOM 8795 C CA . VAL A 1 13 ? 3.070 -2.337 -2.125 1.00 0.00 13 VAL A CA 19
ATOM 8796 C C . VAL A 1 13 ? 2.483 -1.739 -3.379 1.00 0.00 13 VAL A C 19
ATOM 8797 O O . VAL A 1 13 ? 1.919 -0.662 -3.286 1.00 0.00 13 VAL A O 19
ATOM 8810 N N . ALA A 1 14 ? 2.611 -2.396 -4.554 1.00 0.00 14 ALA A N 19
ATOM 8811 C CA . ALA A 1 14 ? 2.234 -1.748 -5.811 1.00 0.00 14 ALA A CA 19
ATOM 8812 C C . ALA A 1 14 ? 0.927 -0.994 -5.702 1.00 0.00 14 ALA A C 19
ATOM 8813 O O . ALA A 1 14 ? 0.891 0.179 -6.041 1.00 0.00 14 ALA A O 19
ATOM 8820 N N . LYS A 1 15 ? -0.155 -1.655 -5.233 1.00 0.00 15 LYS A N 19
ATOM 8821 C CA . LYS A 1 15 ? -1.461 -0.997 -5.169 1.00 0.00 15 LYS A CA 19
ATOM 8822 C C . LYS A 1 15 ? -1.605 -0.232 -3.871 1.00 0.00 15 LYS A C 19
ATOM 8823 O O . LYS A 1 15 ? -2.056 0.902 -3.898 1.00 0.00 15 LYS A O 19
ATOM 8842 N N . ASP A 1 16 ? -1.227 -0.836 -2.721 1.00 0.00 16 ASP A N 19
ATOM 8843 C CA . ASP A 1 16 ? -1.397 -0.154 -1.438 1.00 0.00 16 ASP A CA 19
ATOM 8844 C C . ASP A 1 16 ? -0.675 1.175 -1.386 1.00 0.00 16 ASP A C 19
ATOM 8845 O O . ASP A 1 16 ? -1.144 2.054 -0.680 1.00 0.00 16 ASP A O 19
ATOM 8854 N N . LEU A 1 17 ? 0.460 1.342 -2.104 1.00 0.00 17 LEU A N 19
ATOM 8855 C CA . LEU A 1 17 ? 1.220 2.592 -2.012 1.00 0.00 17 LEU A CA 19
ATOM 8856 C C . LEU A 1 17 ? 0.265 3.740 -2.254 1.00 0.00 17 LEU A C 19
ATOM 8857 O O . LEU A 1 17 ? 0.185 4.650 -1.442 1.00 0.00 17 LEU A O 19
ATOM 8873 N N . ALA A 1 18 ? -0.484 3.686 -3.380 1.00 0.00 18 ALA A N 19
ATOM 8874 C CA . ALA A 1 18 ? -1.481 4.719 -3.649 1.00 0.00 18 ALA A CA 19
ATOM 8875 C C . ALA A 1 18 ? -2.520 4.690 -2.553 1.00 0.00 18 ALA A C 19
ATOM 8876 O O . ALA A 1 18 ? -2.873 5.741 -2.042 1.00 0.00 18 ALA A O 19
ATOM 8883 N N . GLY A 1 19 ? -3.015 3.495 -2.161 1.00 0.00 19 GLY A N 19
ATOM 8884 C CA . GLY A 1 19 ? -3.997 3.429 -1.082 1.00 0.00 19 GLY A CA 19
ATOM 8885 C C . GLY A 1 19 ? -3.613 4.245 0.134 1.00 0.00 19 GLY A C 19
ATOM 8886 O O . GLY A 1 19 ? -4.516 4.729 0.797 1.00 0.00 19 GLY A O 19
ATOM 8890 N N . LYS A 1 20 ? -2.305 4.404 0.459 1.00 0.00 20 LYS A N 19
ATOM 8891 C CA . LYS A 1 20 ? -1.914 5.162 1.651 1.00 0.00 20 LYS A CA 19
ATOM 8892 C C . LYS A 1 20 ? -1.555 6.594 1.313 1.00 0.00 20 LYS A C 19
ATOM 8893 O O . LYS A 1 20 ? -2.198 7.489 1.841 1.00 0.00 20 LYS A O 19
ATOM 8912 N N . LEU A 1 21 ? -0.546 6.867 0.453 1.00 0.00 21 LEU A N 19
ATOM 8913 C CA . LEU A 1 21 ? -0.208 8.264 0.173 1.00 0.00 21 LEU A CA 19
ATOM 8914 C C . LEU A 1 21 ? -1.413 8.948 -0.429 1.00 0.00 21 LEU A C 19
ATOM 8915 O O . LEU A 1 21 ? -1.709 10.068 -0.043 1.00 0.00 21 LEU A O 19
ATOM 8931 N N . LEU A 1 22 ? -2.117 8.276 -1.368 1.00 0.00 22 LEU A N 19
ATOM 8932 C CA . LEU A 1 22 ? -3.304 8.864 -1.983 1.00 0.00 22 LEU A CA 19
ATOM 8933 C C . LEU A 1 22 ? -4.531 8.282 -1.318 1.00 0.00 22 LEU A C 19
ATOM 8934 O O . LEU A 1 22 ? -5.454 7.896 -2.015 1.00 0.00 22 LEU A O 19
ATOM 8950 N N . GLU A 1 23 ? -4.581 8.215 0.033 1.00 0.00 23 GLU A N 19
ATOM 8951 C CA . GLU A 1 23 ? -5.787 7.710 0.690 1.00 0.00 23 GLU A CA 19
ATOM 8952 C C . GLU A 1 23 ? -6.914 8.678 0.405 1.00 0.00 23 GLU A C 19
ATOM 8953 O O . GLU A 1 23 ? -7.990 8.242 0.030 1.00 0.00 23 GLU A O 19
ATOM 8965 N N . THR A 1 24 ? -6.666 9.999 0.568 1.00 0.00 24 THR A N 19
ATOM 8966 C CA . THR A 1 24 ? -7.704 11.001 0.319 1.00 0.00 24 THR A CA 19
ATOM 8967 C C . THR A 1 24 ? -8.493 10.776 -0.955 1.00 0.00 24 THR A C 19
ATOM 8968 O O . THR A 1 24 ? -9.650 11.166 -0.971 1.00 0.00 24 THR A O 19
ATOM 8979 N N . LEU A 1 25 ? -7.897 10.174 -2.015 1.00 0.00 25 LEU A N 19
ATOM 8980 C CA . LEU A 1 25 ? -8.607 9.983 -3.287 1.00 0.00 25 LEU A CA 19
ATOM 8981 C C . LEU A 1 25 ? -8.587 8.544 -3.771 1.00 0.00 25 LEU A C 19
ATOM 8982 O O . LEU A 1 25 ? -9.634 8.067 -4.179 1.00 0.00 25 LEU A O 19
ATOM 8998 N N . LYS A 1 26 ? -7.453 7.805 -3.754 1.00 0.00 26 LYS A N 19
ATOM 8999 C CA . LYS A 1 26 ? -7.470 6.433 -4.264 1.00 0.00 26 LYS A CA 19
ATOM 9000 C C . LYS A 1 26 ? -8.447 5.614 -3.452 1.00 0.00 26 LYS A C 19
ATOM 9001 O O . LYS A 1 26 ? -9.339 5.019 -4.034 1.00 0.00 26 LYS A O 19
ATOM 9020 N N . CYS A 1 27 ? -8.302 5.575 -2.107 1.00 0.00 27 CYS A N 19
ATOM 9021 C CA . CYS A 1 27 ? -9.207 4.757 -1.302 1.00 0.00 27 CYS A CA 19
ATOM 9022 C C . CYS A 1 27 ? -10.639 5.196 -1.481 1.00 0.00 27 CYS A C 19
ATOM 9023 O O . CYS A 1 27 ? -11.507 4.339 -1.516 1.00 0.00 27 CYS A O 19
ATOM 9030 N N . LYS A 1 28 ? -10.925 6.509 -1.596 1.00 0.00 28 LYS A N 19
ATOM 9031 C CA . LYS A 1 28 ? -12.312 6.918 -1.820 1.00 0.00 28 LYS A CA 19
ATOM 9032 C C . LYS A 1 28 ? -12.778 6.346 -3.142 1.00 0.00 28 LYS A C 19
ATOM 9033 O O . LYS A 1 28 ? -13.912 5.901 -3.221 1.00 0.00 28 LYS A O 19
ATOM 9052 N N . ILE A 1 29 ? -11.924 6.343 -4.191 1.00 0.00 29 ILE A N 19
ATOM 9053 C CA . ILE A 1 29 ? -12.356 5.824 -5.488 1.00 0.00 29 ILE A CA 19
ATOM 9054 C C . ILE A 1 29 ? -12.511 4.319 -5.400 1.00 0.00 29 ILE A C 19
ATOM 9055 O O . ILE A 1 29 ? -13.631 3.842 -5.494 1.00 0.00 29 ILE A O 19
ATOM 9071 N N . THR A 1 30 ? -11.415 3.542 -5.236 1.00 0.00 30 THR A N 19
ATOM 9072 C CA . THR A 1 30 ? -11.541 2.083 -5.278 1.00 0.00 30 THR A CA 19
ATOM 9073 C C . THR A 1 30 ? -12.307 1.527 -4.099 1.00 0.00 30 THR A C 19
ATOM 9074 O O . THR A 1 30 ? -12.955 0.505 -4.260 1.00 0.00 30 THR A O 19
ATOM 9085 N N . GLY A 1 31 ? -12.231 2.161 -2.907 1.00 0.00 31 GLY A N 19
ATOM 9086 C CA . GLY A 1 31 ? -12.808 1.552 -1.711 1.00 0.00 31 GLY A CA 19
ATOM 9087 C C . GLY A 1 31 ? -11.772 0.580 -1.203 1.00 0.00 31 GLY A C 19
ATOM 9088 O O . GLY A 1 31 ? -11.973 -0.619 -1.322 1.00 0.00 31 GLY A O 19
ATOM 9092 N N . CYS A 1 32 ? -10.639 1.090 -0.664 1.00 0.00 32 CYS A N 19
ATOM 9093 C CA . CYS A 1 32 ? -9.544 0.205 -0.273 1.00 0.00 32 CYS A CA 19
ATOM 9094 C C . CYS A 1 32 ? -9.882 -0.435 1.049 1.00 0.00 32 CYS A C 19
ATOM 9095 O O . CYS A 1 32 ? -10.204 -1.608 1.120 1.00 0.00 32 CYS A O 19
ATOM 9102 N N . GLY A 1 1 ? 13.028 -10.060 11.586 1.00 0.00 1 GLY A N 20
ATOM 9103 C CA . GLY A 1 1 ? 13.495 -10.384 10.248 1.00 0.00 1 GLY A CA 20
ATOM 9104 C C . GLY A 1 1 ? 13.187 -9.247 9.303 1.00 0.00 1 GLY A C 20
ATOM 9105 O O . GLY A 1 1 ? 12.125 -8.660 9.436 1.00 0.00 1 GLY A O 20
ATOM 9109 N N . ILE A 1 2 ? 14.085 -8.929 8.340 1.00 0.00 2 ILE A N 20
ATOM 9110 C CA . ILE A 1 2 ? 13.788 -7.867 7.380 1.00 0.00 2 ILE A CA 20
ATOM 9111 C C . ILE A 1 2 ? 12.915 -8.480 6.312 1.00 0.00 2 ILE A C 20
ATOM 9112 O O . ILE A 1 2 ? 11.838 -7.959 6.067 1.00 0.00 2 ILE A O 20
ATOM 9128 N N . LEU A 1 3 ? 13.349 -9.586 5.664 1.00 0.00 3 LEU A N 20
ATOM 9129 C CA . LEU A 1 3 ? 12.523 -10.182 4.615 1.00 0.00 3 LEU A CA 20
ATOM 9130 C C . LEU A 1 3 ? 11.132 -10.457 5.135 1.00 0.00 3 LEU A C 20
ATOM 9131 O O . LEU A 1 3 ? 10.193 -10.297 4.372 1.00 0.00 3 LEU A O 20
ATOM 9147 N N . SER A 1 4 ? 10.967 -10.855 6.419 1.00 0.00 4 SER A N 20
ATOM 9148 C CA . SER A 1 4 ? 9.622 -11.100 6.934 1.00 0.00 4 SER A CA 20
ATOM 9149 C C . SER A 1 4 ? 8.838 -9.810 6.881 1.00 0.00 4 SER A C 20
ATOM 9150 O O . SER A 1 4 ? 7.721 -9.809 6.390 1.00 0.00 4 SER A O 20
ATOM 9158 N N . SER A 1 5 ? 9.419 -8.698 7.386 1.00 0.00 5 SER A N 20
ATOM 9159 C CA . SER A 1 5 ? 8.708 -7.423 7.351 1.00 0.00 5 SER A CA 20
ATOM 9160 C C . SER A 1 5 ? 8.371 -7.031 5.930 1.00 0.00 5 SER A C 20
ATOM 9161 O O . SER A 1 5 ? 7.263 -6.574 5.695 1.00 0.00 5 SER A O 20
ATOM 9169 N N . PHE A 1 6 ? 9.311 -7.193 4.970 1.00 0.00 6 PHE A N 20
ATOM 9170 C CA . PHE A 1 6 ? 9.035 -6.765 3.600 1.00 0.00 6 PHE A CA 20
ATOM 9171 C C . PHE A 1 6 ? 7.962 -7.654 3.019 1.00 0.00 6 PHE A C 20
ATOM 9172 O O . PHE A 1 6 ? 6.902 -7.144 2.699 1.00 0.00 6 PHE A O 20
ATOM 9189 N N . LYS A 1 7 ? 8.182 -8.978 2.862 1.00 0.00 7 LYS A N 20
ATOM 9190 C CA . LYS A 1 7 ? 7.133 -9.799 2.254 1.00 0.00 7 LYS A CA 20
ATOM 9191 C C . LYS A 1 7 ? 5.831 -9.597 2.994 1.00 0.00 7 LYS A C 20
ATOM 9192 O O . LYS A 1 7 ? 4.789 -9.635 2.363 1.00 0.00 7 LYS A O 20
ATOM 9211 N N . GLY A 1 8 ? 5.844 -9.364 4.326 1.00 0.00 8 GLY A N 20
ATOM 9212 C CA . GLY A 1 8 ? 4.585 -9.125 5.025 1.00 0.00 8 GLY A CA 20
ATOM 9213 C C . GLY A 1 8 ? 3.908 -7.881 4.499 1.00 0.00 8 GLY A C 20
ATOM 9214 O O . GLY A 1 8 ? 2.726 -7.937 4.196 1.00 0.00 8 GLY A O 20
ATOM 9218 N N . VAL A 1 9 ? 4.645 -6.749 4.407 1.00 0.00 9 VAL A N 20
ATOM 9219 C CA . VAL A 1 9 ? 4.036 -5.475 4.013 1.00 0.00 9 VAL A CA 20
ATOM 9220 C C . VAL A 1 9 ? 4.273 -5.201 2.542 1.00 0.00 9 VAL A C 20
ATOM 9221 O O . VAL A 1 9 ? 3.318 -5.042 1.798 1.00 0.00 9 VAL A O 20
ATOM 9234 N N . ALA A 1 10 ? 5.551 -5.124 2.108 1.00 0.00 10 ALA A N 20
ATOM 9235 C CA . ALA A 1 10 ? 5.859 -4.724 0.738 1.00 0.00 10 ALA A CA 20
ATOM 9236 C C . ALA A 1 10 ? 5.221 -5.596 -0.322 1.00 0.00 10 ALA A C 20
ATOM 9237 O O . ALA A 1 10 ? 5.042 -5.093 -1.420 1.00 0.00 10 ALA A O 20
ATOM 9244 N N . LYS A 1 11 ? 4.885 -6.882 -0.057 1.00 0.00 11 LYS A N 20
ATOM 9245 C CA . LYS A 1 11 ? 4.357 -7.733 -1.128 1.00 0.00 11 LYS A CA 20
ATOM 9246 C C . LYS A 1 11 ? 3.290 -7.050 -1.958 1.00 0.00 11 LYS A C 20
ATOM 9247 O O . LYS A 1 11 ? 3.299 -7.238 -3.164 1.00 0.00 11 LYS A O 20
ATOM 9266 N N . GLY A 1 12 ? 2.373 -6.263 -1.344 1.00 0.00 12 GLY A N 20
ATOM 9267 C CA . GLY A 1 12 ? 1.313 -5.605 -2.109 1.00 0.00 12 GLY A CA 20
ATOM 9268 C C . GLY A 1 12 ? 1.547 -4.115 -2.140 1.00 0.00 12 GLY A C 20
ATOM 9269 O O . GLY A 1 12 ? 0.592 -3.363 -2.019 1.00 0.00 12 GLY A O 20
ATOM 9273 N N . VAL A 1 13 ? 2.813 -3.668 -2.309 1.00 0.00 13 VAL A N 20
ATOM 9274 C CA . VAL A 1 13 ? 3.083 -2.234 -2.292 1.00 0.00 13 VAL A CA 20
ATOM 9275 C C . VAL A 1 13 ? 2.457 -1.577 -3.499 1.00 0.00 13 VAL A C 20
ATOM 9276 O O . VAL A 1 13 ? 1.894 -0.507 -3.340 1.00 0.00 13 VAL A O 20
ATOM 9289 N N . ALA A 1 14 ? 2.540 -2.179 -4.707 1.00 0.00 14 ALA A N 20
ATOM 9290 C CA . ALA A 1 14 ? 2.056 -1.494 -5.907 1.00 0.00 14 ALA A CA 20
ATOM 9291 C C . ALA A 1 14 ? 0.707 -0.851 -5.675 1.00 0.00 14 ALA A C 20
ATOM 9292 O O . ALA A 1 14 ? 0.533 0.309 -6.014 1.00 0.00 14 ALA A O 20
ATOM 9299 N N . LYS A 1 15 ? -0.255 -1.601 -5.093 1.00 0.00 15 LYS A N 20
ATOM 9300 C CA . LYS A 1 15 ? -1.591 -1.053 -4.867 1.00 0.00 15 LYS A CA 20
ATOM 9301 C C . LYS A 1 15 ? -1.625 -0.286 -3.563 1.00 0.00 15 LYS A C 20
ATOM 9302 O O . LYS A 1 15 ? -2.177 0.803 -3.537 1.00 0.00 15 LYS A O 20
ATOM 9321 N N . ASP A 1 16 ? -1.055 -0.830 -2.462 1.00 0.00 16 ASP A N 20
ATOM 9322 C CA . ASP A 1 16 ? -1.167 -0.147 -1.173 1.00 0.00 16 ASP A CA 20
ATOM 9323 C C . ASP A 1 16 ? -0.574 1.243 -1.237 1.00 0.00 16 ASP A C 20
ATOM 9324 O O . ASP A 1 16 ? -1.216 2.163 -0.755 1.00 0.00 16 ASP A O 20
ATOM 9333 N N . LEU A 1 17 ? 0.636 1.415 -1.823 1.00 0.00 17 LEU A N 20
ATOM 9334 C CA . LEU A 1 17 ? 1.244 2.747 -1.916 1.00 0.00 17 LEU A CA 20
ATOM 9335 C C . LEU A 1 17 ? 0.197 3.747 -2.351 1.00 0.00 17 LEU A C 20
ATOM 9336 O O . LEU A 1 17 ? 0.033 4.773 -1.709 1.00 0.00 17 LEU A O 20
ATOM 9352 N N . ALA A 1 18 ? -0.515 3.439 -3.458 1.00 0.00 18 ALA A N 20
ATOM 9353 C CA . ALA A 1 18 ? -1.533 4.361 -3.955 1.00 0.00 18 ALA A CA 20
ATOM 9354 C C . ALA A 1 18 ? -2.584 4.567 -2.886 1.00 0.00 18 ALA A C 20
ATOM 9355 O O . ALA A 1 18 ? -2.909 5.702 -2.579 1.00 0.00 18 ALA A O 20
ATOM 9362 N N . GLY A 1 19 ? -3.119 3.477 -2.290 1.00 0.00 19 GLY A N 20
ATOM 9363 C CA . GLY A 1 19 ? -4.129 3.638 -1.246 1.00 0.00 19 GLY A CA 20
ATOM 9364 C C . GLY A 1 19 ? -3.647 4.419 -0.043 1.00 0.00 19 GLY A C 20
ATOM 9365 O O . GLY A 1 19 ? -4.499 4.907 0.681 1.00 0.00 19 GLY A O 20
ATOM 9369 N N . LYS A 1 20 ? -2.322 4.538 0.215 1.00 0.00 20 LYS A N 20
ATOM 9370 C CA . LYS A 1 20 ? -1.845 5.275 1.388 1.00 0.00 20 LYS A CA 20
ATOM 9371 C C . LYS A 1 20 ? -1.533 6.714 1.035 1.00 0.00 20 LYS A C 20
ATOM 9372 O O . LYS A 1 20 ? -2.134 7.601 1.622 1.00 0.00 20 LYS A O 20
ATOM 9391 N N . LEU A 1 21 ? -0.599 6.997 0.097 1.00 0.00 21 LEU A N 20
ATOM 9392 C CA . LEU A 1 21 ? -0.286 8.395 -0.202 1.00 0.00 21 LEU A CA 20
ATOM 9393 C C . LEU A 1 21 ? -1.527 9.074 -0.731 1.00 0.00 21 LEU A C 20
ATOM 9394 O O . LEU A 1 21 ? -1.781 10.204 -0.346 1.00 0.00 21 LEU A O 20
ATOM 9410 N N . LEU A 1 22 ? -2.309 8.395 -1.602 1.00 0.00 22 LEU A N 20
ATOM 9411 C CA . LEU A 1 22 ? -3.536 8.991 -2.123 1.00 0.00 22 LEU A CA 20
ATOM 9412 C C . LEU A 1 22 ? -4.710 8.409 -1.370 1.00 0.00 22 LEU A C 20
ATOM 9413 O O . LEU A 1 22 ? -5.695 8.041 -1.989 1.00 0.00 22 LEU A O 20
ATOM 9429 N N . GLU A 1 23 ? -4.635 8.328 -0.021 1.00 0.00 23 GLU A N 20
ATOM 9430 C CA . GLU A 1 23 ? -5.780 7.834 0.741 1.00 0.00 23 GLU A CA 20
ATOM 9431 C C . GLU A 1 23 ? -6.933 8.783 0.523 1.00 0.00 23 GLU A C 20
ATOM 9432 O O . GLU A 1 23 ? -8.039 8.328 0.279 1.00 0.00 23 GLU A O 20
ATOM 9444 N N . THR A 1 24 ? -6.671 10.108 0.596 1.00 0.00 24 THR A N 20
ATOM 9445 C CA . THR A 1 24 ? -7.731 11.096 0.406 1.00 0.00 24 THR A CA 20
ATOM 9446 C C . THR A 1 24 ? -8.626 10.830 -0.788 1.00 0.00 24 THR A C 20
ATOM 9447 O O . THR A 1 24 ? -9.766 11.263 -0.725 1.00 0.00 24 THR A O 20
ATOM 9458 N N . LEU A 1 25 ? -8.152 10.151 -1.865 1.00 0.00 25 LEU A N 20
ATOM 9459 C CA . LEU A 1 25 ? -8.996 9.920 -3.047 1.00 0.00 25 LEU A CA 20
ATOM 9460 C C . LEU A 1 25 ? -8.948 8.489 -3.554 1.00 0.00 25 LEU A C 20
ATOM 9461 O O . LEU A 1 25 ? -10.011 7.946 -3.813 1.00 0.00 25 LEU A O 20
ATOM 9477 N N . LYS A 1 26 ? -7.781 7.819 -3.717 1.00 0.00 26 LYS A N 20
ATOM 9478 C CA . LYS A 1 26 ? -7.806 6.449 -4.227 1.00 0.00 26 LYS A CA 20
ATOM 9479 C C . LYS A 1 26 ? -8.538 5.570 -3.243 1.00 0.00 26 LYS A C 20
ATOM 9480 O O . LYS A 1 26 ? -9.464 4.887 -3.650 1.00 0.00 26 LYS A O 20
ATOM 9499 N N . CYS A 1 27 ? -8.141 5.567 -1.951 1.00 0.00 27 CYS A N 20
ATOM 9500 C CA . CYS A 1 27 ? -8.786 4.659 -1.007 1.00 0.00 27 CYS A CA 20
ATOM 9501 C C . CYS A 1 27 ? -10.284 4.850 -1.024 1.00 0.00 27 CYS A C 20
ATOM 9502 O O . CYS A 1 27 ? -10.996 3.867 -0.894 1.00 0.00 27 CYS A O 20
ATOM 9509 N N . LYS A 1 28 ? -10.789 6.093 -1.187 1.00 0.00 28 LYS A N 20
ATOM 9510 C CA . LYS A 1 28 ? -12.238 6.281 -1.246 1.00 0.00 28 LYS A CA 20
ATOM 9511 C C . LYS A 1 28 ? -12.746 5.632 -2.516 1.00 0.00 28 LYS A C 20
ATOM 9512 O O . LYS A 1 28 ? -13.741 4.926 -2.463 1.00 0.00 28 LYS A O 20
ATOM 9531 N N . ILE A 1 29 ? -12.078 5.868 -3.669 1.00 0.00 29 ILE A N 20
ATOM 9532 C CA . ILE A 1 29 ? -12.580 5.333 -4.934 1.00 0.00 29 ILE A CA 20
ATOM 9533 C C . ILE A 1 29 ? -12.544 3.820 -4.879 1.00 0.00 29 ILE A C 20
ATOM 9534 O O . ILE A 1 29 ? -13.600 3.209 -4.913 1.00 0.00 29 ILE A O 20
ATOM 9550 N N . THR A 1 30 ? -11.350 3.186 -4.800 1.00 0.00 30 THR A N 20
ATOM 9551 C CA . THR A 1 30 ? -11.302 1.723 -4.802 1.00 0.00 30 THR A CA 20
ATOM 9552 C C . THR A 1 30 ? -11.963 1.138 -3.574 1.00 0.00 30 THR A C 20
ATOM 9553 O O . THR A 1 30 ? -12.416 0.006 -3.647 1.00 0.00 30 THR A O 20
ATOM 9564 N N . GLY A 1 31 ? -12.024 1.871 -2.438 1.00 0.00 31 GLY A N 20
ATOM 9565 C CA . GLY A 1 31 ? -12.575 1.291 -1.215 1.00 0.00 31 GLY A CA 20
ATOM 9566 C C . GLY A 1 31 ? -11.506 0.441 -0.572 1.00 0.00 31 GLY A C 20
ATOM 9567 O O . GLY A 1 31 ? -11.729 -0.741 -0.366 1.00 0.00 31 GLY A O 20
ATOM 9571 N N . CYS A 1 32 ? -10.329 1.035 -0.259 1.00 0.00 32 CYS A N 20
ATOM 9572 C CA . CYS A 1 32 ? -9.238 0.252 0.318 1.00 0.00 32 CYS A CA 20
ATOM 9573 C C . CYS A 1 32 ? -9.641 -0.234 1.687 1.00 0.00 32 CYS A C 20
ATOM 9574 O O . CYS A 1 32 ? -8.808 -0.562 2.515 1.00 0.00 32 CYS A O 20
#

InterPro domains:
  IPR012521 Frog antimicrobial peptide, brevinin-2/esculentin type [PF08023] (1-32)

Organism: Rana cascadae (NCBI:txid160497)

Solvent-accessible surface area: 2975 Å² total; per-residue (Å²): 83,138,144,52,66,130,138,37,126,34,162,41,72,97,176,64,91,32,7,136,140,72,98,101,86,91,16,144,140,93,59,108

Secondary structure (DSSP, 8-state):
-HHHHHHHHGGGHHHHHHHHHTIIIIIHHH--

Radius of gyration: 11.21 Å; Cα contacts (8 Å, |Δi|>4): 13; chains: 1; bounding box: 27×22×16 Å

Sequence (32 aa):
GILSSFKGVAKGVAKDLAGKLLETLKCKITGCGILSSFKGVAKGVAKDLAGKLLETLKCKITGCGILSSFKGVAKGVAKDLAGKLLETLKCKITGCGILSSFKGVAKGVAKDLAGKLLETLKCKITGCGILSSFKGVAKGVAKDLAGKLLETLKCKITGCGILSSFKGVAKGVAKDLAGKLLETLKCKITGCGILSSFKGVAKGVAKDLAGKLLETLKCKITGCGILSSFKGVAKGVAKDLAGKLLETLKCKITGCGILSSFKGVAKGVAKDLAGKLLETLKCKITGCGILSSFKGVAKGVAKDLAGKLLETLKCKITGCGILSSFKGVAKGVAKDLAGKLLETLKCKITGCGILSSFKGVAKGVAKDLAGKLLETLKCKITGCGILSSFKGVAKGVAKDLAGKLLETLKCKITGCGILSSFKGVAKGVAKDLAGKLLETLKCKITGCGILSSFKGVAKGVAKDLAGKLLETLKCKITGCGILSSFKGVAKGVAKDLAGKLLETLKCKITGCGILSSFKGVAKGVAKDLAGKLLETLKCKITGCGILSSFKGVAKGVAKDLAGKLLETLKCKITGCGILSSFKGVAKGVAKDLAGKLLETLKCKITGCGILSSFKGVAKGVAKDLAGKLLETLKCKITGC